Protein AF-A0A7W6GHY9-F1 (afdb_monomer)

pLDDT: mean 91.0, std 9.91, range [34.53, 98.75]

Structure (mmCIF, N/CA/C/O backbone):
data_AF-A0A7W6GHY9-F1
#
_entry.id   AF-A0A7W6GHY9-F1
#
loop_
_atom_site.group_PDB
_atom_site.id
_atom_site.type_symbol
_atom_site.label_atom_id
_atom_site.label_alt_id
_atom_site.label_comp_id
_atom_site.label_asym_id
_atom_site.label_entity_id
_atom_site.label_seq_id
_atom_site.pdbx_PDB_ins_code
_atom_site.Cartn_x
_atom_site.Cartn_y
_atom_site.Cartn_z
_atom_site.occupancy
_atom_site.B_iso_or_equiv
_atom_site.auth_seq_id
_atom_site.auth_comp_id
_atom_site.auth_asym_id
_atom_site.auth_atom_id
_atom_site.pdbx_PDB_model_num
ATOM 1 N N . MET A 1 1 ? -11.050 14.513 43.792 1.00 35.47 1 MET A N 1
ATOM 2 C CA . MET A 1 1 ? -10.380 14.255 42.507 1.00 35.47 1 MET A CA 1
ATOM 3 C C . MET A 1 1 ? -11.325 13.361 41.755 1.00 35.47 1 MET A C 1
ATOM 5 O O . MET A 1 1 ? -11.585 12.267 42.238 1.00 35.47 1 MET A O 1
ATOM 9 N N . ASP A 1 2 ? -11.940 13.890 40.706 1.00 34.53 2 ASP A N 1
ATOM 10 C CA . ASP A 1 2 ? -12.851 13.116 39.873 1.00 34.53 2 ASP A CA 1
ATOM 11 C C . ASP A 1 2 ? -12.066 11.983 39.207 1.00 34.53 2 ASP A C 1
ATOM 13 O O . ASP A 1 2 ? -10.952 12.187 38.725 1.00 34.53 2 ASP A O 1
ATOM 17 N N . ASP A 1 3 ? -12.614 10.774 39.278 1.00 39.38 3 ASP A N 1
ATOM 18 C CA . ASP A 1 3 ? -12.069 9.587 38.631 1.00 39.38 3 ASP A CA 1
ATOM 19 C C . ASP A 1 3 ? -12.097 9.810 37.104 1.00 39.38 3 ASP A C 1
ATOM 21 O O . ASP A 1 3 ? -13.182 9.983 36.551 1.00 39.38 3 ASP A O 1
ATOM 25 N N . PRO A 1 4 ? -10.958 9.800 36.388 1.00 42.59 4 PRO A N 1
ATOM 26 C CA . PRO A 1 4 ? -10.938 9.961 34.931 1.00 42.59 4 PRO A CA 1
ATOM 27 C C . PRO A 1 4 ? -11.787 8.913 34.191 1.00 42.59 4 PRO A C 1
ATOM 29 O O . PRO A 1 4 ? -12.100 9.087 33.016 1.00 42.59 4 PRO A O 1
ATOM 32 N N . SER A 1 5 ? -12.177 7.824 34.864 1.00 43.62 5 SER A N 1
ATOM 33 C CA . SER A 1 5 ? -13.034 6.779 34.314 1.00 43.62 5 SER A CA 1
ATOM 34 C C . SER A 1 5 ? -14.539 7.093 34.326 1.00 43.62 5 SER A C 1
ATOM 36 O O . SER A 1 5 ? -15.313 6.292 33.802 1.00 43.62 5 SER A O 1
ATOM 38 N N . THR A 1 6 ? -14.973 8.243 34.865 1.00 46.69 6 THR A N 1
ATOM 39 C CA . THR A 1 6 ? -16.400 8.622 34.956 1.00 46.69 6 THR A CA 1
ATOM 40 C C . THR A 1 6 ? -16.876 9.657 33.936 1.00 46.69 6 THR A C 1
ATOM 42 O O . THR A 1 6 ? -18.049 10.026 33.968 1.00 46.69 6 THR A O 1
ATOM 45 N N . GLN A 1 7 ? -16.042 10.101 32.991 1.00 56.56 7 GLN A N 1
ATOM 46 C CA . GLN A 1 7 ? -16.441 11.126 32.015 1.00 56.56 7 GLN A CA 1
ATOM 47 C C . GLN A 1 7 ? -16.541 10.599 30.578 1.00 56.56 7 GLN A C 1
ATOM 49 O O . GLN A 1 7 ? -16.052 11.204 29.627 1.00 56.56 7 GLN A O 1
ATOM 54 N N . TYR A 1 8 ? -17.215 9.464 30.405 1.00 67.75 8 TYR A N 1
ATOM 55 C CA . TYR A 1 8 ? -17.746 9.095 29.098 1.00 67.75 8 TYR A CA 1
ATOM 56 C C . TYR A 1 8 ? -19.021 9.918 28.823 1.00 67.75 8 TYR A C 1
ATOM 58 O O . TYR A 1 8 ? -19.965 9.900 29.611 1.00 67.75 8 TYR A O 1
ATOM 66 N N . SER A 1 9 ? -19.039 10.655 27.708 1.00 80.44 9 SER A N 1
ATOM 67 C CA . SER A 1 9 ? -20.234 11.323 27.176 1.00 80.44 9 SER A CA 1
ATOM 68 C C . SER A 1 9 ? -20.497 10.798 25.774 1.00 80.44 9 SER A C 1
ATOM 70 O O . SER A 1 9 ? -19.632 10.869 24.895 1.00 80.44 9 SER A O 1
ATOM 72 N N . LYS A 1 10 ? -21.719 10.309 25.564 1.00 83.62 10 LYS A N 1
ATOM 73 C CA . LYS A 1 10 ? -22.219 9.861 24.265 1.00 83.62 10 LYS A CA 1
ATOM 74 C C . LYS A 1 10 ? -22.086 10.946 23.204 1.00 83.62 10 LYS A C 1
ATOM 76 O O . LYS A 1 10 ? -21.646 10.671 22.090 1.00 83.62 10 LYS A O 1
ATOM 81 N N . GLU A 1 11 ? -22.430 12.177 23.563 1.00 85.75 11 GLU A N 1
ATOM 82 C CA . GLU A 1 11 ? -22.367 13.342 22.685 1.00 85.75 11 GLU A CA 1
ATOM 83 C C . GLU A 1 11 ? -20.916 13.643 22.299 1.00 85.75 11 GLU A C 1
ATOM 85 O O . GLU A 1 11 ? -20.621 13.840 21.122 1.00 85.75 11 GLU A O 1
ATOM 90 N N . ALA A 1 12 ? -19.993 13.603 23.267 1.00 86.38 12 ALA A N 1
ATOM 91 C CA . ALA A 1 12 ? -18.571 13.808 23.007 1.00 86.38 12 ALA A CA 1
ATOM 92 C C . ALA A 1 12 ? -17.984 12.711 22.103 1.00 86.38 12 ALA A C 1
ATOM 94 O O . ALA A 1 12 ? -17.195 13.016 21.207 1.00 86.38 12 ALA A O 1
ATOM 95 N N . MET A 1 13 ? -18.384 11.450 22.300 1.00 89.44 13 MET A N 1
ATOM 96 C CA . MET A 1 13 ? -17.990 10.334 21.436 1.00 89.44 13 MET A CA 1
ATOM 97 C C . MET A 1 13 ? -18.511 10.522 20.009 1.00 89.44 13 MET A C 1
ATOM 99 O O . MET A 1 13 ? -17.734 10.437 19.059 1.00 89.44 13 MET A O 1
ATOM 103 N N . GLN A 1 14 ? -19.807 10.799 19.840 1.00 87.12 14 GLN A N 1
ATOM 104 C CA . GLN A 1 14 ? -20.409 11.007 18.519 1.00 87.12 14 GLN A CA 1
ATOM 105 C C . GLN A 1 14 ? -19.748 12.175 17.787 1.00 87.12 14 GLN A C 1
ATOM 107 O O . GLN A 1 14 ? -19.294 12.012 16.655 1.00 87.12 14 GLN A O 1
ATOM 112 N N . GLN A 1 15 ? -19.582 13.312 18.466 1.00 88.12 15 GLN A N 1
ATOM 113 C CA . GLN A 1 15 ? -18.907 14.480 17.909 1.00 88.12 15 GLN A CA 1
ATOM 114 C C . GLN A 1 15 ? -17.454 14.168 17.520 1.00 88.12 15 GLN A C 1
ATOM 116 O O . GLN A 1 15 ? -16.977 14.618 16.475 1.00 88.12 15 GLN A O 1
ATOM 121 N N . ALA A 1 16 ? -16.730 13.393 18.330 1.00 87.19 16 ALA A N 1
ATOM 122 C CA . ALA A 1 16 ? -15.366 12.980 18.022 1.00 87.19 16 ALA A CA 1
ATOM 123 C C . ALA A 1 16 ? -15.295 12.074 16.785 1.00 87.19 16 ALA A C 1
ATOM 125 O O . ALA A 1 16 ? -14.456 12.298 15.915 1.00 87.19 16 ALA A O 1
ATOM 126 N N . LEU A 1 17 ? -16.194 11.098 16.657 1.00 87.25 17 LEU A N 1
ATOM 127 C CA . LEU A 1 17 ? -16.249 10.215 15.489 1.00 87.25 17 LEU A CA 1
ATOM 128 C C . LEU A 1 17 ? -16.669 10.969 14.216 1.00 87.25 17 LEU A C 1
ATOM 130 O O . LEU A 1 17 ? -16.133 10.698 13.140 1.00 87.25 17 LEU A O 1
ATOM 134 N N . GLU A 1 18 ? -17.545 11.968 14.330 1.00 86.69 18 GLU A N 1
ATOM 135 C CA . GLU A 1 18 ? -17.915 12.857 13.221 1.00 86.69 18 GLU A CA 1
ATOM 136 C C . GLU A 1 18 ? -16.749 13.708 12.731 1.00 86.69 18 GLU A C 1
ATOM 138 O O . GLU A 1 18 ? -16.481 13.761 11.528 1.00 86.69 18 GLU A O 1
ATOM 143 N N . THR A 1 19 ? -16.070 14.381 13.661 1.00 84.00 19 THR A N 1
ATOM 144 C CA . THR A 1 19 ? -15.132 15.468 13.341 1.00 84.00 19 THR A CA 1
ATOM 145 C C . THR A 1 19 ? -13.681 15.010 13.264 1.00 84.00 19 THR A C 1
ATOM 147 O O . THR A 1 19 ? -12.941 15.465 12.397 1.00 84.00 19 THR A O 1
ATOM 150 N N . ARG A 1 20 ? -13.272 14.099 14.151 1.00 83.50 20 ARG A N 1
ATOM 151 C CA . ARG A 1 20 ? -11.896 13.594 14.276 1.00 83.50 20 ARG A CA 1
ATOM 152 C C . ARG A 1 20 ? -11.724 12.176 13.742 1.00 83.50 20 ARG A C 1
ATOM 154 O O . ARG A 1 20 ? -10.593 11.730 13.618 1.00 83.50 20 ARG A O 1
ATOM 161 N N . GLN A 1 21 ? -12.819 11.469 13.444 1.00 89.12 21 GLN A N 1
ATOM 162 C CA . GLN A 1 21 ? -12.816 10.056 13.031 1.00 89.12 21 GLN A CA 1
ATOM 163 C C . GLN A 1 21 ? -12.210 9.096 14.067 1.00 89.12 21 GLN A C 1
ATOM 165 O O . GLN A 1 21 ? -11.970 7.936 13.750 1.00 89.12 21 GLN A O 1
ATOM 170 N N . GLN A 1 22 ? -11.989 9.548 15.300 1.00 91.12 22 GLN A N 1
ATOM 171 C CA . GLN A 1 22 ? -11.308 8.784 16.339 1.00 91.12 22 GLN A CA 1
ATOM 172 C C . GLN A 1 22 ? -11.841 9.166 17.717 1.00 91.12 22 GLN A C 1
ATOM 174 O O . GLN A 1 22 ? -12.052 10.349 18.007 1.00 91.12 22 GLN A O 1
ATOM 179 N N . TYR A 1 23 ? -12.012 8.168 18.580 1.00 88.81 23 TYR A N 1
ATOM 180 C CA . TYR A 1 23 ? -12.345 8.354 19.985 1.00 88.81 23 TYR A CA 1
ATOM 181 C C . TYR A 1 23 ? -11.716 7.255 20.851 1.00 88.81 23 TYR A C 1
ATOM 183 O O . TYR A 1 23 ? -11.972 6.071 20.630 1.00 88.81 23 TYR A O 1
ATOM 191 N N . ASP A 1 24 ? -10.914 7.646 21.844 1.00 86.25 24 ASP A N 1
ATOM 192 C CA . ASP A 1 24 ? -10.424 6.730 22.874 1.00 86.25 24 ASP A CA 1
ATOM 193 C C . ASP A 1 24 ? -11.544 6.456 23.879 1.00 86.25 24 ASP A C 1
ATOM 195 O O . ASP A 1 24 ? -12.052 7.351 24.558 1.0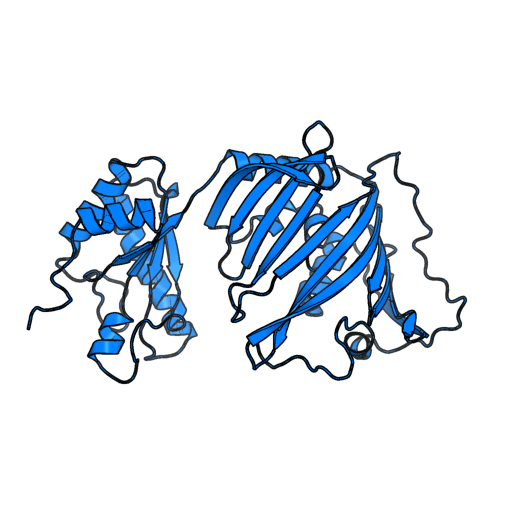0 86.25 24 ASP A O 1
ATOM 199 N N . VAL A 1 25 ? -11.943 5.193 23.956 1.00 84.06 25 VAL A N 1
ATOM 200 C CA . VAL A 1 25 ? -12.988 4.724 24.851 1.00 84.06 25 VAL A CA 1
ATOM 201 C C . VAL A 1 25 ? -12.356 4.295 26.166 1.00 84.06 25 VAL A C 1
ATOM 203 O O . VAL A 1 25 ? -11.712 3.248 26.276 1.00 84.06 25 VAL A O 1
ATOM 206 N N . HIS A 1 26 ? -12.603 5.093 27.198 1.00 77.50 26 HIS A N 1
ATOM 207 C CA . HIS A 1 26 ? -12.298 4.740 28.578 1.00 77.50 26 HIS A CA 1
ATOM 208 C C . HIS A 1 26 ? -13.533 4.091 29.220 1.00 77.50 26 HIS A C 1
ATOM 210 O O . HIS A 1 26 ? -14.640 4.606 29.098 1.00 77.50 26 HIS A O 1
ATOM 216 N N . GLY A 1 27 ? -13.357 2.946 29.888 1.00 73.94 27 GLY A N 1
ATOM 217 C CA . GLY A 1 27 ? -14.445 2.236 30.582 1.00 73.94 27 GLY A CA 1
ATOM 218 C C . GLY A 1 27 ? -14.738 0.819 30.076 1.00 73.94 27 GLY A C 1
ATOM 219 O O . GLY A 1 27 ? -15.336 0.038 30.811 1.00 73.94 27 GLY A O 1
ATOM 220 N N . LEU A 1 28 ? -14.246 0.435 28.892 1.00 82.12 28 LEU A N 1
ATOM 221 C CA . LEU A 1 28 ? -14.231 -0.966 28.450 1.00 82.12 28 LEU A CA 1
ATOM 222 C C . LEU A 1 28 ? -13.052 -1.690 29.110 1.00 82.12 28 LEU A C 1
ATOM 224 O O . LEU A 1 28 ? -11.926 -1.662 28.616 1.00 82.12 28 LEU A O 1
ATOM 228 N N . ARG A 1 29 ? -13.303 -2.265 30.290 1.00 80.69 29 ARG A N 1
ATOM 229 C CA . ARG A 1 29 ? -12.271 -2.877 31.135 1.00 80.69 29 ARG A CA 1
ATOM 230 C C . ARG A 1 29 ? -12.162 -4.381 30.909 1.00 80.69 29 ARG A C 1
ATOM 232 O O . ARG A 1 29 ? -13.163 -5.074 30.725 1.00 80.69 29 ARG A O 1
ATOM 239 N N . PHE A 1 30 ? -10.933 -4.870 31.021 1.00 82.62 30 PHE A N 1
ATOM 240 C CA . PHE A 1 30 ? -10.565 -6.278 30.940 1.00 82.62 30 PHE A CA 1
ATOM 241 C C . PHE A 1 30 ? -9.646 -6.621 32.114 1.00 82.62 30 PHE A C 1
ATOM 243 O O . PHE A 1 30 ? -8.804 -5.803 32.494 1.00 82.62 30 PHE A O 1
ATOM 250 N N . ASP A 1 31 ? -9.779 -7.825 32.670 1.00 75.00 31 ASP A N 1
ATOM 251 C CA . ASP A 1 31 ? -8.793 -8.333 33.629 1.00 75.00 31 ASP A CA 1
ATOM 252 C C . ASP A 1 31 ? -7.432 -8.555 32.941 1.00 75.00 31 ASP A C 1
ATOM 254 O O . ASP A 1 31 ? -7.344 -8.727 31.717 1.00 75.00 31 ASP A O 1
ATOM 258 N N . THR A 1 32 ? -6.365 -8.598 33.742 1.00 73.56 32 THR A N 1
ATOM 259 C CA . THR A 1 32 ? -5.019 -8.980 33.292 1.00 73.56 32 THR A CA 1
ATOM 260 C C . THR A 1 32 ? -5.060 -10.311 32.545 1.00 73.56 32 THR A C 1
ATOM 262 O O . THR A 1 32 ? -5.706 -11.254 33.001 1.00 73.56 32 THR A O 1
ATOM 265 N N . ASP A 1 33 ? -4.398 -10.362 31.387 1.00 77.62 33 ASP A N 1
ATOM 266 C CA . ASP A 1 33 ? -4.324 -11.522 30.488 1.00 77.62 33 ASP A CA 1
ATOM 267 C C . ASP A 1 33 ? -5.676 -12.091 30.020 1.00 77.62 33 ASP A C 1
ATOM 269 O O . ASP A 1 33 ? -5.745 -13.220 29.536 1.00 77.62 33 ASP A O 1
ATOM 273 N N . LYS A 1 34 ? -6.768 -11.319 30.133 1.00 84.19 34 LYS A N 1
ATOM 274 C CA . LYS A 1 34 ? -8.095 -11.713 29.640 1.00 84.19 34 LYS A CA 1
ATOM 275 C C . LYS A 1 34 ? -8.617 -10.784 28.550 1.00 84.19 34 LYS A C 1
ATOM 277 O O . LYS A 1 34 ? -8.349 -9.579 28.541 1.00 84.19 34 LYS A O 1
ATOM 282 N N . SER A 1 35 ? -9.447 -11.360 27.684 1.00 86.62 35 SER A N 1
ATOM 283 C CA . SER A 1 35 ? -10.235 -10.680 26.650 1.00 86.62 35 SER A CA 1
ATOM 284 C C . SER A 1 35 ? -11.736 -10.636 26.962 1.00 86.62 35 SER A C 1
ATOM 286 O O . SER A 1 35 ? -12.516 -10.122 26.168 1.00 86.62 35 SER A O 1
ATOM 288 N N . THR A 1 36 ? -12.165 -11.129 28.128 1.00 87.56 36 THR A N 1
ATOM 289 C CA . THR A 1 36 ? -13.555 -11.021 28.599 1.00 87.56 36 THR A CA 1
ATOM 290 C C . THR A 1 36 ? -13.816 -9.642 29.204 1.00 87.56 36 THR A C 1
ATOM 292 O O . THR A 1 36 ? -13.071 -9.207 30.086 1.00 87.56 36 THR A O 1
ATOM 295 N N . LEU A 1 37 ? -14.880 -8.972 28.753 1.00 87.00 37 LEU A N 1
ATOM 296 C CA . LEU A 1 37 ? -15.309 -7.680 29.294 1.00 87.00 37 LEU A CA 1
ATOM 297 C C . LEU A 1 37 ? -15.782 -7.811 30.747 1.00 87.00 37 LEU A C 1
ATOM 299 O O . LEU A 1 37 ? -16.507 -8.742 31.102 1.00 87.00 37 LEU A O 1
ATOM 303 N N . GLN A 1 38 ? -15.392 -6.851 31.586 1.00 83.81 38 GLN A N 1
ATOM 304 C CA . GLN A 1 38 ? -15.892 -6.754 32.956 1.00 83.81 38 GLN A CA 1
ATOM 305 C C . GLN A 1 38 ? -17.371 -6.311 32.996 1.00 83.81 38 GLN A C 1
ATOM 307 O O . GLN A 1 38 ? -17.832 -5.593 32.101 1.00 83.81 38 GLN A O 1
ATOM 312 N N . PRO A 1 39 ? -18.120 -6.668 34.060 1.00 84.19 39 PRO A N 1
ATOM 313 C CA . PRO A 1 39 ? -19.461 -6.138 34.286 1.00 84.19 39 PRO A CA 1
ATOM 314 C C . PRO A 1 39 ? -19.477 -4.604 34.306 1.00 84.19 39 PRO A C 1
ATOM 316 O O . PRO A 1 39 ? -18.587 -3.976 34.875 1.00 84.19 39 PRO A O 1
ATOM 319 N N . GLY A 1 40 ? -20.517 -4.005 33.720 1.00 83.94 40 GLY A N 1
ATOM 320 C CA . GLY A 1 40 ? -20.673 -2.547 33.630 1.00 83.94 40 GLY A CA 1
ATOM 321 C C . GLY A 1 40 ? -20.292 -1.937 32.276 1.00 83.94 40 GLY A C 1
ATOM 322 O O . GLY A 1 40 ? -20.519 -0.748 32.084 1.00 83.94 40 GLY A O 1
ATOM 323 N N . ALA A 1 41 ? -19.790 -2.733 31.324 1.00 87.81 41 ALA A N 1
ATOM 324 C CA . ALA A 1 41 ? -19.528 -2.289 29.950 1.00 87.81 41 ALA A CA 1
ATOM 325 C C . ALA A 1 41 ? -20.809 -2.038 29.121 1.00 87.81 41 ALA A C 1
ATOM 327 O O . ALA A 1 41 ? -20.765 -1.312 28.129 1.00 87.81 41 ALA A O 1
ATOM 328 N N . GLU A 1 42 ? -21.946 -2.617 29.528 1.00 90.00 42 GLU A N 1
ATOM 329 C CA . GLU A 1 42 ? -23.200 -2.616 28.757 1.00 90.00 42 GLU A CA 1
ATOM 330 C C . GLU A 1 42 ? -23.680 -1.216 28.324 1.00 90.00 42 GLU A C 1
ATOM 332 O O . GLU A 1 42 ? -23.924 -1.047 27.130 1.00 90.00 42 GLU A O 1
ATOM 337 N N . PRO A 1 43 ? -23.750 -0.184 29.198 1.00 90.19 43 PRO A N 1
ATOM 338 C CA . PRO A 1 43 ? -24.258 1.132 28.792 1.00 90.19 43 PRO A CA 1
ATOM 339 C C . PRO A 1 43 ? -23.407 1.791 27.698 1.00 90.19 43 PRO A C 1
ATOM 341 O O . PRO A 1 43 ? -23.924 2.449 26.799 1.00 90.19 43 PRO A O 1
ATOM 344 N N . LEU A 1 44 ? -22.092 1.583 27.755 1.00 90.12 44 LEU A N 1
ATOM 345 C CA . LEU A 1 44 ? -21.143 2.122 26.787 1.00 90.12 44 LEU A CA 1
ATOM 346 C C . LEU A 1 44 ? -21.270 1.416 25.432 1.00 90.12 44 LEU A C 1
ATOM 348 O O . LEU A 1 44 ? -21.303 2.068 24.390 1.00 90.12 44 LEU A O 1
ATOM 352 N N . LEU A 1 45 ? -21.412 0.088 25.439 1.00 93.75 45 LEU A N 1
ATOM 353 C CA . LEU A 1 45 ? -21.684 -0.689 24.229 1.00 93.75 45 LEU A CA 1
ATOM 354 C C . LEU A 1 45 ? -23.035 -0.313 23.601 1.00 93.75 45 LEU A C 1
ATOM 356 O O . LEU A 1 45 ? -23.135 -0.211 22.377 1.00 93.75 45 LEU A O 1
ATOM 360 N N . ASP A 1 46 ? -24.060 -0.072 24.421 1.00 94.19 46 ASP A N 1
ATOM 361 C CA . ASP A 1 46 ? -25.387 0.356 23.967 1.00 94.19 46 ASP A CA 1
ATOM 362 C C . ASP A 1 46 ? -25.336 1.720 23.277 1.00 94.19 46 ASP A C 1
ATOM 364 O O . ASP A 1 46 ? -25.988 1.935 22.249 1.00 94.19 46 ASP A O 1
ATOM 368 N N . ASP A 1 47 ? -24.530 2.642 23.792 1.00 92.31 47 ASP A N 1
ATOM 369 C CA . ASP A 1 47 ? -24.361 3.946 23.173 1.00 92.31 47 ASP A CA 1
ATOM 370 C C . ASP A 1 47 ? -23.536 3.906 21.885 1.00 92.31 47 ASP A C 1
ATOM 372 O O . ASP A 1 47 ? -23.906 4.588 20.924 1.00 92.31 47 ASP A O 1
ATOM 376 N N . ILE A 1 48 ? -22.471 3.097 21.827 1.00 93.94 48 ILE A N 1
ATOM 377 C CA . ILE A 1 48 ? -21.714 2.864 20.586 1.00 93.94 48 ILE A CA 1
ATOM 378 C C . ILE A 1 48 ? -22.653 2.283 19.522 1.00 93.94 48 ILE A C 1
ATOM 380 O O . ILE A 1 48 ? -22.720 2.791 18.400 1.00 93.94 48 ILE A O 1
ATOM 384 N N . ALA A 1 49 ? -23.447 1.270 19.881 1.00 95.88 49 ALA A N 1
ATOM 385 C CA . ALA A 1 49 ? -24.438 0.690 18.982 1.00 95.88 49 ALA A CA 1
ATOM 386 C C . ALA A 1 49 ? -25.512 1.714 18.576 1.00 95.88 49 ALA A C 1
ATOM 388 O O . ALA A 1 49 ? -25.909 1.767 17.413 1.00 95.88 49 ALA A O 1
ATOM 389 N N . THR A 1 50 ? -25.965 2.569 19.496 1.00 94.44 50 THR A N 1
ATOM 390 C CA . THR A 1 50 ? -26.915 3.646 19.178 1.00 94.44 50 THR A CA 1
ATOM 391 C C . THR A 1 50 ? -26.324 4.630 18.169 1.00 94.44 50 THR A C 1
ATOM 393 O O . THR A 1 50 ? -27.003 4.997 17.213 1.00 94.44 50 THR A O 1
ATOM 396 N N . ALA A 1 51 ? -25.061 5.033 18.334 1.00 92.06 51 ALA A N 1
ATOM 397 C CA . ALA A 1 51 ? -24.383 5.894 17.371 1.00 92.06 51 ALA A CA 1
ATOM 398 C C . ALA A 1 51 ? -24.334 5.239 15.980 1.00 92.06 51 ALA A C 1
ATOM 400 O O . ALA A 1 51 ? -24.740 5.854 14.999 1.00 92.06 51 ALA A O 1
ATOM 401 N N . LEU A 1 52 ? -23.948 3.964 15.890 1.00 93.81 52 LEU A N 1
ATOM 402 C CA . LEU A 1 52 ? -23.888 3.252 14.608 1.00 93.81 52 LEU A CA 1
ATOM 403 C C . LEU A 1 52 ? -25.258 3.032 13.956 1.00 93.81 52 LEU A C 1
ATOM 405 O O . LEU A 1 52 ? -25.353 2.987 12.728 1.00 93.81 52 LEU A O 1
ATOM 409 N N . LYS A 1 53 ? -26.328 2.919 14.746 1.00 94.50 53 LYS A N 1
ATOM 410 C CA . LYS A 1 53 ? -27.706 2.870 14.230 1.00 94.50 53 LYS A CA 1
ATOM 411 C C . LYS A 1 53 ? -28.169 4.225 13.697 1.00 94.50 53 LYS A C 1
ATOM 413 O O . LYS A 1 53 ? -28.843 4.264 12.674 1.00 94.50 53 LYS A O 1
ATOM 418 N N . ASN A 1 54 ? -27.785 5.319 14.355 1.00 92.69 54 ASN A N 1
ATOM 419 C CA . ASN A 1 54 ? -28.121 6.676 13.916 1.00 92.69 54 ASN A CA 1
ATOM 420 C C . ASN A 1 54 ? -27.352 7.095 12.654 1.00 92.69 54 ASN A C 1
ATOM 422 O O . ASN A 1 54 ? -27.863 7.889 11.868 1.00 92.69 54 ASN A O 1
ATOM 426 N N . PHE A 1 55 ? -26.151 6.550 12.453 1.00 90.62 55 PHE A N 1
ATOM 427 C CA . PHE A 1 55 ? -25.299 6.828 11.299 1.00 90.62 55 PHE A CA 1
ATOM 428 C C . PHE A 1 55 ? -25.033 5.545 10.504 1.00 90.62 55 PHE A C 1
ATOM 430 O O . PHE A 1 55 ? -23.975 4.936 10.677 1.00 90.62 55 PHE A O 1
ATOM 437 N N . PRO A 1 56 ? -25.973 5.098 9.649 1.00 89.75 56 PRO A N 1
ATOM 438 C CA . PRO A 1 56 ? -25.863 3.824 8.934 1.00 89.75 56 PRO A CA 1
ATOM 439 C C . PRO A 1 56 ? -24.643 3.742 8.004 1.00 89.75 56 PRO A C 1
ATOM 441 O O . PRO A 1 56 ? -24.125 2.650 7.794 1.00 89.75 56 PRO A O 1
ATOM 444 N N . ASP A 1 57 ? -24.132 4.880 7.532 1.00 85.69 57 ASP A N 1
ATOM 445 C CA . ASP A 1 57 ? -22.970 4.943 6.634 1.00 85.69 57 ASP A CA 1
ATOM 446 C C . ASP A 1 57 ? -21.623 4.812 7.363 1.00 85.69 57 ASP A C 1
ATOM 448 O O . ASP A 1 57 ? -20.570 4.709 6.735 1.00 85.69 57 ASP A O 1
ATOM 452 N N . TRP A 1 58 ? -21.611 4.844 8.700 1.00 89.81 58 TRP A N 1
ATOM 453 C CA . TRP A 1 58 ? -20.364 4.716 9.451 1.00 89.81 58 TRP A CA 1
ATOM 454 C C . TRP A 1 58 ? -19.947 3.260 9.574 1.00 89.81 58 TRP A C 1
ATOM 456 O O . TRP A 1 58 ? -20.752 2.399 9.920 1.00 89.81 58 TRP A O 1
ATOM 466 N N . SER A 1 59 ? -18.662 2.997 9.395 1.00 93.44 59 SER A N 1
ATOM 467 C CA . SER A 1 59 ? -18.033 1.752 9.829 1.00 93.44 59 SER A CA 1
ATOM 468 C C . SER A 1 59 ? -17.014 2.070 10.917 1.00 93.44 59 SER A C 1
ATOM 470 O O . SER A 1 59 ? -16.454 3.169 10.931 1.00 93.44 59 SER A O 1
ATOM 472 N N . LEU A 1 60 ? -16.782 1.138 11.842 1.00 95.25 60 LEU A N 1
ATOM 473 C CA . LEU A 1 60 ? -15.776 1.290 12.890 1.00 95.25 60 LEU A CA 1
ATOM 474 C C . LEU A 1 60 ? -14.697 0.222 12.784 1.00 95.25 60 LEU A C 1
ATOM 476 O O . LEU A 1 60 ? -14.993 -0.968 12.690 1.00 95.25 60 LEU A O 1
ATOM 480 N N . ARG A 1 61 ? -13.443 0.651 12.911 1.00 95.75 61 ARG A N 1
ATOM 481 C CA . ARG A 1 61 ? -12.341 -0.206 13.338 1.00 95.75 61 ARG A CA 1
ATOM 482 C C . ARG A 1 61 ? -12.146 -0.016 14.840 1.00 95.75 61 ARG A C 1
ATOM 484 O O . ARG A 1 61 ? -11.878 1.088 15.303 1.00 95.75 61 ARG A O 1
ATOM 491 N N . ILE A 1 62 ? -12.330 -1.093 15.589 1.00 96.38 62 ILE A N 1
ATOM 492 C CA . ILE A 1 62 ? -12.151 -1.178 17.036 1.00 96.38 62 ILE A CA 1
ATOM 493 C C . ILE A 1 62 ? -10.719 -1.640 17.263 1.00 96.38 62 ILE A C 1
ATOM 495 O O . ILE A 1 62 ? -10.354 -2.730 16.826 1.00 96.38 62 ILE A O 1
ATOM 499 N N . VAL A 1 63 ? -9.906 -0.814 17.908 1.00 95.31 63 VAL A N 1
ATOM 500 C CA . VAL A 1 63 ? -8.490 -1.102 18.132 1.00 95.31 63 VAL A CA 1
ATOM 501 C C . VAL A 1 63 ? -8.238 -1.300 19.616 1.00 95.31 63 VAL A C 1
ATOM 503 O O . VAL A 1 63 ? -8.463 -0.396 20.419 1.00 95.31 63 VAL A O 1
ATOM 506 N N . GLY A 1 64 ? -7.782 -2.490 19.992 1.00 93.50 64 GLY A N 1
ATOM 507 C CA . GLY A 1 64 ? -7.339 -2.763 21.353 1.00 93.50 64 GLY A CA 1
ATOM 508 C C . GLY A 1 64 ? -5.902 -2.301 21.570 1.00 93.50 64 GLY A C 1
ATOM 509 O O . GLY A 1 64 ? -5.064 -2.419 20.676 1.00 93.50 64 GLY A O 1
ATOM 510 N N . HIS A 1 65 ? -5.610 -1.831 22.781 1.00 92.31 65 HIS A N 1
ATOM 511 C CA . HIS A 1 65 ? -4.266 -1.474 23.236 1.00 92.31 65 HIS A CA 1
ATOM 512 C C . HIS A 1 65 ? -3.966 -2.168 24.574 1.00 92.31 65 HIS A C 1
ATOM 514 O O . HIS A 1 65 ? -4.863 -2.416 25.390 1.00 92.31 65 HIS A O 1
ATOM 520 N N . THR A 1 66 ? -2.699 -2.491 24.811 1.00 90.75 66 THR A N 1
ATOM 521 C CA . THR A 1 66 ? -2.188 -2.978 26.096 1.00 90.75 66 THR A CA 1
ATOM 522 C C . THR A 1 66 ? -1.229 -1.960 26.701 1.00 90.75 66 THR A C 1
ATOM 524 O O . THR A 1 66 ? -0.760 -1.030 26.047 1.00 90.75 66 THR A O 1
ATOM 527 N N . ASP A 1 67 ? -0.914 -2.149 27.979 1.00 89.69 67 ASP A N 1
ATOM 528 C CA . ASP A 1 67 ? 0.311 -1.584 28.534 1.00 89.69 67 ASP A CA 1
ATOM 529 C C . ASP A 1 67 ? 1.537 -2.421 28.126 1.00 89.69 67 ASP A C 1
ATOM 531 O O . ASP A 1 67 ? 1.408 -3.422 27.418 1.00 89.69 67 ASP A O 1
ATOM 535 N N . ALA A 1 68 ? 2.728 -1.991 28.546 1.00 91.00 68 ALA A N 1
ATOM 536 C CA . ALA A 1 68 ? 3.988 -2.640 28.179 1.00 91.00 68 ALA A CA 1
ATOM 537 C C . ALA A 1 68 ? 4.361 -3.872 29.029 1.00 91.00 68 ALA A C 1
ATOM 539 O O . ALA A 1 68 ? 5.494 -4.351 28.966 1.00 91.00 68 ALA A O 1
ATOM 540 N N . SER A 1 69 ? 3.452 -4.379 29.867 1.00 89.25 69 SER A N 1
ATOM 541 C CA . SER A 1 69 ? 3.688 -5.607 30.628 1.00 89.25 69 SER A CA 1
ATOM 542 C C . SER A 1 69 ? 3.527 -6.816 29.707 1.00 89.25 69 SER A C 1
ATOM 544 O O . SER A 1 69 ? 2.499 -6.958 29.056 1.00 89.25 69 SER A O 1
ATOM 546 N N . GLY A 1 70 ? 4.517 -7.709 29.672 1.00 88.00 70 GLY A N 1
ATOM 547 C CA . GLY A 1 70 ? 4.491 -8.912 28.831 1.00 88.00 70 GLY A CA 1
ATOM 548 C C . GLY A 1 70 ? 5.343 -8.794 27.564 1.00 88.00 70 GLY A C 1
ATOM 549 O O . GLY A 1 70 ? 6.126 -7.859 27.409 1.00 88.00 70 GLY A O 1
ATOM 550 N N . SER A 1 71 ? 5.251 -9.791 26.678 1.00 93.06 71 SER A N 1
ATOM 551 C CA . SER A 1 71 ? 5.939 -9.744 25.381 1.00 93.06 71 SER A CA 1
ATOM 552 C C . SER A 1 71 ? 5.106 -8.985 24.348 1.00 93.06 71 SER A C 1
ATOM 554 O O . SER A 1 71 ? 3.878 -9.061 24.375 1.00 93.06 71 SER A O 1
ATOM 556 N N . ALA A 1 72 ? 5.773 -8.316 23.402 1.00 91.75 72 ALA A N 1
ATOM 557 C CA . ALA A 1 72 ? 5.107 -7.594 22.314 1.00 91.75 72 ALA A CA 1
ATOM 558 C C . ALA A 1 72 ? 4.115 -8.490 21.547 1.00 91.75 72 ALA A C 1
ATOM 560 O O . ALA A 1 72 ? 2.964 -8.112 21.378 1.00 91.75 72 ALA A O 1
ATOM 561 N N . GLU A 1 73 ? 4.520 -9.718 21.207 1.00 92.25 73 GLU A N 1
ATOM 562 C CA . GLU A 1 73 ? 3.673 -10.709 20.523 1.00 92.25 73 GLU A CA 1
ATOM 563 C C . GLU A 1 73 ? 2.422 -11.088 21.337 1.00 92.25 73 GLU A C 1
ATOM 565 O O . GLU A 1 73 ? 1.310 -11.158 20.810 1.00 92.25 73 GLU A O 1
ATOM 570 N N . THR A 1 74 ? 2.574 -11.306 22.650 1.00 92.50 74 THR A N 1
ATOM 571 C CA . THR A 1 74 ? 1.429 -11.623 23.522 1.00 92.50 74 THR A CA 1
ATOM 572 C C . THR A 1 74 ? 0.469 -10.444 23.597 1.00 92.50 74 THR A C 1
ATOM 574 O O . THR A 1 74 ? -0.747 -10.632 23.552 1.00 92.50 74 THR A O 1
ATOM 577 N N . ASN A 1 75 ? 1.019 -9.236 23.690 1.00 93.19 75 ASN A N 1
ATOM 578 C CA . ASN A 1 75 ? 0.266 -7.998 23.788 1.00 93.19 75 ASN A CA 1
ATOM 579 C C . ASN A 1 75 ? -0.491 -7.678 22.499 1.00 93.19 75 ASN A C 1
ATOM 581 O O . ASN A 1 75 ? -1.665 -7.316 22.558 1.00 93.19 75 ASN A O 1
ATOM 585 N N . GLU A 1 76 ? 0.132 -7.886 21.342 1.00 92.25 76 GLU A N 1
ATOM 586 C CA . GLU A 1 76 ? -0.507 -7.757 20.036 1.00 92.25 76 GLU A CA 1
ATOM 587 C C . GLU A 1 76 ? -1.718 -8.692 19.928 1.00 92.25 76 GLU A C 1
ATOM 589 O O . GLU A 1 76 ? -2.846 -8.220 19.746 1.00 92.25 76 GLU A O 1
ATOM 594 N N . ARG A 1 77 ? -1.525 -9.994 20.183 1.00 94.25 77 ARG A N 1
ATOM 595 C CA . ARG A 1 77 ? -2.612 -10.985 20.168 1.00 94.25 77 ARG A CA 1
ATOM 596 C C . ARG A 1 77 ? -3.733 -10.635 21.150 1.00 94.25 77 ARG A C 1
ATOM 598 O O . ARG A 1 77 ? -4.900 -10.614 20.767 1.00 94.25 77 ARG A O 1
ATOM 605 N N . LEU A 1 78 ? -3.396 -10.335 22.406 1.00 93.19 78 LEU A N 1
ATOM 606 C CA . LEU A 1 78 ? -4.381 -10.014 23.445 1.00 93.19 78 LEU A CA 1
ATOM 607 C C . LEU A 1 78 ? -5.189 -8.757 23.097 1.00 93.19 78 LEU A C 1
ATOM 609 O O . LEU A 1 78 ? -6.392 -8.690 23.356 1.00 93.19 78 LEU A O 1
ATOM 613 N N . SER A 1 79 ? -4.535 -7.751 22.518 1.00 94.69 79 SER A N 1
ATOM 614 C CA . SER A 1 79 ? -5.196 -6.518 22.101 1.00 94.69 79 SER A CA 1
ATOM 615 C C . SER A 1 79 ? -6.219 -6.755 20.985 1.00 94.69 79 SER A C 1
ATOM 617 O O . SER A 1 79 ? -7.325 -6.217 21.059 1.00 94.69 79 SER A O 1
ATOM 619 N N . LEU A 1 80 ? -5.902 -7.624 20.018 1.00 95.50 80 LEU A N 1
ATOM 620 C CA . LEU A 1 80 ? -6.825 -8.028 18.958 1.00 95.50 80 LEU A CA 1
ATOM 621 C C . LEU A 1 80 ? -8.021 -8.810 19.521 1.00 95.50 80 LEU A C 1
ATOM 623 O O . LEU A 1 80 ? -9.164 -8.458 19.242 1.00 95.50 80 LEU A O 1
ATOM 627 N N . GLU A 1 81 ? -7.776 -9.796 20.389 1.00 95.38 81 GLU A N 1
ATOM 628 C CA . GLU A 1 81 ? -8.840 -10.591 21.024 1.00 95.38 81 GLU A CA 1
ATOM 629 C C . GLU A 1 81 ? -9.836 -9.713 21.802 1.00 95.38 81 GLU A C 1
ATOM 631 O O . GLU A 1 81 ? -11.042 -9.951 21.785 1.00 95.38 81 GLU A O 1
ATOM 636 N N . ARG A 1 82 ? -9.352 -8.661 22.475 1.00 94.62 82 ARG A N 1
ATOM 637 C CA . ARG A 1 82 ? -10.207 -7.688 23.177 1.00 94.62 82 ARG A CA 1
ATOM 638 C C . ARG A 1 82 ? -11.077 -6.878 22.220 1.00 94.62 82 ARG A C 1
ATOM 640 O O . ARG A 1 82 ? -12.253 -6.653 22.512 1.00 94.62 82 ARG A O 1
ATOM 647 N N . ALA A 1 83 ? -10.514 -6.443 21.094 1.00 96.19 83 ALA A N 1
ATOM 648 C CA . ALA A 1 83 ? -11.269 -5.752 20.055 1.00 96.19 83 ALA A CA 1
ATOM 649 C C . ALA A 1 83 ? -12.345 -6.661 19.439 1.00 96.19 83 ALA A C 1
ATOM 651 O O . ALA A 1 83 ? -13.477 -6.214 19.242 1.00 96.19 83 ALA A O 1
ATOM 652 N N . ASP A 1 84 ? -12.035 -7.941 19.221 1.00 96.75 84 ASP A N 1
ATOM 653 C CA . ASP A 1 84 ? -12.998 -8.937 18.744 1.00 96.75 84 ASP A CA 1
ATOM 654 C C . ASP A 1 84 ? -14.141 -9.167 19.739 1.00 96.75 84 ASP A C 1
ATOM 656 O O . ASP A 1 84 ? -15.304 -9.184 19.333 1.00 96.75 84 ASP A O 1
ATOM 660 N N . THR A 1 85 ? -13.860 -9.247 21.045 1.00 96.25 85 THR A N 1
ATOM 661 C CA . THR A 1 85 ? -14.914 -9.329 22.074 1.00 96.25 85 THR A CA 1
ATOM 662 C C . THR A 1 85 ? -15.898 -8.161 21.968 1.00 9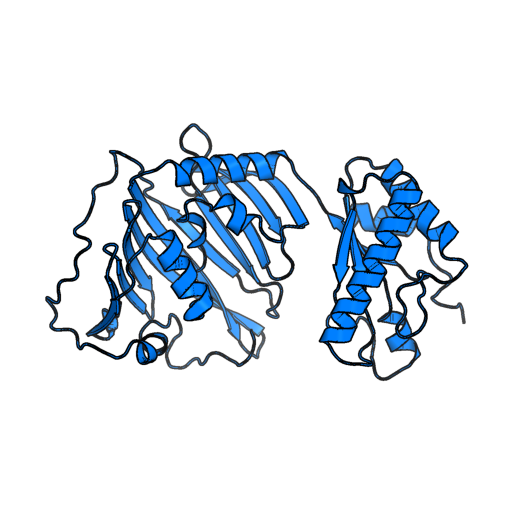6.25 85 THR A C 1
ATOM 664 O O . THR A 1 85 ? -17.112 -8.350 22.062 1.00 96.25 85 THR A O 1
ATOM 667 N N . ILE A 1 86 ? -15.397 -6.944 21.745 1.00 96.06 86 ILE A N 1
ATOM 668 C CA . ILE A 1 86 ? -16.241 -5.749 21.605 1.00 96.06 86 ILE A CA 1
ATOM 669 C C . ILE A 1 86 ? -17.024 -5.792 20.295 1.00 96.06 86 ILE A C 1
ATOM 671 O O . ILE A 1 86 ? -18.213 -5.475 20.289 1.00 96.06 86 ILE A O 1
ATOM 675 N N . LYS A 1 87 ? -16.392 -6.221 19.195 1.00 97.25 87 LYS A N 1
ATOM 676 C CA . LYS A 1 87 ? -17.070 -6.429 17.912 1.00 97.25 87 LYS A CA 1
ATOM 677 C C . LYS A 1 87 ? -18.252 -7.386 18.071 1.00 97.25 87 LYS A C 1
ATOM 679 O O . LYS A 1 87 ? -19.356 -7.029 17.672 1.00 97.25 87 LYS A O 1
ATOM 684 N N . VAL A 1 88 ? -18.047 -8.553 18.687 1.00 97.38 88 VAL A N 1
ATOM 685 C CA . VAL A 1 88 ? -19.116 -9.533 18.957 1.00 97.38 88 VAL A CA 1
ATOM 686 C C . VAL A 1 88 ? -20.236 -8.896 19.779 1.00 97.38 88 VAL A C 1
ATOM 688 O O . VAL A 1 88 ? -21.396 -8.956 19.382 1.00 97.38 88 VAL A O 1
ATOM 691 N N . ALA A 1 89 ? -19.894 -8.180 20.853 1.00 96.69 89 ALA A N 1
ATOM 692 C CA . ALA A 1 89 ? -20.884 -7.525 21.704 1.00 96.69 89 ALA A CA 1
ATOM 693 C C . ALA A 1 89 ? -21.711 -6.439 20.981 1.00 96.69 89 ALA A C 1
ATOM 695 O O . ALA A 1 89 ? -22.856 -6.180 21.364 1.00 96.69 89 ALA A O 1
ATOM 696 N N . LEU A 1 90 ? -21.154 -5.787 19.953 1.00 97.56 90 LEU A N 1
ATOM 697 C CA . LEU A 1 90 ? -21.870 -4.835 19.095 1.00 97.56 90 LEU A CA 1
ATOM 698 C C . LEU A 1 90 ? -22.726 -5.536 18.031 1.00 97.56 90 LEU A C 1
ATOM 700 O O . LEU A 1 90 ? -23.823 -5.061 17.731 1.00 97.56 90 LEU A O 1
ATOM 704 N N . VAL A 1 91 ? -22.275 -6.673 17.497 1.00 98.19 91 VAL A N 1
ATOM 705 C CA . VAL A 1 91 ? -23.084 -7.517 16.601 1.00 98.19 91 VAL A CA 1
ATOM 706 C C . VAL A 1 91 ? -24.315 -8.050 17.333 1.00 98.19 91 VAL A C 1
ATOM 708 O O . VAL A 1 91 ? -25.424 -7.944 16.811 1.00 98.19 91 VAL A O 1
ATOM 711 N N . ASP A 1 92 ? -24.164 -8.495 18.583 1.00 97.38 92 ASP A N 1
ATOM 712 C CA . ASP A 1 92 ? -25.279 -8.930 19.439 1.00 97.38 92 ASP A CA 1
ATOM 713 C C . ASP A 1 92 ? -26.304 -7.808 19.693 1.00 97.38 92 ASP A C 1
ATOM 715 O O . ASP A 1 92 ? -27.485 -8.056 19.942 1.00 97.38 92 ASP A O 1
ATOM 719 N N . ARG A 1 93 ? -25.878 -6.545 19.563 1.00 97.75 93 ARG A N 1
ATOM 720 C CA . ARG A 1 93 ? -26.738 -5.352 19.630 1.00 97.75 93 ARG A CA 1
ATOM 721 C C . ARG A 1 93 ? -27.379 -4.986 18.291 1.00 97.75 93 ARG A C 1
ATOM 723 O O . ARG A 1 93 ? -28.057 -3.956 18.205 1.00 97.75 93 ARG A O 1
ATOM 730 N N . GLY A 1 94 ? -27.203 -5.810 17.264 1.00 97.31 94 GLY A N 1
ATOM 731 C CA . GLY A 1 94 ? -27.797 -5.652 15.939 1.00 97.31 94 GLY A CA 1
ATOM 732 C C . GLY A 1 94 ? -27.024 -4.719 15.011 1.00 97.31 94 GLY A C 1
ATOM 733 O O . GLY A 1 94 ? -27.632 -4.127 14.121 1.00 97.31 94 GLY A O 1
ATOM 734 N N . ILE A 1 95 ? -25.721 -4.531 15.230 1.00 97.94 95 ILE A N 1
ATOM 735 C CA . ILE A 1 95 ? -24.855 -3.874 14.247 1.00 97.94 95 ILE A CA 1
ATOM 736 C C . ILE A 1 95 ? -24.398 -4.908 13.221 1.00 97.94 95 ILE A C 1
ATOM 738 O O . ILE A 1 95 ? -23.980 -6.005 13.581 1.00 97.94 95 ILE A O 1
ATOM 742 N N . ASP A 1 96 ? -24.471 -4.542 11.946 1.00 96.38 96 ASP A N 1
ATOM 743 C CA . ASP A 1 96 ? -23.985 -5.378 10.854 1.00 96.38 96 ASP A CA 1
ATOM 744 C C . ASP A 1 96 ? -22.478 -5.682 11.033 1.00 96.38 96 ASP A C 1
ATOM 746 O O . ASP A 1 96 ? -21.689 -4.736 11.163 1.00 96.38 96 ASP A O 1
ATOM 750 N N . PRO A 1 97 ? -22.054 -6.962 11.065 1.00 95.56 97 PRO A N 1
ATOM 751 C CA . PRO A 1 97 ? -20.646 -7.328 11.201 1.00 95.56 97 PRO A CA 1
ATOM 752 C C . PRO A 1 97 ? -19.746 -6.742 10.105 1.00 95.56 97 PRO A C 1
ATOM 754 O O . PRO A 1 97 ? -18.568 -6.511 10.385 1.00 95.56 97 PRO A O 1
ATOM 757 N N . ASP A 1 98 ? -20.274 -6.449 8.912 1.00 92.44 98 ASP A N 1
ATOM 758 C CA . ASP A 1 98 ? -19.509 -5.861 7.803 1.00 92.44 98 ASP A CA 1
ATOM 759 C C . ASP A 1 98 ? -19.132 -4.392 8.062 1.00 92.44 98 ASP A C 1
ATOM 761 O O . ASP A 1 98 ? -18.208 -3.853 7.450 1.00 92.44 98 ASP A O 1
ATOM 765 N N . ARG A 1 99 ? -19.803 -3.744 9.023 1.00 93.75 99 ARG A N 1
ATOM 766 C CA . ARG A 1 99 ? -19.499 -2.377 9.477 1.00 93.75 99 ARG A CA 1
ATOM 767 C C . ARG A 1 99 ? -18.467 -2.336 10.602 1.00 93.75 99 ARG A C 1
ATOM 769 O O . ARG A 1 99 ? -18.131 -1.248 11.073 1.00 93.75 99 ARG A O 1
ATOM 776 N N . LEU A 1 100 ? -17.993 -3.491 11.071 1.00 96.00 100 LEU A N 1
ATOM 777 C CA . LEU A 1 100 ? -17.120 -3.606 12.235 1.00 96.00 100 LEU A CA 1
ATOM 778 C C . LEU A 1 100 ? -15.841 -4.374 11.899 1.00 96.00 100 LEU A C 1
ATOM 780 O O . LEU A 1 100 ? -15.862 -5.528 11.471 1.00 96.00 100 LEU A O 1
ATOM 784 N N . MET A 1 101 ? -14.700 -3.765 12.190 1.00 95.50 101 MET A N 1
ATOM 785 C CA . MET A 1 101 ? -13.378 -4.372 12.042 1.00 95.50 101 MET A CA 1
ATOM 786 C C . MET A 1 101 ? -12.669 -4.373 13.393 1.00 95.50 101 MET A C 1
ATOM 788 O O . MET A 1 101 ? -12.793 -3.410 14.143 1.00 95.50 101 MET A O 1
ATOM 792 N N . ALA A 1 102 ? -11.919 -5.427 13.700 1.00 95.62 102 ALA A N 1
ATOM 793 C CA . ALA A 1 102 ? -11.059 -5.480 14.877 1.00 95.62 102 ALA A CA 1
ATOM 794 C C . ALA A 1 102 ? -9.597 -5.258 14.465 1.00 95.62 102 ALA A C 1
ATOM 796 O O . ALA A 1 102 ? -9.185 -5.640 13.367 1.00 95.62 102 ALA A O 1
ATOM 797 N N . GLY A 1 103 ? -8.828 -4.608 15.332 1.00 94.06 103 GLY A N 1
ATOM 798 C CA . GLY A 1 103 ? -7.390 -4.424 15.188 1.00 94.06 103 GLY A CA 1
ATOM 799 C C . GLY A 1 103 ? -6.698 -4.504 16.545 1.00 94.06 103 GLY A C 1
ATOM 800 O O . GLY A 1 103 ? -7.259 -4.092 17.561 1.00 94.06 103 GLY A O 1
ATOM 801 N N . GLY A 1 104 ? -5.477 -5.029 16.560 1.00 93.69 104 GLY A N 1
ATOM 802 C CA . GLY A 1 104 ? -4.614 -5.029 17.735 1.00 93.69 104 GLY A CA 1
ATOM 803 C C . GLY A 1 104 ? -3.454 -4.063 17.536 1.00 93.69 104 GLY A C 1
ATOM 804 O O . GLY A 1 104 ? -2.763 -4.149 16.529 1.00 93.69 104 GLY A O 1
ATOM 805 N N . ALA A 1 105 ? -3.255 -3.129 18.466 1.00 91.50 105 ALA A N 1
ATOM 806 C CA . ALA A 1 105 ? -2.085 -2.246 18.471 1.00 91.50 105 ALA A CA 1
ATOM 807 C C . ALA A 1 105 ? -1.014 -2.685 19.483 1.00 91.50 105 ALA A C 1
ATOM 809 O O . ALA A 1 105 ? 0.038 -2.052 19.576 1.00 91.50 105 ALA A O 1
ATOM 810 N N . GLY A 1 106 ? -1.297 -3.727 20.275 1.00 92.94 106 GLY A N 1
ATOM 811 C CA . GLY A 1 106 ? -0.426 -4.175 21.354 1.00 92.94 106 GLY A CA 1
ATOM 812 C C . GLY A 1 106 ? -0.011 -3.017 22.260 1.00 92.94 106 GLY A C 1
ATOM 813 O O . GLY A 1 106 ? -0.847 -2.226 22.702 1.00 92.94 106 GLY A O 1
ATOM 814 N N . GLN A 1 107 ? 1.294 -2.913 22.500 1.00 91.06 107 GLN A N 1
ATOM 815 C CA . GLN A 1 107 ? 1.909 -1.908 23.371 1.00 91.06 107 GLN A CA 1
ATOM 816 C C . GLN A 1 107 ? 2.557 -0.737 22.608 1.00 91.06 107 GLN A C 1
ATOM 818 O O . GLN A 1 107 ? 3.172 0.129 23.231 1.00 91.06 107 GLN A O 1
ATOM 823 N N . ASP A 1 108 ? 2.437 -0.695 21.278 1.00 88.38 108 ASP A N 1
ATOM 824 C CA . ASP A 1 108 ? 3.276 0.156 20.417 1.00 88.38 108 ASP A CA 1
ATOM 825 C C . ASP A 1 108 ? 2.789 1.608 20.316 1.00 88.38 108 ASP A C 1
ATOM 827 O O . ASP A 1 108 ? 3.485 2.482 19.798 1.00 88.38 108 ASP A O 1
ATOM 831 N N . ARG A 1 109 ? 1.588 1.897 20.836 1.00 88.06 109 ARG A N 1
ATOM 832 C CA . ARG A 1 109 ? 0.965 3.232 20.811 1.00 88.06 109 ARG A CA 1
ATOM 833 C C . ARG A 1 109 ? 0.551 3.699 22.216 1.00 88.06 109 ARG A C 1
ATOM 835 O O . ARG A 1 109 ? -0.648 3.905 22.464 1.00 88.06 109 ARG A O 1
ATOM 842 N N . PRO A 1 110 ? 1.509 3.859 23.155 1.00 90.50 110 PRO A N 1
ATOM 843 C CA . PRO A 1 110 ? 1.207 4.326 24.500 1.00 90.50 110 PRO A CA 1
ATOM 844 C C . PRO A 1 110 ? 0.782 5.797 24.474 1.00 90.50 110 PRO A C 1
ATOM 846 O O . PRO A 1 110 ? 1.386 6.625 23.796 1.00 90.50 110 PRO A O 1
ATOM 849 N N . ILE A 1 111 ? -0.245 6.128 25.251 1.00 88.62 111 ILE A N 1
ATOM 850 C CA . ILE A 1 111 ? -0.715 7.509 25.454 1.00 88.62 111 ILE A CA 1
ATOM 851 C C . ILE A 1 111 ? -0.285 8.072 26.812 1.00 88.62 111 ILE A C 1
ATOM 853 O O . ILE A 1 111 ? -0.419 9.267 27.066 1.00 88.62 111 ILE A O 1
ATOM 857 N N . ALA A 1 112 ? 0.240 7.214 27.686 1.00 90.75 112 ALA A N 1
ATOM 858 C CA . ALA A 1 112 ? 0.760 7.563 28.996 1.00 90.75 112 ALA A CA 1
ATOM 859 C C . ALA A 1 112 ? 2.002 6.724 29.337 1.00 90.75 112 ALA A C 1
ATOM 861 O O . ALA A 1 112 ? 2.334 5.750 28.657 1.00 90.75 112 ALA A O 1
ATOM 862 N N . SER A 1 113 ? 2.699 7.106 30.410 1.00 93.25 113 SER A N 1
ATOM 863 C CA . SER A 1 113 ? 3.878 6.381 30.894 1.00 93.25 113 SER A CA 1
ATOM 864 C C . SER A 1 113 ? 3.540 4.931 31.256 1.00 93.25 113 SER A C 1
ATOM 866 O O . SER A 1 113 ? 2.568 4.685 31.963 1.00 93.25 113 SER A O 1
ATOM 868 N N . ASN A 1 114 ? 4.367 3.972 30.836 1.00 90.75 114 ASN A N 1
ATOM 869 C CA . ASN A 1 114 ? 4.259 2.581 31.296 1.00 90.75 114 ASN A CA 1
ATOM 870 C C . ASN A 1 114 ? 4.958 2.339 32.647 1.00 90.75 114 ASN A C 1
ATOM 872 O O . ASN A 1 114 ? 4.908 1.229 33.170 1.00 90.75 114 ASN A O 1
ATOM 876 N N . GLU A 1 115 ? 5.565 3.370 33.240 1.00 93.94 115 GLU A N 1
ATOM 877 C CA . GLU A 1 115 ? 6.272 3.272 34.525 1.00 93.94 115 GLU A CA 1
ATOM 878 C C . GLU A 1 115 ? 5.341 3.399 35.742 1.00 93.94 115 GLU A C 1
ATOM 880 O O . GLU A 1 115 ? 5.742 3.091 36.863 1.00 93.94 115 GLU A O 1
ATOM 885 N N . THR A 1 116 ? 4.101 3.863 35.553 1.00 92.69 116 THR A N 1
ATOM 886 C CA . THR A 1 116 ? 3.118 4.042 36.633 1.00 92.69 116 THR A CA 1
ATOM 887 C C . THR A 1 116 ? 1.870 3.210 36.382 1.00 92.69 116 THR A C 1
ATOM 889 O O . THR A 1 116 ? 1.468 3.008 35.237 1.00 92.69 116 THR A O 1
ATOM 892 N N . GLU A 1 117 ? 1.214 2.740 37.444 1.00 88.06 117 GLU A N 1
ATOM 893 C CA . GLU A 1 117 ? -0.014 1.947 37.302 1.00 88.06 117 GLU A CA 1
ATOM 894 C C . GLU A 1 117 ? -1.162 2.766 36.703 1.00 88.06 117 GLU A C 1
ATOM 896 O O . GLU A 1 117 ? -1.949 2.242 35.912 1.00 88.06 117 GLU A O 1
ATOM 901 N N . GLU A 1 118 ? -1.215 4.067 36.992 1.00 86.75 118 GLU A N 1
ATOM 902 C CA . GLU A 1 118 ? -2.166 4.991 36.378 1.00 86.75 118 GLU A CA 1
ATOM 903 C C . GLU A 1 118 ? -1.932 5.107 34.867 1.00 86.75 118 GLU A C 1
ATOM 905 O O . GLU A 1 118 ? -2.880 5.062 34.084 1.00 86.75 118 GLU A O 1
ATOM 910 N N . GLY A 1 119 ? -0.672 5.221 34.436 1.00 89.38 119 GLY A N 1
ATOM 911 C CA . GLY A 1 119 ? -0.338 5.334 33.021 1.00 89.38 119 GLY A CA 1
ATOM 912 C C . GLY A 1 119 ? -0.561 4.024 32.263 1.00 89.38 119 GLY A C 1
ATOM 913 O O . GLY A 1 119 ? -1.164 4.030 31.189 1.00 89.38 119 GLY A O 1
ATOM 914 N N . LYS A 1 120 ? -0.220 2.878 32.865 1.00 88.44 120 LYS A N 1
ATOM 915 C CA . LYS A 1 120 ? -0.584 1.562 32.321 1.00 88.44 120 LYS A CA 1
ATOM 916 C C . LYS A 1 120 ? -2.100 1.400 32.188 1.00 88.44 120 LYS A C 1
ATOM 918 O O . LYS A 1 120 ? -2.575 0.890 31.177 1.00 88.44 120 LYS A O 1
ATOM 923 N N . ALA A 1 121 ? -2.880 1.865 33.167 1.00 84.12 121 ALA A N 1
ATOM 924 C CA . ALA A 1 121 ? -4.340 1.825 33.092 1.00 84.12 121 ALA A CA 1
ATOM 925 C C . ALA A 1 121 ? -4.900 2.648 31.923 1.00 84.12 121 ALA A C 1
ATOM 927 O O . ALA A 1 121 ? -5.860 2.210 31.295 1.00 84.12 121 ALA A O 1
ATOM 928 N N . LEU A 1 122 ? -4.287 3.789 31.597 1.00 84.62 122 LEU A N 1
ATOM 929 C CA . LEU A 1 122 ? -4.643 4.584 30.416 1.00 84.62 122 LEU A CA 1
ATOM 930 C C . LEU A 1 122 ? -4.225 3.907 29.101 1.00 84.62 122 LEU A C 1
ATOM 932 O O . LEU A 1 122 ? -4.933 4.031 28.105 1.00 84.62 122 LEU A O 1
ATOM 936 N N . ASN A 1 123 ? -3.111 3.171 29.090 1.00 87.75 123 ASN A N 1
ATOM 937 C CA . ASN A 1 123 ? -2.653 2.435 27.908 1.00 87.75 123 ASN A CA 1
ATOM 938 C C . ASN A 1 123 ? -3.515 1.195 27.612 1.00 87.75 123 ASN A C 1
ATOM 940 O O . ASN A 1 123 ? -3.738 0.882 26.444 1.00 87.75 123 ASN A O 1
ATOM 944 N N . ARG A 1 124 ? -4.082 0.543 28.640 1.00 87.31 124 ARG A N 1
ATOM 945 C CA . ARG A 1 124 ? -5.098 -0.522 28.509 1.00 87.31 124 ARG A CA 1
ATOM 946 C C . ARG A 1 124 ? -6.461 0.046 28.094 1.00 87.31 124 ARG A C 1
ATOM 948 O O . ARG A 1 124 ? -7.408 0.069 28.881 1.00 87.31 124 ARG A O 1
ATOM 955 N N . ARG A 1 125 ? -6.557 0.514 26.854 1.00 89.12 125 ARG A N 1
ATOM 956 C CA . ARG A 1 125 ? -7.749 1.170 26.304 1.00 89.12 125 ARG A CA 1
ATOM 957 C C . ARG A 1 125 ? -8.238 0.505 25.028 1.00 89.12 125 ARG A C 1
ATOM 959 O O . ARG A 1 125 ? -7.571 -0.344 24.439 1.00 89.12 125 ARG A O 1
ATOM 966 N N . VAL A 1 126 ? -9.403 0.961 24.594 1.00 91.50 126 VAL A N 1
ATOM 967 C CA . VAL A 1 126 ? -9.960 0.662 23.280 1.00 91.50 126 VAL A CA 1
ATOM 968 C C . VAL A 1 126 ? -10.098 1.974 22.536 1.00 91.50 126 VAL A C 1
ATOM 970 O O . VAL A 1 126 ? -10.566 2.961 23.090 1.00 91.50 126 VAL A O 1
ATOM 973 N N . GLU A 1 127 ? -9.720 1.978 21.275 1.00 92.69 127 GLU A N 1
ATOM 974 C CA . GLU A 1 127 ? -9.856 3.112 20.381 1.00 92.69 127 GLU A CA 1
ATOM 975 C C . GLU A 1 127 ? -10.895 2.777 19.308 1.00 92.69 127 GLU A C 1
ATOM 977 O O . GLU A 1 127 ? -10.862 1.708 18.698 1.00 92.69 127 GLU A O 1
ATOM 982 N N . LEU A 1 128 ? -11.840 3.686 19.081 1.00 94.06 128 LEU A N 1
ATOM 983 C CA . LEU A 1 128 ? -12.802 3.591 17.991 1.00 94.06 128 LEU A CA 1
ATOM 984 C C . LEU A 1 128 ? -12.359 4.502 16.858 1.00 94.06 128 LEU A C 1
ATOM 986 O O . LEU A 1 128 ? -12.287 5.718 17.029 1.00 94.06 128 LEU A O 1
ATOM 990 N N . LEU A 1 129 ? -12.120 3.914 15.692 1.00 94.06 129 LEU A N 1
ATOM 991 C CA . LEU A 1 129 ? -11.791 4.625 14.466 1.00 94.06 129 LEU A CA 1
ATOM 992 C C . LEU A 1 129 ? -12.975 4.554 13.513 1.00 94.06 129 LEU A C 1
ATOM 994 O O . LEU A 1 129 ? -13.362 3.465 13.093 1.00 94.06 129 LEU A O 1
ATOM 998 N N . ARG A 1 130 ? -13.538 5.701 13.132 1.00 93.75 130 ARG A N 1
ATOM 999 C CA . ARG A 1 130 ? -14.509 5.755 12.039 1.00 93.75 130 ARG A CA 1
ATOM 1000 C C . ARG A 1 130 ? -13.772 5.596 10.717 1.00 93.75 130 ARG A C 1
ATOM 1002 O O . ARG A 1 130 ? -12.990 6.462 10.333 1.00 93.75 130 ARG A O 1
ATOM 1009 N N . VAL A 1 131 ? -14.076 4.518 10.009 1.00 92.50 131 VAL A N 1
ATOM 1010 C CA . VAL A 1 131 ? -13.507 4.197 8.700 1.00 92.50 131 VAL A CA 1
ATOM 1011 C C . VAL A 1 131 ? -14.573 4.323 7.618 1.00 92.50 131 VAL A C 1
ATOM 1013 O O . VAL A 1 131 ? -15.772 4.187 7.873 1.00 92.50 131 VAL A O 1
ATOM 1016 N N . THR A 1 132 ? -14.132 4.630 6.406 1.00 89.56 132 THR A N 1
ATOM 1017 C CA . THR A 1 132 ? -14.959 4.663 5.201 1.00 89.56 132 THR A CA 1
ATOM 1018 C C . THR A 1 132 ? -14.703 3.384 4.419 1.00 89.56 132 THR A C 1
ATOM 1020 O O . THR A 1 132 ? -13.565 2.960 4.247 1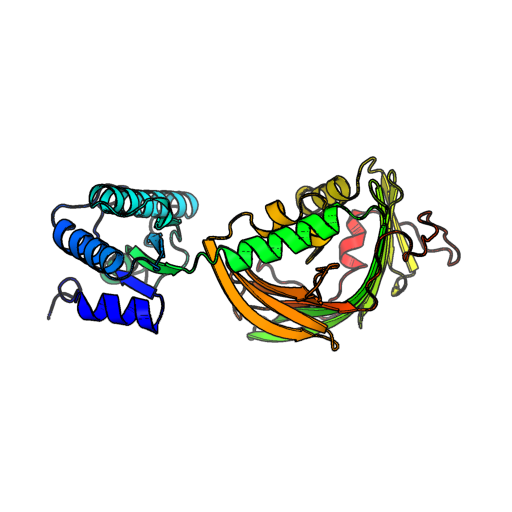.00 89.56 132 THR A O 1
ATOM 1023 N N . ASN A 1 133 ? -15.759 2.744 3.934 1.00 88.56 133 ASN A N 1
ATOM 1024 C CA . ASN A 1 133 ? -15.631 1.584 3.063 1.00 88.56 133 ASN A CA 1
ATOM 1025 C C . ASN A 1 133 ? -16.243 1.898 1.697 1.00 88.56 133 ASN A C 1
ATOM 1027 O O . ASN A 1 133 ? -17.275 1.334 1.356 1.00 88.56 133 ASN A O 1
ATOM 1031 N N . SER A 1 134 ? -15.661 2.859 0.968 1.00 92.75 134 SER A N 1
ATOM 1032 C CA . SER A 1 134 ? -16.215 3.361 -0.295 1.00 92.75 134 SER A CA 1
ATOM 1033 C C . SER A 1 134 ? -16.324 2.239 -1.340 1.00 92.75 134 SER A C 1
ATOM 1035 O O . SER A 1 134 ? -15.294 1.786 -1.862 1.00 92.75 134 SER A O 1
ATOM 1037 N N . PRO A 1 135 ? -17.548 1.794 -1.697 1.00 93.44 135 PRO A N 1
ATOM 1038 C CA . PRO A 1 135 ? -17.726 0.778 -2.730 1.00 93.44 135 PRO A CA 1
ATOM 1039 C C . PRO A 1 135 ? -17.267 1.290 -4.097 1.00 93.44 135 PRO A C 1
ATOM 1041 O O . PRO A 1 135 ? -16.695 0.532 -4.878 1.00 93.44 135 PRO A O 1
ATOM 1044 N N . GLU A 1 136 ? -17.455 2.586 -4.357 1.00 96.25 136 GLU A N 1
ATOM 1045 C CA . GLU A 1 136 ? -17.057 3.226 -5.609 1.00 96.25 136 GLU A CA 1
ATOM 1046 C C . GLU A 1 136 ? -15.529 3.265 -5.753 1.00 96.25 136 GLU A C 1
ATOM 1048 O O . GLU A 1 136 ? -15.014 2.855 -6.791 1.00 96.25 136 GLU A O 1
ATOM 1053 N N . ALA A 1 137 ? -14.783 3.604 -4.691 1.00 97.75 137 ALA A N 1
ATOM 1054 C CA . ALA A 1 137 ? -13.317 3.569 -4.728 1.00 97.75 137 ALA A CA 1
ATOM 1055 C C . ALA A 1 137 ? -12.786 2.156 -5.005 1.00 97.75 137 ALA A C 1
ATOM 1057 O O . ALA A 1 137 ? -11.905 1.962 -5.842 1.00 97.75 137 ALA A O 1
ATOM 1058 N N . ARG A 1 138 ? -13.355 1.141 -4.340 1.00 97.69 138 ARG A N 1
ATOM 1059 C CA . ARG A 1 138 ? -12.993 -0.266 -4.569 1.00 97.69 138 ARG A CA 1
ATOM 1060 C C . ARG A 1 138 ? -13.308 -0.712 -5.993 1.00 97.69 138 ARG A C 1
ATOM 1062 O O . ARG A 1 138 ? -12.512 -1.432 -6.587 1.00 97.69 138 ARG A O 1
ATOM 1069 N N . LYS A 1 139 ? -14.450 -0.294 -6.540 1.00 98.25 139 LYS A N 1
ATOM 1070 C CA . LYS A 1 139 ? -14.865 -0.593 -7.914 1.00 98.25 139 LYS A CA 1
ATOM 1071 C C . LYS A 1 139 ? -13.941 0.059 -8.941 1.00 98.25 139 LYS A C 1
ATOM 1073 O O . LYS A 1 139 ? -13.548 -0.614 -9.888 1.00 98.25 139 LYS A O 1
ATOM 1078 N N . LEU A 1 140 ? -13.573 1.326 -8.751 1.00 98.56 140 LEU A N 1
ATOM 1079 C CA . LEU A 1 140 ? -12.657 2.048 -9.639 1.00 98.56 140 LEU A CA 1
ATOM 1080 C C . LEU A 1 140 ? -11.248 1.445 -9.606 1.00 98.56 140 LEU A C 1
ATOM 1082 O O . LEU A 1 140 ? -10.667 1.194 -10.662 1.00 98.56 140 LEU A O 1
ATOM 1086 N N . LEU A 1 141 ? -10.738 1.114 -8.413 1.00 98.69 141 LEU A N 1
ATOM 1087 C CA . LEU A 1 141 ? -9.474 0.387 -8.278 1.00 98.69 141 LEU A CA 1
ATOM 1088 C C . LEU A 1 141 ? -9.540 -0.965 -8.996 1.00 98.69 141 LEU A C 1
ATOM 1090 O O . LEU A 1 141 ? -8.639 -1.292 -9.761 1.00 98.69 141 LEU A O 1
ATOM 1094 N N . LYS A 1 142 ? -10.628 -1.725 -8.805 1.00 98.56 142 LYS A N 1
ATOM 1095 C CA . LYS A 1 142 ? -10.812 -3.016 -9.473 1.00 98.56 142 LYS A CA 1
ATOM 1096 C C . LYS A 1 142 ? -10.850 -2.875 -10.992 1.00 98.56 142 LYS A C 1
ATOM 1098 O O . LYS A 1 142 ? -10.204 -3.655 -11.677 1.00 98.56 142 LYS A O 1
ATOM 1103 N N . ALA A 1 143 ? -11.564 -1.883 -11.520 1.00 98.69 143 ALA A N 1
ATOM 1104 C CA . ALA A 1 143 ? -11.640 -1.642 -12.958 1.00 98.69 143 ALA A CA 1
ATOM 1105 C C . ALA A 1 143 ? -10.257 -1.347 -13.564 1.00 98.69 143 ALA A C 1
ATOM 1107 O O . ALA A 1 143 ? -9.926 -1.882 -14.622 1.00 98.69 143 ALA A O 1
ATOM 1108 N N . MET A 1 144 ? -9.435 -0.553 -12.872 1.00 98.69 144 MET A N 1
ATOM 1109 C CA . MET A 1 144 ? -8.044 -0.308 -13.261 1.00 98.69 144 MET A CA 1
ATOM 1110 C C . MET A 1 144 ? -7.216 -1.590 -13.224 1.00 98.69 144 MET A C 1
ATOM 1112 O O . MET A 1 144 ? -6.605 -1.947 -14.227 1.00 98.69 144 MET A O 1
ATOM 1116 N N . SER A 1 145 ? -7.246 -2.330 -12.117 1.00 98.69 145 SER A N 1
ATOM 1117 C CA . SER A 1 145 ? -6.492 -3.579 -11.985 1.00 98.69 145 SER A CA 1
ATOM 1118 C C . SER A 1 145 ? -6.907 -4.634 -13.017 1.00 98.69 145 SER A C 1
ATOM 1120 O O . SER A 1 145 ? -6.041 -5.254 -13.630 1.00 98.69 145 SER A O 1
ATOM 1122 N N . ASP A 1 146 ? -8.207 -4.798 -13.275 1.00 98.62 146 ASP A N 1
ATOM 1123 C CA . ASP A 1 146 ? -8.732 -5.707 -14.301 1.00 98.62 146 ASP A CA 1
ATOM 1124 C C . ASP A 1 146 ? -8.250 -5.287 -15.701 1.00 98.62 146 ASP A C 1
ATOM 1126 O O . ASP A 1 146 ? -7.838 -6.130 -16.503 1.00 98.62 146 ASP A O 1
ATOM 1130 N N . TYR A 1 147 ? -8.246 -3.979 -15.990 1.00 98.50 147 TYR A N 1
ATOM 1131 C CA . TYR A 1 147 ? -7.687 -3.442 -17.230 1.00 98.50 147 TYR A CA 1
ATOM 1132 C C . TYR A 1 147 ? -6.197 -3.774 -17.363 1.00 98.50 147 T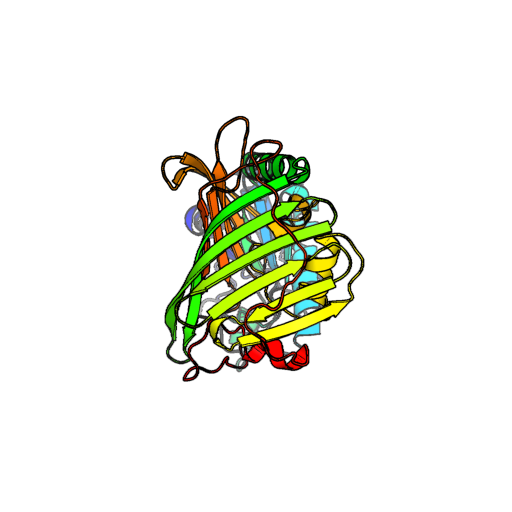YR A C 1
ATOM 1134 O O . TYR A 1 147 ? -5.801 -4.269 -18.419 1.00 98.50 147 TYR A O 1
ATOM 1142 N N . LEU A 1 148 ? -5.386 -3.567 -16.318 1.00 98.25 148 LEU A N 1
ATOM 1143 C CA . LEU A 1 148 ? -3.951 -3.891 -16.313 1.00 98.25 148 LEU A CA 1
ATOM 1144 C C . LEU A 1 148 ? -3.682 -5.389 -16.510 1.00 98.25 148 LEU A C 1
ATOM 1146 O O . LEU A 1 148 ? -2.786 -5.768 -17.270 1.00 98.25 148 LEU A O 1
ATOM 1150 N N . ALA A 1 149 ? -4.465 -6.245 -15.852 1.00 97.88 149 ALA A N 1
ATOM 1151 C CA . ALA A 1 149 ? -4.349 -7.696 -15.949 1.00 97.88 149 ALA A CA 1
ATOM 1152 C C . ALA A 1 149 ? -4.689 -8.213 -17.357 1.00 97.88 149 ALA A C 1
ATOM 1154 O O . ALA A 1 149 ? -4.052 -9.145 -17.850 1.00 97.88 149 ALA A O 1
ATOM 1155 N N . ALA A 1 150 ? -5.648 -7.576 -18.038 1.00 97.62 150 ALA A N 1
ATOM 1156 C CA . ALA A 1 150 ? -6.052 -7.941 -19.393 1.00 97.62 150 ALA A CA 1
ATOM 1157 C C . ALA A 1 150 ? -4.997 -7.609 -20.469 1.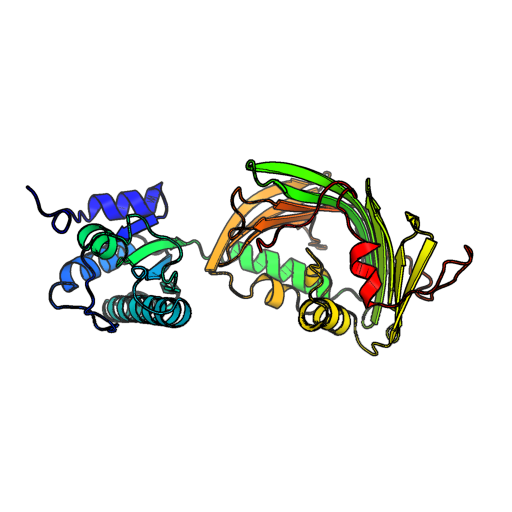00 97.62 150 ALA A C 1
ATOM 1159 O O . ALA A 1 150 ? -5.053 -8.156 -21.576 1.00 97.62 150 ALA A O 1
ATOM 1160 N N . GLN A 1 151 ? -4.030 -6.732 -20.177 1.00 97.50 151 GLN A N 1
ATOM 1161 C CA . GLN A 1 151 ? -3.033 -6.324 -21.164 1.00 97.50 151 GLN A CA 1
ATOM 1162 C C . GLN A 1 151 ? -1.924 -7.367 -21.321 1.00 97.50 151 GLN A C 1
ATOM 1164 O O . GLN A 1 151 ? -1.191 -7.680 -20.382 1.00 97.50 151 GLN A O 1
ATOM 1169 N N . LYS A 1 152 ? -1.737 -7.855 -22.554 1.00 97.19 152 LYS A N 1
ATOM 1170 C CA . LYS A 1 152 ? -0.586 -8.703 -22.919 1.00 97.19 152 LYS A CA 1
ATOM 1171 C C . LYS A 1 152 ? 0.720 -7.921 -23.002 1.00 97.19 152 LYS A C 1
ATOM 1173 O O . LYS A 1 152 ? 1.785 -8.498 -22.804 1.00 97.19 152 LYS A O 1
ATOM 1178 N N . ALA A 1 153 ? 0.634 -6.636 -23.329 1.00 98.19 153 ALA A N 1
ATOM 1179 C CA . ALA A 1 153 ? 1.771 -5.739 -23.407 1.00 98.19 153 ALA A CA 1
ATOM 1180 C C . ALA A 1 153 ? 1.404 -4.380 -22.808 1.00 98.19 153 ALA A C 1
ATOM 1182 O O . ALA A 1 153 ? 0.300 -3.879 -23.038 1.00 98.19 153 ALA A O 1
ATOM 1183 N N . LEU A 1 154 ? 2.336 -3.800 -22.056 1.00 97.62 154 LEU A N 1
ATOM 1184 C CA . LEU A 1 154 ? 2.221 -2.493 -21.412 1.00 97.62 154 LEU A CA 1
ATOM 1185 C C . LEU A 1 154 ? 3.550 -1.751 -21.551 1.00 97.62 154 LEU A C 1
ATOM 1187 O O . LEU A 1 154 ? 4.607 -2.361 -21.400 1.00 97.62 154 LEU A O 1
ATOM 1191 N N . SER A 1 155 ? 3.514 -0.444 -21.799 1.00 98.56 155 SER A N 1
ATOM 1192 C CA . SER A 1 155 ? 4.703 0.396 -21.647 1.00 98.56 155 SER A CA 1
ATOM 1193 C C . SER A 1 155 ? 4.362 1.780 -21.132 1.00 98.56 155 SER A C 1
ATOM 1195 O O . SER A 1 155 ? 3.359 2.355 -21.551 1.00 98.56 155 SER A O 1
ATOM 1197 N N . PHE A 1 156 ? 5.222 2.335 -20.289 1.00 98.44 156 PHE A N 1
ATOM 1198 C CA . PHE A 1 156 ? 5.082 3.698 -19.793 1.00 98.44 156 PHE A CA 1
ATOM 1199 C C . PHE A 1 156 ? 6.424 4.272 -19.343 1.00 98.44 156 PHE A C 1
ATOM 1201 O O . PHE A 1 156 ? 7.355 3.540 -19.001 1.00 98.44 156 PHE A O 1
ATOM 1208 N N . SER A 1 157 ? 6.495 5.598 -19.317 1.00 98.50 157 SER A N 1
ATOM 1209 C CA . SER A 1 157 ? 7.530 6.348 -18.609 1.00 98.50 157 SER A CA 1
ATOM 1210 C C . SER A 1 157 ? 7.026 6.693 -17.209 1.00 98.50 157 SER A C 1
ATOM 1212 O O . SER A 1 157 ? 5.818 6.817 -16.994 1.00 98.50 157 SER A O 1
ATOM 1214 N N . TYR A 1 158 ? 7.923 6.914 -16.256 1.00 98.25 158 TYR A N 1
ATOM 1215 C CA . TYR A 1 158 ? 7.537 7.409 -14.938 1.00 98.25 158 TYR A CA 1
ATOM 1216 C C . TYR A 1 158 ? 8.527 8.428 -14.381 1.00 98.25 158 TYR A C 1
ATOM 1218 O O . TYR A 1 158 ? 9.708 8.415 -14.724 1.00 98.25 158 TYR A O 1
ATOM 1226 N N . ASP A 1 159 ? 8.028 9.276 -13.486 1.00 97.94 159 ASP A N 1
ATOM 1227 C CA . ASP A 1 159 ? 8.819 10.090 -12.567 1.00 97.94 159 ASP A CA 1
ATOM 1228 C C . ASP A 1 159 ? 8.467 9.658 -11.142 1.00 97.94 159 ASP A C 1
ATOM 1230 O O . ASP A 1 159 ? 7.291 9.586 -10.786 1.00 97.94 159 ASP A O 1
ATOM 1234 N N . ALA A 1 160 ? 9.470 9.337 -10.336 1.00 97.00 160 ALA A N 1
ATOM 1235 C CA . ALA A 1 160 ? 9.314 8.887 -8.966 1.00 97.00 160 ALA A CA 1
ATOM 1236 C C . ALA A 1 160 ? 10.083 9.783 -7.993 1.00 97.00 160 ALA A C 1
ATOM 1238 O O . ALA A 1 160 ? 11.109 10.377 -8.324 1.00 97.00 160 ALA A O 1
ATOM 1239 N N . ASN A 1 161 ? 9.586 9.863 -6.764 1.00 95.94 161 ASN A N 1
ATOM 1240 C CA . ASN A 1 161 ? 10.285 10.500 -5.662 1.00 95.94 161 ASN A CA 1
ATOM 1241 C C . ASN A 1 161 ? 10.140 9.648 -4.403 1.00 95.94 161 ASN A C 1
ATOM 1243 O O . ASN A 1 161 ? 9.032 9.495 -3.885 1.00 95.94 161 ASN A O 1
ATOM 1247 N N . LEU A 1 162 ? 11.266 9.142 -3.907 1.00 93.50 162 LEU A N 1
ATOM 1248 C CA . LEU A 1 162 ? 11.371 8.431 -2.640 1.00 93.50 162 LEU A CA 1
ATOM 1249 C C . LEU A 1 162 ? 11.778 9.410 -1.538 1.00 93.50 162 LEU A C 1
ATOM 1251 O O . LEU A 1 162 ? 12.826 10.048 -1.627 1.00 93.50 162 LEU A O 1
ATOM 1255 N N . GLN A 1 163 ? 10.976 9.529 -0.485 1.00 93.81 163 GLN A N 1
ATOM 1256 C CA . GLN A 1 163 ? 11.382 10.258 0.710 1.00 93.81 163 GLN A CA 1
ATOM 1257 C C . GLN A 1 163 ? 12.087 9.335 1.699 1.00 93.81 163 GLN A C 1
ATOM 1259 O O . GLN A 1 163 ? 11.610 8.245 2.001 1.00 93.81 163 GLN A O 1
ATOM 1264 N N . VAL A 1 164 ? 13.180 9.826 2.272 1.00 90.81 164 VAL A N 1
ATOM 1265 C CA . VAL A 1 164 ? 13.843 9.225 3.433 1.00 90.81 164 VAL A CA 1
ATOM 1266 C C . VAL A 1 164 ? 13.869 10.227 4.580 1.00 90.81 164 VAL A C 1
ATOM 1268 O O . VAL A 1 164 ? 13.857 11.440 4.351 1.00 90.81 164 VAL A O 1
ATOM 1271 N N . VAL A 1 165 ? 13.883 9.737 5.818 1.00 90.94 165 VAL A N 1
ATOM 1272 C CA . VAL A 1 165 ? 13.887 10.580 7.022 1.00 90.94 165 VAL A CA 1
ATOM 1273 C C . VAL A 1 165 ? 15.212 10.410 7.754 1.00 90.94 165 VAL A C 1
ATOM 1275 O O . VAL A 1 165 ? 15.652 9.290 7.995 1.00 90.94 165 VAL A O 1
ATOM 1278 N N . THR A 1 166 ? 15.868 11.517 8.097 1.00 89.81 166 THR A N 1
ATOM 1279 C CA . THR A 1 166 ? 17.094 11.490 8.905 1.00 89.81 166 THR A CA 1
ATOM 1280 C C . THR A 1 166 ? 16.780 11.287 10.390 1.00 89.81 166 THR A C 1
ATOM 1282 O O . THR A 1 166 ? 15.672 11.551 10.851 1.00 89.81 166 THR A O 1
ATOM 1285 N N . ASN A 1 167 ? 17.792 10.935 11.190 1.00 87.06 167 ASN A N 1
ATOM 1286 C CA . ASN A 1 167 ? 17.662 10.858 12.655 1.00 87.06 167 ASN A CA 1
ATOM 1287 C C . ASN A 1 167 ? 17.311 12.207 13.316 1.00 87.06 167 ASN A C 1
ATOM 1289 O O . ASN A 1 167 ? 16.871 12.236 14.460 1.00 87.06 167 ASN A O 1
ATOM 1293 N N . THR A 1 168 ? 17.510 13.324 12.609 1.00 90.25 168 THR A N 1
ATOM 1294 C CA . THR A 1 168 ? 17.076 14.668 13.026 1.00 90.25 168 THR A CA 1
ATOM 1295 C C . THR A 1 168 ? 15.726 15.056 12.416 1.00 90.25 168 THR A C 1
ATOM 1297 O O . THR A 1 168 ? 15.409 16.240 12.345 1.00 90.25 168 THR A O 1
ATOM 1300 N N . GLU A 1 169 ? 14.958 14.074 11.937 1.00 89.88 169 GLU A N 1
ATOM 1301 C CA . GLU A 1 169 ? 13.592 14.208 11.413 1.00 89.88 169 GLU A CA 1
ATOM 1302 C C . GLU A 1 169 ? 13.474 15.064 10.141 1.00 89.88 169 GLU A C 1
ATOM 1304 O O . GLU A 1 169 ? 12.393 15.531 9.780 1.00 89.88 169 GLU A O 1
ATOM 1309 N N . GLN A 1 170 ? 14.578 15.248 9.411 1.00 92.94 170 GLN A N 1
ATOM 1310 C CA . GLN A 1 170 ? 14.550 15.916 8.115 1.00 92.94 170 GLN A CA 1
ATOM 1311 C C . GLN A 1 170 ? 14.099 14.933 7.033 1.00 92.94 170 GLN A C 1
ATOM 1313 O O . GLN A 1 170 ? 14.690 13.866 6.882 1.00 92.94 170 GLN A O 1
ATOM 1318 N N . LYS A 1 171 ? 13.105 15.323 6.229 1.00 93.38 171 LYS A N 1
ATOM 1319 C CA . LYS A 1 171 ? 12.733 14.593 5.010 1.00 93.38 171 LYS A CA 1
ATOM 1320 C C . LYS A 1 171 ? 13.628 14.992 3.843 1.00 93.38 171 LYS A C 1
ATOM 1322 O O . LYS A 1 171 ? 13.751 16.179 3.539 1.00 93.38 171 LYS A O 1
ATOM 1327 N N . LEU A 1 172 ? 14.206 14.005 3.171 1.00 92.75 172 LEU A N 1
ATOM 1328 C CA . LEU A 1 172 ? 15.005 14.169 1.958 1.00 92.75 172 LEU A CA 1
ATOM 1329 C C . LEU A 1 172 ? 14.303 13.451 0.804 1.00 92.75 172 LEU A C 1
ATOM 1331 O O . LEU A 1 172 ? 13.961 12.282 0.944 1.00 92.75 172 LEU A O 1
ATOM 1335 N N . GLY A 1 173 ? 14.078 14.142 -0.314 1.00 93.75 173 GLY A N 1
ATOM 1336 C CA . GLY A 1 173 ? 13.490 13.561 -1.525 1.00 93.75 173 GLY A CA 1
ATOM 1337 C C . GLY A 1 173 ? 14.562 13.117 -2.517 1.00 93.75 173 GLY A C 1
ATOM 1338 O O . GLY A 1 173 ? 15.453 13.896 -2.856 1.00 93.75 173 GLY A O 1
ATOM 1339 N N . LEU A 1 174 ? 14.465 11.874 -2.976 1.00 93.06 174 LEU A N 1
ATOM 1340 C CA . LEU A 1 174 ? 15.331 11.263 -3.976 1.00 93.06 174 LEU A CA 1
ATOM 1341 C C . LEU A 1 174 ? 14.508 11.074 -5.248 1.00 93.06 174 LEU A C 1
ATOM 1343 O O . LEU A 1 174 ? 13.639 10.206 -5.317 1.00 93.06 174 LEU A O 1
ATOM 1347 N N . ALA A 1 175 ? 14.754 11.933 -6.235 1.00 95.44 175 ALA A N 1
ATOM 1348 C CA . ALA A 1 175 ? 14.061 11.880 -7.512 1.00 95.44 175 ALA A CA 1
ATOM 1349 C C . ALA A 1 175 ? 14.722 10.867 -8.454 1.00 95.44 175 ALA A C 1
ATOM 1351 O O . ALA A 1 175 ? 15.950 10.843 -8.609 1.00 95.44 175 ALA A O 1
ATOM 1352 N N . SER A 1 176 ? 13.893 10.080 -9.128 1.00 95.94 176 SER A N 1
ATOM 1353 C CA . SER A 1 176 ? 14.291 9.205 -10.223 1.00 95.94 176 SER A CA 1
ATOM 1354 C C . SER A 1 176 ? 13.235 9.218 -11.326 1.00 95.94 176 SER A C 1
ATOM 1356 O O . SER A 1 176 ? 12.095 9.620 -11.120 1.00 95.94 176 SER A O 1
ATOM 1358 N N . SER A 1 177 ? 13.610 8.809 -12.526 1.00 97.50 177 SER A N 1
ATOM 1359 C CA . SER A 1 177 ? 12.698 8.603 -13.645 1.00 97.50 177 SER A CA 1
ATOM 1360 C C . SER A 1 177 ? 13.107 7.359 -14.409 1.00 97.50 177 SER A C 1
ATOM 1362 O O . SER A 1 177 ? 14.209 6.838 -14.232 1.00 97.50 177 SER A O 1
ATOM 1364 N N . GLY A 1 178 ? 12.212 6.830 -15.226 1.00 97.31 178 GLY A N 1
ATOM 1365 C CA . GLY A 1 178 ? 12.474 5.561 -15.875 1.00 97.31 178 GLY A CA 1
ATOM 1366 C C . GLY A 1 178 ? 11.407 5.155 -16.860 1.00 97.31 178 GLY A C 1
ATOM 1367 O O . GLY A 1 178 ? 10.477 5.908 -17.158 1.00 97.31 178 GLY A O 1
ATOM 1368 N N . THR A 1 179 ? 11.561 3.942 -17.368 1.00 98.00 179 THR A N 1
ATOM 1369 C CA . THR A 1 179 ? 10.600 3.319 -18.273 1.00 98.00 179 THR A CA 1
ATOM 1370 C C . THR A 1 179 ? 10.318 1.899 -17.831 1.00 98.00 179 THR A C 1
ATOM 1372 O O . THR A 1 179 ? 11.161 1.254 -17.208 1.00 98.00 179 THR A O 1
ATOM 1375 N N . VAL A 1 180 ? 9.128 1.421 -18.164 1.00 98.19 180 VAL A N 1
ATOM 1376 C CA . VAL A 1 180 ? 8.722 0.029 -18.005 1.00 98.19 180 VAL A CA 1
ATOM 1377 C C . VAL A 1 180 ? 8.169 -0.435 -19.340 1.00 98.19 180 VAL A C 1
ATOM 1379 O O . VAL A 1 180 ? 7.335 0.247 -19.934 1.00 98.19 180 VAL A O 1
ATOM 1382 N N . ILE A 1 181 ? 8.620 -1.597 -19.799 1.00 98.44 181 ILE A N 1
ATOM 1383 C CA . ILE A 1 181 ? 8.037 -2.347 -20.908 1.00 98.44 181 ILE A CA 1
ATOM 1384 C C . ILE A 1 181 ? 7.783 -3.758 -20.393 1.00 98.44 181 ILE A C 1
ATOM 1386 O O . ILE A 1 181 ? 8.701 -4.448 -19.963 1.00 98.44 181 ILE A O 1
ATOM 1390 N N . LEU A 1 182 ? 6.531 -4.190 -20.428 1.00 98.19 182 LEU A N 1
ATOM 1391 C CA . LEU A 1 182 ? 6.073 -5.486 -19.948 1.00 98.19 182 LEU A CA 1
ATOM 1392 C C . LEU A 1 182 ? 5.444 -6.242 -21.116 1.00 98.19 182 LEU A C 1
ATOM 1394 O O . LEU A 1 182 ? 4.596 -5.701 -21.825 1.00 98.19 182 LEU A O 1
ATOM 1398 N N . SER A 1 183 ? 5.831 -7.501 -21.293 1.00 98.12 183 SER A N 1
ATOM 1399 C CA . SER A 1 183 ? 5.174 -8.456 -22.180 1.00 98.12 183 SER A CA 1
ATOM 1400 C C . SER A 1 183 ? 4.853 -9.717 -21.390 1.00 98.12 183 SER A C 1
ATOM 1402 O O . SER A 1 183 ? 5.734 -10.484 -21.001 1.00 98.12 183 SER A O 1
ATOM 1404 N N . ARG A 1 184 ? 3.564 -9.913 -21.113 1.00 97.50 184 ARG A N 1
ATOM 1405 C CA . ARG A 1 184 ? 3.081 -11.054 -20.341 1.00 97.50 184 ARG A CA 1
ATOM 1406 C C . ARG A 1 184 ? 3.253 -12.362 -21.128 1.00 97.50 184 ARG A C 1
ATOM 1408 O O . ARG A 1 184 ? 3.093 -12.370 -22.350 1.00 97.50 184 ARG A O 1
ATOM 1415 N N . PRO A 1 185 ? 3.486 -13.483 -20.428 1.00 97.88 185 PRO A N 1
ATOM 1416 C CA . PRO A 1 185 ? 3.473 -13.605 -18.967 1.00 97.88 185 PRO A CA 1
ATOM 1417 C C . PRO A 1 185 ? 4.819 -13.318 -18.293 1.00 97.88 185 PRO A C 1
ATOM 1419 O O . PRO A 1 185 ? 4.864 -13.267 -17.071 1.00 97.88 185 PRO A O 1
ATOM 1422 N N . ASP A 1 186 ? 5.902 -13.168 -19.051 1.00 97.81 186 ASP A N 1
ATOM 1423 C CA . ASP A 1 186 ? 7.233 -13.519 -18.556 1.00 97.81 186 ASP A CA 1
ATOM 1424 C C . ASP A 1 186 ? 8.352 -12.546 -18.940 1.00 97.81 186 ASP A C 1
ATOM 1426 O O . ASP A 1 186 ? 9.505 -12.824 -18.645 1.00 97.81 186 ASP A O 1
ATOM 1430 N N . LYS A 1 187 ? 8.060 -11.397 -19.561 1.00 98.31 187 LYS A N 1
ATOM 1431 C CA . LYS A 1 187 ? 9.106 -10.438 -19.940 1.00 98.31 187 LYS A CA 1
ATOM 1432 C C . LYS A 1 187 ? 8.864 -9.068 -19.360 1.00 98.31 187 LYS A C 1
ATOM 1434 O O . LYS A 1 187 ? 7.792 -8.497 -19.541 1.00 98.31 187 LYS A O 1
ATOM 1439 N N . VAL A 1 188 ? 9.884 -8.505 -18.731 1.00 97.75 188 VAL A N 1
ATOM 1440 C CA . VAL A 1 188 ? 9.860 -7.112 -18.292 1.00 97.75 188 VAL A CA 1
ATOM 1441 C C . VAL A 1 188 ? 11.229 -6.483 -18.506 1.00 97.75 188 VAL A C 1
ATOM 1443 O O . VAL A 1 188 ? 12.255 -7.091 -18.221 1.00 97.75 188 VAL A O 1
ATOM 1446 N N . HIS A 1 189 ? 11.236 -5.271 -19.041 1.00 97.88 189 HIS A N 1
ATOM 1447 C CA . HIS A 1 189 ? 12.404 -4.416 -19.138 1.00 97.88 189 HIS A CA 1
ATOM 1448 C C . HIS A 1 189 ? 12.074 -3.123 -18.394 1.00 97.88 189 HIS A C 1
ATOM 1450 O O . HIS A 1 189 ? 11.094 -2.449 -18.719 1.00 97.88 189 HIS A O 1
ATOM 1456 N N . THR A 1 190 ? 12.858 -2.795 -17.370 1.00 96.25 190 THR A N 1
ATOM 1457 C CA . THR A 1 190 ? 12.746 -1.525 -16.657 1.00 96.25 190 THR A CA 1
ATOM 1458 C C . THR A 1 190 ? 14.062 -0.772 -16.668 1.00 96.25 190 THR A C 1
ATOM 1460 O O . THR A 1 190 ? 15.145 -1.350 -16.583 1.00 96.25 190 THR A O 1
ATOM 1463 N N . THR A 1 191 ? 13.965 0.548 -16.746 1.00 95.88 191 THR A N 1
ATOM 1464 C CA . THR A 1 191 ? 15.097 1.451 -16.553 1.00 95.88 191 THR A CA 1
ATOM 1465 C C . THR A 1 191 ? 14.786 2.399 -15.417 1.00 95.88 191 THR A C 1
ATOM 1467 O O . THR A 1 191 ? 13.628 2.741 -15.185 1.00 95.88 191 THR A O 1
ATOM 1470 N N . ARG A 1 192 ? 15.827 2.841 -14.718 1.00 95.00 192 ARG A N 1
ATOM 1471 C CA . ARG A 1 192 ? 15.725 3.859 -13.680 1.00 95.00 192 ARG A CA 1
ATOM 1472 C C . ARG A 1 192 ? 16.981 4.712 -13.674 1.00 95.00 192 ARG A C 1
ATOM 1474 O O . ARG A 1 192 ? 18.088 4.191 -13.582 1.00 95.00 192 ARG A O 1
ATOM 1481 N N . SER A 1 193 ? 16.799 6.017 -13.712 1.00 95.38 193 SER A N 1
ATOM 1482 C CA . SER A 1 193 ? 17.853 7.020 -13.667 1.00 95.38 193 SER A CA 1
ATOM 1483 C C . SER A 1 193 ? 17.511 8.032 -12.583 1.00 95.38 193 SER A C 1
ATOM 1485 O O . SER A 1 193 ? 16.418 8.585 -12.556 1.00 95.38 193 SER A O 1
ATOM 1487 N N . GLY A 1 194 ? 18.442 8.280 -11.674 1.00 91.81 194 GLY A N 1
ATOM 1488 C CA . GLY A 1 194 ? 18.321 9.270 -10.610 1.00 91.81 194 GLY A CA 1
ATOM 1489 C C . GLY A 1 194 ? 19.680 9.881 -10.293 1.00 91.81 194 GLY A C 1
ATOM 1490 O O . GLY A 1 194 ? 20.673 9.594 -10.957 1.00 91.81 194 GLY A O 1
ATOM 1491 N N . GLY A 1 195 ? 19.749 10.712 -9.252 1.00 86.88 195 GLY A N 1
ATOM 1492 C CA . GLY A 1 195 ? 21.001 11.388 -8.879 1.00 86.88 195 GLY A CA 1
ATOM 1493 C C . GLY A 1 195 ? 22.148 10.444 -8.483 1.00 86.88 195 GLY A C 1
ATOM 1494 O O . GLY A 1 195 ? 23.312 10.816 -8.611 1.00 86.88 195 GLY A O 1
ATOM 1495 N N . PHE A 1 196 ? 21.826 9.232 -8.019 1.00 85.56 196 PHE A N 1
ATOM 1496 C CA . PHE A 1 196 ? 22.790 8.274 -7.453 1.00 85.56 196 PHE A CA 1
ATOM 1497 C C . PHE A 1 196 ? 22.670 6.859 -8.031 1.00 85.56 196 PHE A C 1
ATOM 1499 O O . PHE A 1 196 ? 23.514 6.010 -7.757 1.00 85.56 196 PHE A O 1
ATOM 1506 N N . VAL A 1 197 ? 21.652 6.616 -8.860 1.00 86.75 197 VAL 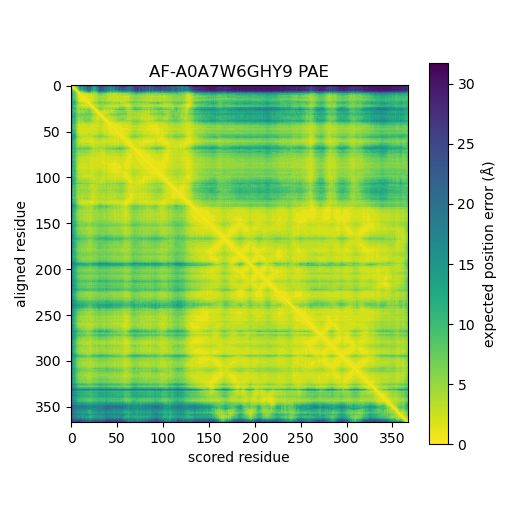A N 1
ATOM 1507 C CA . VAL A 1 197 ? 21.381 5.316 -9.471 1.00 86.75 197 VAL A CA 1
ATOM 1508 C C . VAL A 1 197 ? 21.205 5.484 -10.972 1.00 86.75 197 VAL A C 1
ATOM 1510 O O . VAL A 1 197 ? 20.492 6.373 -11.433 1.00 86.75 197 VAL A O 1
ATOM 1513 N N . GLU A 1 198 ? 21.825 4.602 -11.740 1.00 92.88 198 GLU A N 1
ATOM 1514 C CA . GLU A 1 198 ? 21.465 4.398 -13.134 1.00 92.88 198 GLU A CA 1
ATOM 1515 C C . GLU A 1 198 ? 21.403 2.897 -13.357 1.00 92.88 198 GLU A C 1
ATOM 1517 O O . GLU A 1 198 ? 22.428 2.218 -13.346 1.00 92.88 198 GLU A O 1
ATOM 1522 N N . SER A 1 199 ? 20.193 2.363 -13.469 1.00 92.69 199 SER A N 1
ATOM 1523 C CA . SER A 1 199 ? 19.958 0.929 -13.457 1.00 92.69 199 SER A CA 1
ATOM 1524 C C . SER A 1 199 ? 19.036 0.471 -14.570 1.00 92.69 199 SER A C 1
ATOM 1526 O O . SER A 1 199 ? 18.149 1.199 -15.014 1.00 92.69 199 SER A O 1
ATOM 1528 N N . GLU A 1 200 ? 19.236 -0.770 -14.983 1.00 94.50 200 GLU A N 1
ATOM 1529 C CA . GLU A 1 200 ? 18.408 -1.477 -15.950 1.00 94.50 200 GLU A CA 1
ATOM 1530 C C . GLU A 1 200 ? 18.133 -2.885 -15.424 1.00 94.50 200 GLU A C 1
ATOM 1532 O O . GLU A 1 200 ? 19.038 -3.546 -14.911 1.00 94.50 200 GLU A O 1
ATOM 1537 N N . ALA A 1 201 ? 16.886 -3.330 -15.523 1.00 94.38 201 ALA A N 1
ATOM 1538 C CA . ALA A 1 201 ? 16.478 -4.684 -15.195 1.00 94.38 201 ALA A CA 1
ATOM 1539 C C . ALA A 1 201 ? 15.828 -5.317 -16.421 1.00 94.38 201 ALA A C 1
ATOM 1541 O O . ALA A 1 201 ? 14.896 -4.746 -16.983 1.00 94.38 201 ALA A O 1
ATOM 1542 N N . LEU A 1 202 ? 16.296 -6.500 -16.811 1.00 96.94 202 LEU A N 1
ATOM 1543 C CA . LEU A 1 202 ? 15.704 -7.293 -17.883 1.00 96.94 202 LEU A CA 1
ATOM 1544 C C . LEU A 1 202 ? 15.324 -8.663 -17.344 1.00 96.94 202 LEU A C 1
ATOM 1546 O O . LEU A 1 202 ? 16.126 -9.313 -16.680 1.00 96.94 202 LEU A O 1
ATOM 1550 N N . PHE A 1 203 ? 14.127 -9.118 -17.667 1.00 97.75 203 PHE A N 1
ATOM 1551 C CA . PHE A 1 203 ? 13.669 -10.470 -17.407 1.00 97.75 203 PHE A CA 1
ATOM 1552 C C . PHE A 1 203 ? 13.081 -11.048 -18.687 1.00 97.75 203 PHE A C 1
ATOM 1554 O O . PHE A 1 203 ? 12.275 -10.388 -19.343 1.00 97.75 203 PHE A O 1
ATOM 1561 N N . ASP A 1 204 ? 13.493 -12.264 -19.038 1.00 96.56 204 ASP A N 1
ATOM 1562 C CA . ASP A 1 204 ? 13.098 -12.950 -20.275 1.00 96.56 204 ASP A CA 1
ATOM 1563 C C . ASP A 1 204 ? 12.236 -14.206 -20.039 1.00 96.56 204 ASP A C 1
ATOM 1565 O O . ASP A 1 204 ? 11.973 -14.963 -20.977 1.00 96.56 204 ASP A O 1
ATOM 1569 N N . GLY A 1 205 ? 11.816 -14.432 -18.790 1.00 97.19 205 GLY A N 1
ATOM 1570 C CA . GLY A 1 205 ? 11.046 -15.595 -18.344 1.00 97.19 205 GLY A CA 1
ATOM 1571 C C . GLY A 1 205 ? 11.900 -16.722 -17.781 1.00 97.19 205 GLY A C 1
ATOM 1572 O O . GLY A 1 205 ? 11.376 -17.692 -17.232 1.00 97.19 205 GLY A O 1
ATOM 1573 N N . LYS A 1 206 ? 13.225 -16.601 -17.903 1.00 96.94 206 LYS A N 1
ATOM 1574 C CA . LYS A 1 206 ? 14.197 -17.540 -17.346 1.00 96.94 206 LYS A CA 1
ATOM 1575 C C . LYS A 1 206 ? 15.257 -16.848 -16.503 1.00 96.94 206 LYS A C 1
ATOM 1577 O O . LYS A 1 206 ? 15.697 -17.411 -15.505 1.00 96.94 206 LYS A O 1
ATOM 1582 N N . MET A 1 207 ? 15.724 -15.682 -16.922 1.00 96.06 207 MET A N 1
ATOM 1583 C CA . MET A 1 207 ? 16.873 -15.010 -16.343 1.00 96.06 207 MET A CA 1
ATOM 1584 C C . MET A 1 207 ? 16.534 -13.560 -16.039 1.00 96.06 207 MET A C 1
ATOM 1586 O O . MET A 1 207 ? 16.200 -12.788 -16.934 1.00 96.06 207 MET A O 1
ATOM 1590 N N . LEU A 1 208 ? 16.674 -13.182 -14.772 1.00 95.62 208 LEU A N 1
ATOM 1591 C CA . LEU A 1 208 ? 16.694 -11.788 -14.360 1.00 95.62 208 LEU A CA 1
ATOM 1592 C C . LEU A 1 208 ? 18.123 -11.270 -14.497 1.00 95.62 208 LEU A C 1
ATOM 1594 O O . LEU A 1 208 ? 19.040 -11.810 -13.881 1.00 95.62 208 LEU A O 1
ATOM 1598 N N . THR A 1 209 ? 18.313 -10.210 -15.270 1.00 95.44 209 THR A N 1
ATOM 1599 C CA . THR A 1 209 ? 19.559 -9.452 -15.337 1.00 95.44 209 THR A CA 1
ATOM 1600 C C . THR A 1 209 ? 19.352 -8.085 -14.708 1.00 95.44 209 THR A C 1
ATOM 1602 O O . THR A 1 209 ? 18.440 -7.363 -15.094 1.00 95.44 209 THR A O 1
ATOM 1605 N N . LEU A 1 210 ? 20.218 -7.719 -13.767 1.00 93.62 210 LEU A N 1
ATOM 1606 C CA . LEU A 1 210 ? 20.217 -6.407 -13.122 1.00 93.62 210 LEU A CA 1
ATOM 1607 C C . LEU A 1 210 ? 21.547 -5.724 -13.424 1.00 93.62 210 LEU A C 1
ATOM 1609 O O . LEU A 1 210 ? 22.607 -6.282 -13.145 1.00 93.62 210 LEU A O 1
ATOM 1613 N N . VAL A 1 211 ? 21.491 -4.533 -14.009 1.00 93.56 211 VAL A N 1
ATOM 1614 C CA . VAL A 1 211 ? 22.648 -3.766 -14.478 1.00 93.56 211 VAL A CA 1
ATOM 1615 C C . VAL A 1 211 ? 22.697 -2.446 -13.722 1.00 93.56 211 VAL A C 1
ATOM 1617 O O . VAL A 1 211 ? 21.738 -1.681 -13.751 1.00 93.56 211 VAL A O 1
ATOM 1620 N N . GLY A 1 212 ? 23.821 -2.159 -13.069 1.00 93.06 212 GLY A N 1
ATOM 1621 C CA . GLY A 1 212 ? 24.162 -0.832 -1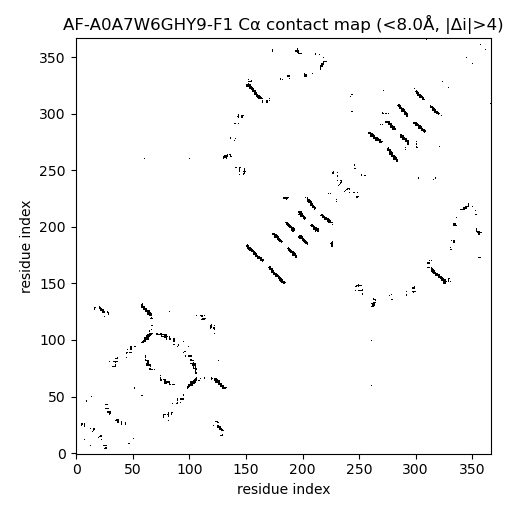2.560 1.00 93.06 212 GLY A CA 1
ATOM 1622 C C . GLY A 1 212 ? 25.053 -0.125 -13.576 1.00 93.06 212 GLY A C 1
ATOM 1623 O O . GLY A 1 212 ? 26.260 -0.368 -13.619 1.00 93.06 212 GLY A O 1
ATOM 1624 N N . LYS A 1 213 ? 24.464 0.728 -14.417 1.00 91.88 213 LYS A N 1
ATOM 1625 C CA . LYS A 1 213 ? 25.154 1.445 -15.501 1.00 91.88 213 LYS A CA 1
ATOM 1626 C C . LYS A 1 213 ? 26.202 2.413 -14.962 1.00 91.88 213 LYS A C 1
ATOM 1628 O O . LYS A 1 213 ? 27.327 2.426 -15.453 1.00 91.88 213 LYS A O 1
ATOM 1633 N N . ASN A 1 214 ? 25.872 3.142 -13.898 1.00 89.62 214 ASN A N 1
ATOM 1634 C CA . ASN A 1 214 ? 26.768 4.100 -13.244 1.00 89.62 214 ASN A CA 1
ATOM 1635 C C . ASN A 1 214 ? 28.018 3.448 -12.624 1.00 89.62 214 ASN A C 1
ATOM 1637 O O . ASN A 1 214 ? 29.061 4.091 -12.534 1.00 89.62 214 ASN A O 1
ATOM 1641 N N . VAL A 1 215 ? 27.930 2.177 -12.220 1.00 90.62 215 VAL A N 1
ATOM 1642 C CA . VAL A 1 215 ? 29.057 1.403 -11.663 1.00 90.62 215 VAL A CA 1
ATOM 1643 C C . VAL A 1 215 ? 29.654 0.394 -12.654 1.00 90.62 215 VAL A C 1
ATOM 1645 O O . VAL A 1 215 ? 30.595 -0.312 -12.303 1.00 90.62 215 VAL A O 1
ATOM 1648 N N . ASN A 1 216 ? 29.122 0.326 -13.880 1.00 93.31 216 ASN A N 1
ATOM 1649 C CA . ASN A 1 216 ? 29.473 -0.633 -14.933 1.00 93.31 216 ASN A CA 1
ATOM 1650 C C . ASN A 1 216 ? 29.545 -2.096 -14.446 1.00 93.31 216 ASN A C 1
ATOM 1652 O O . ASN A 1 216 ? 30.501 -2.823 -14.734 1.00 93.31 216 ASN A O 1
ATOM 1656 N N . LYS A 1 217 ? 28.530 -2.525 -13.691 1.00 94.31 217 LYS A N 1
ATOM 1657 C CA . LYS A 1 217 ? 28.412 -3.883 -13.139 1.00 94.31 217 LYS A CA 1
ATOM 1658 C C . LYS A 1 217 ? 27.057 -4.486 -13.465 1.00 94.31 217 LYS A C 1
ATOM 1660 O O . LYS A 1 217 ? 26.075 -3.764 -13.617 1.00 94.31 217 LYS A O 1
ATOM 1665 N N . TYR A 1 218 ? 26.991 -5.809 -13.535 1.00 94.94 218 TYR A N 1
ATOM 1666 C CA . TYR A 1 218 ? 25.733 -6.529 -13.692 1.00 94.94 218 TYR A CA 1
ATOM 1667 C C . TYR A 1 218 ? 25.718 -7.830 -12.896 1.00 94.94 218 TYR A C 1
ATOM 1669 O O . TYR A 1 218 ? 26.759 -8.395 -12.567 1.00 94.94 218 TYR A O 1
ATOM 1677 N N . THR A 1 219 ? 24.528 -8.343 -12.622 1.00 93.50 219 THR A N 1
ATOM 1678 C CA . THR A 1 219 ? 24.338 -9.697 -12.105 1.00 93.50 219 THR A CA 1
ATOM 1679 C C . THR A 1 219 ? 23.220 -10.400 -12.858 1.00 93.50 219 THR A C 1
ATOM 1681 O O . THR A 1 219 ? 22.409 -9.757 -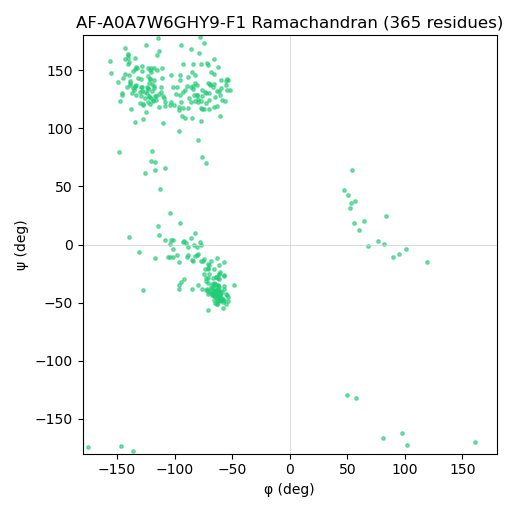13.527 1.00 93.50 219 THR A O 1
ATOM 1684 N N . GLN A 1 220 ? 23.204 -11.727 -12.779 1.00 94.19 220 GLN A N 1
ATOM 1685 C CA . GLN A 1 220 ? 22.190 -12.563 -13.409 1.00 94.19 220 GLN A CA 1
ATOM 1686 C C . GLN A 1 220 ? 21.717 -13.627 -12.434 1.00 94.19 220 GLN A C 1
ATOM 1688 O O . GLN A 1 220 ? 22.541 -14.323 -11.839 1.00 94.19 220 GLN A O 1
ATOM 1693 N N . VAL A 1 221 ? 20.404 -13.777 -12.335 1.00 92.50 221 VAL A N 1
ATOM 1694 C CA . VAL A 1 221 ? 19.738 -14.749 -11.475 1.00 92.50 221 VAL A CA 1
ATOM 1695 C C . VAL A 1 221 ? 18.851 -15.619 -12.356 1.00 92.50 221 VAL A C 1
ATOM 1697 O O . VAL A 1 221 ? 18.011 -15.109 -13.095 1.00 92.50 221 VAL A O 1
ATOM 1700 N N . GLU A 1 222 ? 19.063 -16.934 -12.319 1.00 94.81 222 GLU A N 1
ATOM 1701 C CA . GLU A 1 222 ? 18.176 -17.880 -12.995 1.00 94.81 222 GLU A CA 1
ATOM 1702 C C . GLU A 1 222 ? 16.900 -18.039 -12.167 1.00 94.81 222 GLU A C 1
ATOM 1704 O O . GLU A 1 222 ? 16.940 -18.477 -11.020 1.00 94.81 222 GLU A O 1
ATOM 1709 N N . MET A 1 223 ? 15.778 -17.647 -12.758 1.00 91.88 223 MET A N 1
ATOM 1710 C CA . MET A 1 223 ? 14.463 -17.622 -12.138 1.00 91.88 223 MET A CA 1
ATOM 1711 C C . MET A 1 223 ? 13.394 -17.904 -13.203 1.00 91.88 223 MET A C 1
ATOM 1713 O O . MET A 1 223 ? 12.793 -16.980 -13.745 1.00 91.88 223 MET A O 1
ATOM 1717 N N . PRO A 1 224 ? 13.176 -19.177 -13.570 1.00 96.38 224 PRO A N 1
ATOM 1718 C CA . PRO A 1 224 ? 12.148 -19.534 -14.535 1.00 96.38 224 PRO A CA 1
ATOM 1719 C C . PRO A 1 224 ? 10.758 -19.216 -13.993 1.00 96.38 224 PRO A C 1
ATOM 1721 O O . PRO A 1 224 ? 10.401 -19.686 -12.912 1.00 96.38 224 PRO A O 1
ATOM 1724 N N . GLY A 1 225 ? 9.960 -18.467 -14.749 1.00 97.56 225 GLY A N 1
ATOM 1725 C CA . GLY A 1 225 ? 8.617 -18.120 -14.311 1.00 97.56 225 GLY A CA 1
ATOM 1726 C C . GLY A 1 225 ? 8.004 -16.922 -15.018 1.00 97.56 225 GLY A C 1
ATOM 1727 O O . GLY A 1 225 ? 8.490 -16.422 -16.028 1.00 97.56 225 GLY A O 1
ATOM 1728 N N . THR A 1 226 ? 6.884 -16.493 -14.459 1.00 98.38 226 THR A N 1
ATOM 1729 C CA . THR A 1 226 ? 6.139 -15.301 -14.868 1.00 98.38 226 THR A CA 1
ATOM 1730 C C . THR A 1 226 ? 6.679 -14.045 -14.182 1.00 98.38 226 THR A C 1
ATOM 1732 O O . THR A 1 226 ? 7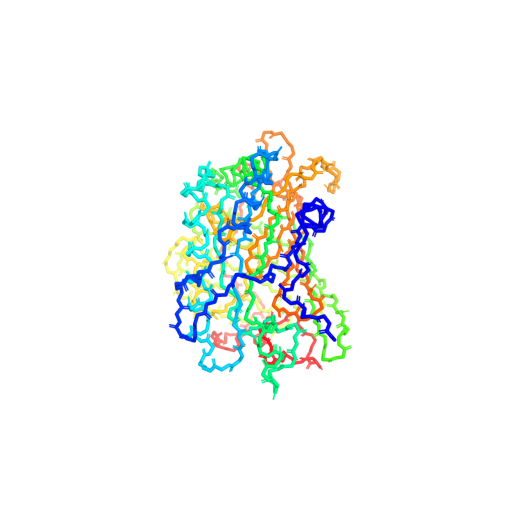.442 -14.126 -13.222 1.00 98.38 226 THR A O 1
ATOM 1735 N N . VAL A 1 227 ? 6.257 -12.870 -14.649 1.00 97.75 227 VAL A N 1
ATOM 1736 C CA . VAL A 1 227 ? 6.564 -11.588 -13.996 1.00 97.75 227 VAL A CA 1
ATOM 1737 C C . VAL A 1 227 ? 5.974 -11.519 -12.585 1.00 97.75 227 VAL A C 1
ATOM 1739 O O . VAL A 1 227 ? 6.619 -10.979 -11.696 1.00 97.75 227 VAL A O 1
ATOM 1742 N N . ASP A 1 228 ? 4.805 -12.113 -12.355 1.00 97.31 228 ASP A N 1
ATOM 1743 C CA . ASP A 1 228 ? 4.192 -12.176 -11.025 1.00 97.31 228 ASP A CA 1
ATOM 1744 C C . ASP A 1 228 ? 5.101 -12.968 -10.064 1.00 97.31 228 ASP A C 1
ATOM 1746 O O . ASP A 1 228 ? 5.498 -12.461 -9.021 1.00 97.31 228 ASP A O 1
ATOM 1750 N N . GLN A 1 229 ? 5.568 -14.149 -10.491 1.00 97.31 229 GLN A N 1
ATOM 1751 C CA . GLN A 1 229 ? 6.515 -14.965 -9.715 1.00 97.31 229 GLN A CA 1
ATOM 1752 C C . GLN A 1 229 ? 7.867 -14.273 -9.495 1.00 97.31 229 GLN A C 1
ATOM 1754 O O . GLN A 1 229 ? 8.485 -14.457 -8.450 1.00 97.31 229 GLN A O 1
ATOM 1759 N N . LEU A 1 230 ? 8.335 -13.487 -10.471 1.00 95.88 230 LEU A N 1
ATOM 1760 C CA . LEU A 1 230 ? 9.532 -12.661 -10.319 1.00 95.88 230 LEU A CA 1
ATOM 1761 C C . LEU A 1 230 ? 9.347 -11.625 -9.202 1.00 95.88 230 LEU A C 1
ATOM 1763 O O . LEU A 1 230 ? 10.242 -11.459 -8.375 1.00 95.88 230 LEU A O 1
ATOM 1767 N N . ILE A 1 231 ? 8.217 -10.914 -9.192 1.00 95.50 231 ILE A N 1
ATOM 1768 C CA . ILE A 1 231 ? 7.927 -9.877 -8.193 1.00 95.50 231 ILE A CA 1
ATOM 1769 C C . ILE A 1 231 ? 7.850 -10.500 -6.795 1.00 95.50 231 ILE A C 1
ATOM 1771 O O . ILE A 1 231 ? 8.523 -10.001 -5.890 1.00 95.50 231 ILE A O 1
ATOM 1775 N N . ASP A 1 232 ? 7.134 -11.617 -6.646 1.00 93.75 232 ASP A N 1
ATOM 1776 C CA . ASP A 1 232 ? 7.030 -12.358 -5.383 1.00 93.75 232 ASP A CA 1
ATOM 1777 C C . ASP A 1 232 ? 8.408 -12.802 -4.872 1.00 93.75 232 ASP A C 1
ATOM 1779 O O . ASP A 1 232 ? 8.760 -12.561 -3.719 1.00 93.75 232 ASP A O 1
ATOM 1783 N N . GLU A 1 233 ? 9.251 -13.389 -5.731 1.00 91.75 233 GLU A N 1
ATOM 1784 C CA . GLU A 1 233 ? 10.590 -13.842 -5.335 1.00 91.75 233 GLU A CA 1
ATOM 1785 C C . GLU A 1 233 ? 11.469 -12.671 -4.858 1.00 91.75 233 GLU A C 1
ATOM 1787 O O . GLU A 1 233 ? 12.163 -12.765 -3.837 1.00 91.75 233 GLU A O 1
ATOM 1792 N N . LEU A 1 234 ? 11.446 -11.547 -5.584 1.00 88.06 234 LEU A N 1
ATOM 1793 C CA . LEU A 1 234 ? 12.237 -10.366 -5.239 1.00 88.06 234 LEU A CA 1
ATOM 1794 C C . LEU A 1 234 ? 11.772 -9.729 -3.922 1.00 88.06 234 LEU A C 1
ATOM 1796 O O . LEU A 1 234 ? 12.615 -9.317 -3.116 1.00 88.06 234 LEU A O 1
ATOM 1800 N N . LYS A 1 235 ? 10.459 -9.681 -3.687 1.00 85.94 235 LYS A N 1
ATOM 1801 C CA . LYS A 1 235 ? 9.845 -9.137 -2.471 1.00 85.94 235 LYS A CA 1
ATOM 1802 C C . LYS A 1 235 ? 10.086 -10.056 -1.272 1.00 85.94 235 LYS A C 1
ATOM 1804 O O . LYS A 1 235 ? 10.711 -9.635 -0.299 1.00 85.94 235 LYS A O 1
ATOM 1809 N N . ASP A 1 236 ? 9.693 -11.320 -1.377 1.00 85.88 236 ASP A N 1
ATOM 1810 C CA . ASP A 1 236 ? 9.591 -12.228 -0.232 1.00 85.88 236 ASP A CA 1
ATOM 1811 C C . ASP A 1 236 ? 10.915 -12.912 0.111 1.00 85.88 236 ASP A C 1
ATOM 1813 O O . ASP A 1 236 ? 11.238 -13.090 1.288 1.00 85.88 236 ASP A O 1
ATOM 1817 N N . LYS A 1 237 ? 11.717 -13.294 -0.894 1.00 83.81 237 LYS A N 1
ATOM 1818 C CA . LYS A 1 237 ? 12.981 -14.017 -0.653 1.00 83.81 237 LYS A CA 1
ATOM 1819 C C . LYS A 1 237 ? 14.197 -13.112 -0.621 1.00 83.81 237 LYS A C 1
ATOM 1821 O O . LYS A 1 237 ? 15.132 -13.370 0.136 1.00 83.81 237 LYS A O 1
ATOM 1826 N N . HIS A 1 238 ? 14.206 -12.061 -1.436 1.00 79.50 238 HIS A N 1
ATOM 1827 C CA . HIS A 1 238 ? 15.342 -11.141 -1.511 1.00 79.50 238 HIS A CA 1
ATOM 1828 C C . HIS A 1 238 ? 15.149 -9.865 -0.680 1.00 79.50 238 HIS A C 1
ATOM 1830 O O . HIS A 1 238 ? 16.120 -9.119 -0.482 1.00 79.50 238 HIS A O 1
ATOM 1836 N N . GLY A 1 239 ? 13.943 -9.629 -0.145 1.00 74.56 239 GLY A N 1
ATOM 1837 C CA . GLY A 1 239 ? 13.633 -8.463 0.682 1.00 74.56 239 GLY A CA 1
ATOM 1838 C C . GLY A 1 239 ? 13.939 -7.161 -0.050 1.00 74.56 239 GLY A C 1
ATOM 1839 O O . GLY A 1 239 ? 14.531 -6.249 0.532 1.00 74.56 239 GLY A O 1
ATOM 1840 N N . LEU A 1 240 ? 13.683 -7.126 -1.360 1.00 76.88 240 LEU A N 1
ATOM 1841 C CA . LEU A 1 240 ? 13.849 -5.926 -2.164 1.00 76.88 240 LEU A CA 1
ATOM 1842 C C . LEU A 1 240 ? 12.541 -5.139 -2.106 1.00 76.88 240 LEU A C 1
ATOM 1844 O O . LEU A 1 240 ? 11.517 -5.644 -2.568 1.00 76.88 240 LEU A O 1
ATOM 1848 N N . PRO A 1 241 ? 12.545 -3.910 -1.563 1.00 72.94 241 PRO A N 1
ATOM 1849 C CA . PRO A 1 241 ? 11.376 -3.062 -1.666 1.00 72.94 241 PRO A CA 1
ATOM 1850 C C . PRO A 1 241 ? 11.183 -2.721 -3.144 1.00 72.94 241 PRO A C 1
ATOM 1852 O O . PRO A 1 241 ? 12.043 -2.094 -3.767 1.00 72.94 241 PRO A O 1
ATOM 1855 N N . LEU A 1 242 ? 10.047 -3.136 -3.698 1.00 85.69 242 LEU A N 1
ATOM 1856 C CA . LEU A 1 242 ? 9.629 -2.835 -5.063 1.00 85.69 242 LEU A CA 1
ATOM 1857 C C . LEU A 1 242 ? 8.339 -2.003 -5.030 1.00 85.69 242 LEU A C 1
ATOM 1859 O O . LEU A 1 242 ? 7.264 -2.519 -5.346 1.00 85.69 242 LEU A O 1
ATOM 1863 N N . PRO A 1 243 ? 8.405 -0.721 -4.618 1.00 86.12 243 PRO A N 1
ATOM 1864 C CA . PRO A 1 243 ? 7.223 0.125 -4.590 1.00 86.12 243 PRO A CA 1
ATOM 1865 C C . PRO A 1 243 ? 6.570 0.166 -5.972 1.00 86.12 243 PRO A C 1
ATOM 1867 O O . PRO A 1 243 ? 7.261 0.286 -6.983 1.00 86.12 243 PRO A O 1
ATOM 1870 N N . ALA A 1 244 ? 5.242 0.078 -6.006 1.00 92.56 244 ALA A N 1
ATOM 1871 C CA . ALA A 1 244 ? 4.432 0.072 -7.225 1.00 92.56 244 ALA A CA 1
ATOM 1872 C C . ALA A 1 244 ? 4.571 -1.163 -8.140 1.00 92.56 244 ALA A C 1
ATOM 1874 O O . ALA A 1 244 ? 3.850 -1.229 -9.135 1.00 92.56 244 ALA A O 1
ATOM 1875 N N . ALA A 1 245 ? 5.420 -2.152 -7.828 1.00 94.69 245 ALA A N 1
ATOM 1876 C CA . ALA A 1 245 ? 5.517 -3.368 -8.643 1.00 94.69 245 ALA A CA 1
ATOM 1877 C C . ALA A 1 245 ? 4.222 -4.191 -8.633 1.00 94.69 245 ALA A C 1
ATOM 1879 O O . ALA A 1 245 ? 3.902 -4.802 -9.649 1.00 94.69 245 ALA A O 1
ATOM 1880 N N . ASP A 1 246 ? 3.427 -4.115 -7.559 1.00 94.12 246 ASP A N 1
ATOM 1881 C CA . ASP A 1 246 ? 2.117 -4.773 -7.472 1.00 94.12 246 ASP A CA 1
ATOM 1882 C C . ASP A 1 246 ? 1.170 -4.334 -8.616 1.00 94.12 246 ASP A C 1
ATOM 1884 O O . ASP A 1 246 ? 0.330 -5.111 -9.061 1.00 94.12 246 ASP A O 1
ATOM 1888 N N . LEU A 1 247 ? 1.341 -3.123 -9.180 1.00 96.94 247 LEU A N 1
ATOM 1889 C CA . LEU A 1 247 ? 0.574 -2.664 -10.353 1.00 96.94 247 LEU A CA 1
ATOM 1890 C C . LEU A 1 247 ? 0.869 -3.478 -11.623 1.00 96.94 247 LEU A C 1
ATOM 1892 O O . LEU A 1 247 ? 0.079 -3.460 -12.565 1.00 96.94 247 LEU A O 1
ATOM 1896 N N . LEU A 1 248 ? 2.013 -4.158 -11.687 1.00 97.12 248 LEU A N 1
ATOM 1897 C CA . LEU A 1 248 ? 2.419 -4.962 -12.839 1.00 97.12 248 LEU A CA 1
ATOM 1898 C C . LEU A 1 248 ? 1.922 -6.409 -12.746 1.00 97.12 248 LEU A C 1
ATOM 1900 O O . LEU A 1 248 ? 1.978 -7.127 -13.747 1.00 97.12 248 LEU A O 1
ATOM 1904 N N . MET A 1 249 ? 1.401 -6.838 -11.599 1.00 97.19 249 MET A N 1
ATOM 1905 C CA . MET A 1 249 ? 0.937 -8.209 -11.386 1.00 97.19 249 MET A CA 1
ATOM 1906 C C . MET A 1 249 ? -0.432 -8.457 -12.032 1.00 97.19 249 MET A C 1
ATOM 1908 O O . MET A 1 249 ? -1.207 -7.526 -12.266 1.00 97.19 249 MET A O 1
ATOM 1912 N N . THR A 1 250 ? -0.752 -9.711 -12.362 1.00 97.88 250 THR A N 1
ATOM 1913 C CA . THR A 1 250 ? -2.081 -10.056 -12.906 1.00 97.88 250 THR A CA 1
ATOM 1914 C C . THR A 1 250 ? -3.184 -10.036 -11.847 1.00 97.88 250 THR A C 1
ATOM 1916 O O . THR A 1 250 ? -4.350 -9.849 -12.186 1.00 97.88 250 THR A O 1
ATOM 1919 N N . ASN A 1 251 ? -2.823 -10.158 -10.569 1.00 97.56 251 ASN A N 1
ATOM 1920 C CA . ASN A 1 251 ? -3.702 -10.076 -9.402 1.00 97.56 251 ASN A CA 1
ATOM 1921 C C . ASN A 1 251 ? -3.564 -8.737 -8.645 1.00 97.56 251 ASN A C 1
ATOM 1923 O O . ASN A 1 251 ? -3.850 -8.677 -7.452 1.00 97.56 251 ASN A O 1
ATOM 1927 N N . ALA A 1 252 ? -3.164 -7.652 -9.323 1.00 97.56 252 ALA A N 1
ATOM 1928 C CA . ALA A 1 252 ? -2.872 -6.349 -8.710 1.00 97.56 252 ALA A CA 1
ATOM 1929 C C . ALA A 1 252 ? -3.953 -5.836 -7.735 1.00 97.56 252 ALA A C 1
ATOM 1931 O O . ALA A 1 252 ? -3.634 -5.184 -6.744 1.00 97.56 252 ALA A O 1
ATOM 1932 N N . TYR A 1 253 ? -5.236 -6.117 -8.000 1.00 98.50 253 TYR A N 1
ATOM 1933 C CA . TYR A 1 253 ? -6.320 -5.727 -7.093 1.00 98.50 253 TYR A CA 1
ATOM 1934 C C . TYR A 1 253 ? -6.185 -6.391 -5.722 1.00 98.50 253 TYR A C 1
ATOM 1936 O O . TYR A 1 253 ? -6.313 -5.713 -4.705 1.00 98.50 253 TYR A O 1
ATOM 1944 N N . ASP A 1 254 ? -5.922 -7.697 -5.700 1.00 97.56 254 ASP A N 1
ATOM 1945 C CA . ASP A 1 254 ? -5.844 -8.479 -4.470 1.00 97.56 254 ASP A CA 1
ATOM 1946 C C . ASP A 1 254 ? -4.629 -8.043 -3.640 1.00 97.56 254 ASP A C 1
ATOM 1948 O O . ASP A 1 254 ? -4.773 -7.789 -2.445 1.00 97.56 254 ASP A O 1
ATOM 1952 N N . GLU A 1 255 ? -3.477 -7.827 -4.285 1.00 95.62 255 GLU A N 1
ATOM 1953 C CA . GLU A 1 255 ? -2.252 -7.312 -3.648 1.00 95.62 255 GLU A CA 1
ATOM 1954 C C . GLU A 1 255 ? -2.458 -5.914 -3.036 1.00 95.62 255 GLU A C 1
ATOM 1956 O O . GLU A 1 255 ? -2.153 -5.648 -1.865 1.00 95.62 255 GLU A O 1
ATOM 1961 N N . LEU A 1 256 ? -3.047 -4.991 -3.805 1.00 96.69 256 LEU A N 1
ATOM 1962 C CA . LEU A 1 256 ? -3.297 -3.629 -3.333 1.00 96.69 256 LEU A CA 1
ATOM 1963 C C . LEU A 1 256 ? -4.354 -3.593 -2.225 1.00 96.69 256 LEU A C 1
ATOM 1965 O O . LEU A 1 256 ? -4.214 -2.813 -1.282 1.00 96.69 256 LEU A O 1
ATOM 1969 N N . MET A 1 257 ? -5.381 -4.442 -2.296 1.00 97.31 257 MET A N 1
ATOM 1970 C CA . MET A 1 257 ? -6.470 -4.477 -1.317 1.00 97.31 257 MET A CA 1
ATOM 1971 C C . MET A 1 257 ? -6.173 -5.320 -0.079 1.00 97.31 257 MET A C 1
ATOM 1973 O O . MET A 1 257 ? -6.885 -5.185 0.923 1.00 97.31 257 MET A O 1
ATOM 1977 N N . GLN A 1 258 ? -5.127 -6.148 -0.097 1.00 94.69 258 GLN A N 1
ATOM 1978 C CA . GLN A 1 258 ? -4.718 -6.921 1.068 1.00 94.69 258 GLN A CA 1
ATOM 1979 C C . GLN A 1 258 ? -4.464 -5.989 2.261 1.00 94.69 258 GLN A C 1
ATOM 1981 O O . GLN A 1 258 ? -3.672 -5.048 2.177 1.00 94.69 258 GLN A O 1
ATOM 1986 N N . GLY A 1 259 ? -5.160 -6.242 3.373 1.00 93.19 259 GLY A N 1
ATOM 1987 C CA . GLY A 1 259 ? -5.033 -5.465 4.612 1.00 93.19 259 GLY A CA 1
ATOM 1988 C C . GLY A 1 259 ? -5.726 -4.095 4.612 1.00 93.19 259 GLY A C 1
ATOM 1989 O O . GLY A 1 259 ? -5.627 -3.373 5.603 1.00 93.19 259 GLY A O 1
ATOM 1990 N N . VAL A 1 260 ? -6.444 -3.715 3.548 1.00 95.56 260 VAL A N 1
ATOM 1991 C CA . VAL A 1 260 ? -7.156 -2.427 3.492 1.00 95.56 260 VAL A CA 1
ATOM 1992 C C . VAL A 1 260 ? -8.385 -2.437 4.401 1.00 95.56 260 VAL A C 1
ATOM 1994 O O . VAL A 1 260 ? -9.323 -3.211 4.190 1.00 95.56 260 VAL A O 1
ATOM 1997 N N . TYR A 1 261 ? -8.421 -1.504 5.354 1.00 92.81 261 TYR A N 1
ATOM 1998 C CA . TYR A 1 261 ? -9.541 -1.326 6.288 1.00 92.81 261 TYR A CA 1
ATOM 1999 C C . TYR A 1 261 ? -10.257 0.031 6.167 1.00 92.81 261 TYR A C 1
ATOM 2001 O O . TYR A 1 261 ? -11.331 0.207 6.737 1.00 92.81 261 TYR A O 1
ATOM 2009 N N . ASP A 1 262 ? -9.692 0.993 5.434 1.00 94.31 262 ASP A N 1
ATOM 2010 C CA . ASP A 1 262 ? -10.328 2.279 5.115 1.00 94.31 262 ASP A CA 1
ATOM 2011 C C . ASP A 1 262 ? -10.081 2.603 3.634 1.00 94.31 262 ASP A C 1
ATOM 2013 O O . ASP A 1 262 ? -8.983 2.402 3.116 1.00 94.31 262 ASP A O 1
ATOM 2017 N N . SER A 1 263 ? -11.128 3.039 2.938 1.00 96.19 263 SER A N 1
ATOM 2018 C CA . SER A 1 263 ? -11.147 3.327 1.502 1.00 96.19 263 SER A CA 1
ATOM 2019 C C . SER A 1 263 ? -12.081 4.497 1.211 1.00 96.19 263 SER A C 1
ATOM 2021 O O . SER A 1 263 ? -13.234 4.522 1.652 1.00 96.19 263 SER A O 1
ATOM 2023 N N . LYS A 1 264 ? -11.583 5.475 0.460 1.00 95.56 264 LYS A N 1
ATOM 2024 C CA . LYS A 1 264 ? -12.251 6.744 0.175 1.00 95.56 264 LYS A CA 1
ATOM 2025 C C . LYS A 1 264 ? -12.150 7.051 -1.309 1.00 95.56 264 LYS A C 1
ATOM 2027 O O . LYS A 1 264 ? -11.093 6.890 -1.913 1.00 95.56 264 LYS A O 1
ATOM 2032 N N . ASP A 1 265 ? -13.263 7.515 -1.854 1.00 96.56 265 ASP A N 1
ATOM 2033 C CA . ASP A 1 265 ? -13.305 8.190 -3.145 1.00 96.56 265 ASP A CA 1
ATOM 2034 C C . ASP A 1 265 ? -13.256 9.693 -2.856 1.00 96.56 265 ASP A C 1
ATOM 2036 O O . ASP A 1 265 ? -14.130 10.219 -2.161 1.00 96.56 265 ASP A O 1
ATOM 2040 N N . LEU A 1 266 ? -12.186 10.357 -3.290 1.00 96.50 266 LEU A N 1
ATOM 2041 C CA . LEU A 1 266 ? -11.976 11.792 -3.090 1.00 96.50 266 LEU A CA 1
ATOM 2042 C C . LEU A 1 266 ? -12.511 12.619 -4.272 1.00 96.50 266 LEU A C 1
ATOM 2044 O O . LEU A 1 266 ? -12.379 13.844 -4.267 1.00 96.50 266 LEU A O 1
ATOM 2048 N N . GLY A 1 267 ? -13.128 11.964 -5.259 1.00 96.44 267 GLY A N 1
ATOM 2049 C CA . GLY A 1 267 ? -13.589 12.560 -6.501 1.00 96.44 267 GLY A CA 1
ATOM 2050 C C . GLY A 1 267 ? -12.470 12.717 -7.528 1.00 96.44 267 GLY A C 1
ATOM 2051 O O . GLY A 1 267 ? -11.377 12.163 -7.405 1.00 96.44 267 GLY A O 1
ATOM 2052 N N . SER A 1 268 ? -12.747 13.493 -8.570 1.00 95.81 268 SER A N 1
ATOM 2053 C CA . SER A 1 268 ? -11.851 13.617 -9.716 1.00 95.81 268 SER A CA 1
ATOM 2054 C C . SER A 1 268 ? -10.802 14.719 -9.531 1.00 95.81 268 SER A C 1
ATOM 2056 O O . SER A 1 268 ? -11.058 15.787 -8.974 1.00 95.81 268 SER A O 1
ATOM 2058 N N . GLY A 1 269 ? -9.605 14.463 -10.045 1.00 93.44 269 GLY A N 1
ATOM 2059 C CA . GLY A 1 269 ? -8.499 15.406 -10.153 1.00 93.44 269 GLY A CA 1
ATOM 2060 C C . GLY A 1 269 ? -7.830 15.310 -11.522 1.00 93.44 269 GLY A C 1
ATOM 2061 O O . GLY A 1 269 ? -8.258 14.550 -12.385 1.00 93.44 269 GLY A O 1
ATOM 2062 N N . VAL A 1 270 ? -6.764 16.086 -11.728 1.00 96.19 270 VAL A N 1
ATOM 2063 C CA . VAL A 1 270 ? -6.013 16.088 -12.991 1.00 96.19 270 VAL A CA 1
ATOM 2064 C C . VAL A 1 270 ? -4.550 15.748 -12.735 1.00 96.19 270 VAL A C 1
ATOM 2066 O O . VAL A 1 270 ? -3.884 16.402 -11.931 1.00 96.19 270 VAL A O 1
ATOM 2069 N N . VAL A 1 271 ? -4.029 14.751 -13.452 1.00 96.44 271 VAL A N 1
ATOM 2070 C CA . VAL A 1 271 ? -2.620 14.337 -13.410 1.00 96.44 271 VAL A CA 1
ATOM 2071 C C . VAL A 1 271 ? -2.081 14.312 -14.836 1.00 96.44 271 VAL A C 1
ATOM 2073 O O . VAL A 1 271 ? -2.603 13.601 -15.685 1.00 96.44 271 VAL A O 1
ATOM 2076 N N . ASN A 1 272 ? -1.042 15.103 -15.125 1.00 92.62 272 ASN A N 1
ATOM 2077 C CA . ASN A 1 272 ? -0.463 15.227 -16.476 1.00 92.62 272 ASN A CA 1
ATOM 2078 C C . ASN A 1 272 ? -1.487 15.557 -17.583 1.00 92.62 272 ASN A C 1
ATOM 2080 O O . ASN A 1 272 ? -1.321 15.146 -18.726 1.00 92.62 272 ASN A O 1
ATOM 2084 N N . GLY A 1 273 ? -2.545 16.300 -17.248 1.00 93.50 273 GLY A N 1
ATOM 2085 C CA . GLY A 1 273 ? -3.614 16.645 -18.191 1.00 93.50 273 GLY A CA 1
ATOM 2086 C C . GLY A 1 273 ? -4.671 15.555 -18.394 1.00 93.50 273 GLY A C 1
ATOM 2087 O O . GLY A 1 273 ? -5.614 15.786 -19.142 1.00 93.50 273 GLY A O 1
ATOM 2088 N N . HIS A 1 274 ? -4.555 14.409 -17.719 1.00 95.25 274 HIS A N 1
ATOM 2089 C CA . HIS A 1 274 ? -5.596 13.384 -17.673 1.00 95.25 274 HIS A CA 1
ATOM 2090 C C . HIS A 1 274 ? -6.524 13.624 -16.483 1.00 95.25 274 HIS A C 1
ATOM 2092 O O . HIS A 1 274 ? -6.044 13.844 -15.369 1.00 95.25 274 HIS A O 1
ATOM 2098 N N . GLU A 1 275 ? -7.835 13.565 -16.713 1.00 97.69 275 GLU A N 1
ATOM 2099 C CA . GLU A 1 275 ? -8.823 13.458 -15.637 1.00 97.69 275 GLU A CA 1
ATOM 2100 C C . GLU A 1 275 ? -8.718 12.064 -15.008 1.00 97.69 275 GLU A C 1
ATOM 2102 O O . GLU A 1 275 ? -8.755 11.048 -15.709 1.00 97.69 275 GLU A O 1
ATOM 2107 N N . CYS A 1 276 ? -8.516 12.027 -13.692 1.00 98.19 276 CYS A N 1
ATOM 2108 C CA . CYS A 1 276 ? -8.320 10.799 -12.935 1.00 98.19 276 CYS A CA 1
ATOM 2109 C C . CYS A 1 276 ? -9.092 10.860 -11.610 1.00 98.19 276 CYS A C 1
ATOM 2111 O O . CYS A 1 276 ? -9.023 11.871 -10.908 1.00 98.19 276 CYS A O 1
ATOM 2113 N N . ASP A 1 277 ? -9.760 9.778 -11.215 1.00 98.50 277 ASP A N 1
ATOM 2114 C CA . ASP A 1 277 ? -10.366 9.665 -9.884 1.00 98.50 277 ASP A CA 1
ATOM 2115 C C . ASP A 1 277 ? -9.291 9.459 -8.824 1.00 98.50 277 ASP A C 1
ATOM 2117 O O . ASP A 1 277 ? -8.402 8.623 -8.985 1.00 98.50 277 ASP A O 1
ATOM 2121 N N . SER A 1 278 ? -9.358 10.238 -7.748 1.00 98.25 278 SER A N 1
ATOM 2122 C CA . SER A 1 278 ? -8.427 10.203 -6.628 1.00 98.25 278 SER A CA 1
ATOM 2123 C C . SER A 1 278 ? -8.967 9.283 -5.544 1.00 98.25 278 SER A C 1
ATOM 2125 O O . SER A 1 278 ? -9.953 9.582 -4.873 1.00 98.25 278 SER A O 1
ATOM 2127 N N . LEU A 1 279 ? -8.305 8.147 -5.367 1.00 98.62 279 LEU A N 1
ATOM 2128 C CA . LEU A 1 279 ? -8.710 7.113 -4.429 1.00 98.62 279 LEU A CA 1
ATOM 2129 C C . LEU A 1 279 ? -7.694 7.046 -3.295 1.00 98.62 279 LEU A C 1
ATOM 2131 O O . LEU A 1 279 ? -6.489 7.055 -3.547 1.00 98.62 279 LEU A O 1
ATOM 2135 N N . ALA A 1 280 ? -8.165 6.953 -2.055 1.00 98.31 280 ALA A N 1
ATOM 2136 C CA . ALA A 1 280 ? -7.309 6.826 -0.881 1.00 98.31 280 ALA A CA 1
ATOM 2137 C C . ALA A 1 280 ? -7.656 5.565 -0.097 1.00 98.31 280 ALA A C 1
ATOM 2139 O O . ALA A 1 280 ? -8.824 5.288 0.170 1.00 98.31 280 ALA A O 1
ATOM 2140 N N . PHE A 1 281 ? -6.630 4.830 0.300 1.00 98.19 281 PHE A N 1
ATOM 2141 C CA . PHE A 1 281 ? -6.734 3.561 0.995 1.00 98.19 281 PHE A CA 1
ATOM 2142 C C . PHE A 1 281 ? -5.763 3.535 2.167 1.00 98.19 281 PHE A C 1
ATOM 2144 O O . PHE A 1 281 ? -4.710 4.174 2.144 1.00 98.19 281 PHE A O 1
ATOM 2151 N N . ARG A 1 282 ? -6.115 2.779 3.199 1.00 96.88 282 ARG A N 1
ATOM 2152 C CA . ARG A 1 282 ? -5.312 2.669 4.411 1.00 96.88 282 ARG A CA 1
ATOM 2153 C C . ARG A 1 282 ? -5.226 1.223 4.881 1.00 96.88 282 ARG A C 1
ATOM 2155 O O . ARG A 1 282 ? -6.243 0.533 5.000 1.00 96.88 282 ARG A O 1
ATOM 2162 N N . LYS A 1 283 ? -3.986 0.818 5.147 1.00 94.25 283 LYS A N 1
ATOM 2163 C CA . LYS A 1 283 ? -3.545 -0.445 5.746 1.00 94.25 283 LYS A CA 1
ATOM 2164 C C . LYS A 1 283 ? -2.906 -0.153 7.103 1.00 94.25 283 LYS A C 1
ATOM 2166 O O . LYS A 1 283 ? -2.840 1.006 7.525 1.00 94.25 283 LYS A O 1
ATOM 2171 N N . ASP A 1 284 ? -2.481 -1.181 7.832 1.00 89.75 284 ASP A N 1
ATOM 2172 C CA . ASP A 1 284 ? -1.864 -0.996 9.151 1.00 89.75 284 ASP A CA 1
ATOM 2173 C C . ASP A 1 284 ? -0.489 -0.310 9.062 1.00 89.75 284 ASP A C 1
ATOM 2175 O O . ASP A 1 284 ? -0.228 0.607 9.847 1.00 89.75 284 ASP A O 1
ATOM 2179 N N . ASP A 1 285 ? 0.292 -0.649 8.040 1.00 90.12 285 ASP A N 1
ATOM 2180 C CA . ASP A 1 285 ? 1.669 -0.222 7.771 1.00 90.12 285 ASP A CA 1
ATOM 2181 C C . ASP A 1 285 ? 1.776 0.994 6.832 1.00 90.12 285 ASP A C 1
ATOM 2183 O O . ASP A 1 285 ? 2.671 1.829 6.988 1.00 90.12 285 ASP A O 1
ATOM 2187 N N . VAL A 1 286 ? 0.844 1.144 5.883 1.00 94.75 286 VAL A N 1
ATOM 2188 C CA . VAL A 1 286 ? 0.861 2.228 4.886 1.00 94.75 286 VAL A CA 1
ATOM 2189 C C . VAL A 1 286 ? -0.504 2.882 4.667 1.00 94.75 286 VAL A C 1
ATOM 2191 O O . VAL A 1 286 ? -1.554 2.244 4.743 1.00 94.75 286 VAL A O 1
ATOM 2194 N N . ASP A 1 287 ? -0.480 4.169 4.334 1.00 97.44 287 ASP A N 1
ATOM 2195 C CA . ASP A 1 287 ? -1.556 4.829 3.594 1.00 97.44 287 ASP A CA 1
ATOM 2196 C C . ASP A 1 287 ? -1.141 4.867 2.121 1.00 97.44 287 ASP A C 1
ATOM 2198 O O . ASP A 1 287 ? 0.003 5.200 1.820 1.00 97.44 287 ASP A O 1
ATOM 2202 N N . PHE A 1 288 ? -2.037 4.551 1.186 1.00 98.25 288 PHE A N 1
ATOM 2203 C CA . PHE A 1 288 ? -1.751 4.750 -0.233 1.00 98.25 288 PHE A CA 1
ATOM 2204 C C . PHE A 1 288 ? -2.865 5.508 -0.943 1.00 98.25 288 PHE A C 1
ATOM 2206 O O . PHE A 1 288 ? -4.051 5.319 -0.675 1.00 98.25 288 PHE A O 1
ATOM 2213 N N . GLN A 1 289 ? -2.476 6.380 -1.866 1.00 98.44 289 GLN A N 1
ATOM 2214 C CA . GLN A 1 289 ? -3.384 7.073 -2.769 1.00 98.44 289 GLN A CA 1
ATOM 2215 C C . GLN A 1 289 ? -3.042 6.736 -4.206 1.00 98.44 289 GLN A C 1
ATOM 2217 O O . GLN A 1 289 ? -1.874 6.715 -4.586 1.00 98.44 289 GLN A O 1
ATOM 2222 N N . ILE A 1 290 ? -4.063 6.514 -5.019 1.00 98.69 290 ILE A N 1
ATOM 2223 C CA . ILE A 1 290 ? -3.914 6.198 -6.433 1.00 98.69 290 ILE A CA 1
ATOM 2224 C C . ILE A 1 290 ? -4.897 7.026 -7.247 1.00 98.69 290 ILE A C 1
ATOM 2226 O O . ILE A 1 290 ? -6.057 7.190 -6.874 1.00 98.69 290 ILE A O 1
ATOM 2230 N N . TRP A 1 291 ? -4.409 7.566 -8.356 1.00 98.69 291 TRP A N 1
ATOM 2231 C CA . TRP A 1 291 ? -5.211 8.313 -9.313 1.00 98.69 291 TRP A CA 1
ATOM 2232 C C . TRP A 1 291 ? -5.470 7.423 -10.517 1.00 98.69 291 TRP A C 1
ATOM 2234 O O . TRP A 1 291 ? -4.512 6.990 -11.151 1.00 98.69 291 TRP A O 1
ATOM 2244 N N . VAL A 1 292 ? -6.730 7.143 -10.829 1.00 98.75 292 VAL A N 1
ATOM 2245 C CA . VAL A 1 292 ? -7.126 6.229 -11.912 1.00 98.75 292 VAL A CA 1
ATOM 2246 C C . VAL A 1 292 ? -7.710 7.025 -13.070 1.00 98.75 292 VAL A C 1
ATOM 2248 O O . VAL A 1 292 ? -8.670 7.760 -12.867 1.00 98.75 292 VAL A O 1
ATOM 2251 N N . ALA A 1 293 ? -7.143 6.889 -14.269 1.00 98.50 293 ALA A N 1
ATOM 2252 C CA . ALA A 1 293 ? -7.602 7.612 -15.453 1.00 98.50 293 ALA A CA 1
ATOM 2253 C C . ALA A 1 293 ? -9.069 7.299 -15.777 1.00 98.50 293 ALA A C 1
ATOM 2255 O O . ALA A 1 293 ? -9.514 6.154 -15.679 1.00 98.50 293 ALA A O 1
ATOM 2256 N N . HIS A 1 294 ? -9.814 8.312 -16.212 1.00 97.19 294 HIS A N 1
ATOM 2257 C CA . HIS A 1 294 ? -11.174 8.127 -16.714 1.00 97.19 294 HIS A CA 1
ATOM 2258 C C . HIS A 1 294 ? -11.200 7.444 -18.088 1.00 97.19 294 HIS A C 1
ATOM 2260 O O . HIS A 1 294 ? -10.270 7.554 -18.889 1.00 97.19 294 HIS A O 1
ATOM 2266 N N . GLY A 1 295 ? -12.330 6.806 -18.401 1.00 93.88 295 GLY A N 1
ATOM 2267 C CA . GLY A 1 295 ? -12.625 6.258 -19.727 1.00 93.88 295 GLY A CA 1
ATOM 2268 C C . GLY A 1 295 ? -12.336 4.763 -19.875 1.00 93.88 295 GLY A C 1
ATOM 2269 O O . GLY A 1 295 ? -12.243 4.023 -18.901 1.00 93.88 295 GLY A O 1
ATOM 2270 N N . GLU A 1 296 ? -12.234 4.304 -21.126 1.00 93.19 296 GLU A N 1
ATOM 2271 C CA . GLU A 1 296 ? -12.101 2.875 -21.467 1.00 93.19 296 GLU A CA 1
ATOM 2272 C C . GLU A 1 296 ? -10.709 2.291 -21.171 1.00 93.19 296 GLU A C 1
ATOM 2274 O O . GLU A 1 296 ? -10.528 1.076 -21.195 1.00 93.19 296 GLU A O 1
ATOM 2279 N N . GLN A 1 297 ? -9.725 3.148 -20.888 1.00 95.50 297 GLN A N 1
ATOM 2280 C CA . GLN A 1 297 ? -8.356 2.762 -20.546 1.00 95.50 297 GLN A CA 1
ATOM 2281 C C . GLN A 1 297 ? -7.999 3.288 -19.147 1.00 95.50 297 GLN A C 1
ATOM 2283 O O . GLN A 1 297 ? -7.226 4.241 -19.043 1.00 95.50 297 GLN A O 1
ATOM 2288 N N . PRO A 1 298 ? -8.560 2.711 -18.068 1.00 97.88 298 PRO A N 1
ATOM 2289 C CA . PRO A 1 298 ? -8.357 3.206 -16.711 1.00 97.88 298 PRO A CA 1
ATOM 2290 C C . PRO A 1 298 ? -6.973 2.814 -16.186 1.00 97.88 298 PRO A C 1
ATOM 2292 O O . PRO A 1 298 ? -6.837 1.887 -15.399 1.00 97.88 298 PRO A O 1
ATOM 2295 N N . PHE A 1 299 ? -5.916 3.480 -16.648 1.00 97.94 299 PHE A N 1
ATOM 2296 C CA . PHE A 1 299 ? -4.551 3.260 -16.165 1.00 97.94 299 PHE A CA 1
ATOM 2297 C C . PHE A 1 299 ? -4.266 4.072 -14.885 1.00 97.94 299 PHE A C 1
ATOM 2299 O O . PHE A 1 299 ? -4.901 5.104 -14.650 1.00 97.94 299 PHE A O 1
ATOM 2306 N N . PRO A 1 300 ? -3.304 3.651 -14.044 1.00 98.19 300 PRO A N 1
ATOM 2307 C CA . PRO A 1 300 ? -2.876 4.444 -12.897 1.00 98.19 300 PRO A CA 1
ATOM 2308 C C . PRO A 1 300 ? -2.101 5.688 -13.361 1.00 98.19 300 PRO A C 1
ATOM 2310 O O . PRO A 1 300 ? -1.031 5.580 -13.948 1.00 98.19 300 PRO A O 1
ATOM 2313 N N . CYS A 1 301 ? -2.616 6.885 -13.090 1.00 98.50 301 CYS A N 1
ATOM 2314 C CA . CYS A 1 301 ? -1.965 8.160 -13.401 1.00 98.50 301 CYS A CA 1
ATOM 2315 C C . CYS A 1 301 ? -0.830 8.484 -12.413 1.00 98.50 301 CYS A C 1
ATOM 2317 O O . CYS A 1 301 ? 0.207 9.042 -12.779 1.00 98.50 301 CYS A O 1
ATOM 2319 N N . ARG A 1 302 ? -1.043 8.169 -11.132 1.00 98.56 302 ARG A N 1
ATOM 2320 C CA . ARG A 1 302 ? -0.099 8.384 -10.029 1.00 98.56 302 ARG A CA 1
ATOM 2321 C C . ARG A 1 302 ? -0.404 7.400 -8.903 1.00 98.56 302 ARG A C 1
ATOM 2323 O O . ARG A 1 302 ? -1.570 7.090 -8.677 1.00 98.56 302 ARG A O 1
ATOM 2330 N N . LEU A 1 303 ? 0.624 6.978 -8.180 1.00 98.56 303 LEU A N 1
ATOM 2331 C CA . LEU A 1 303 ? 0.529 6.265 -6.910 1.00 98.56 303 LEU A CA 1
ATOM 2332 C C . LEU A 1 303 ? 1.413 6.980 -5.879 1.00 98.56 303 LEU A C 1
ATOM 2334 O O . LEU A 1 303 ? 2.541 7.364 -6.183 1.00 98.56 303 LEU A O 1
ATOM 2338 N N . ALA A 1 304 ? 0.895 7.162 -4.673 1.00 98.31 304 ALA A N 1
ATOM 2339 C CA . ALA A 1 304 ? 1.614 7.664 -3.512 1.00 98.31 304 ALA A CA 1
ATOM 2340 C C . ALA A 1 304 ? 1.444 6.661 -2.369 1.00 98.31 304 ALA A C 1
ATOM 2342 O O . ALA A 1 304 ? 0.327 6.225 -2.107 1.00 98.31 304 ALA A O 1
ATOM 2343 N N . ILE A 1 305 ? 2.536 6.280 -1.716 1.00 97.94 305 ILE A N 1
ATOM 2344 C CA . ILE A 1 305 ? 2.562 5.339 -0.594 1.00 97.94 305 ILE A CA 1
ATOM 2345 C C . ILE A 1 305 ? 3.258 6.045 0.562 1.00 97.94 305 ILE A C 1
ATOM 2347 O O . ILE A 1 305 ? 4.445 6.352 0.480 1.00 97.94 305 ILE A O 1
ATOM 2351 N N . THR A 1 306 ? 2.528 6.305 1.634 1.00 97.50 306 THR A N 1
ATOM 2352 C CA . THR A 1 306 ? 3.026 6.931 2.855 1.00 97.50 306 THR A CA 1
ATOM 2353 C C . THR A 1 306 ? 3.205 5.869 3.935 1.00 97.50 306 THR A C 1
ATOM 2355 O O . THR A 1 306 ? 2.244 5.194 4.306 1.00 97.50 306 THR A O 1
ATOM 2358 N N . SER A 1 307 ? 4.417 5.736 4.477 1.00 94.19 307 SER A N 1
ATOM 2359 C CA . SER A 1 307 ? 4.661 4.841 5.615 1.00 94.19 307 SER A CA 1
ATOM 2360 C C . SER A 1 307 ? 3.991 5.376 6.880 1.00 94.19 307 SER A C 1
ATOM 2362 O O . SER A 1 307 ? 4.051 6.573 7.174 1.00 94.19 307 SER A O 1
ATOM 2364 N N . ARG A 1 308 ? 3.369 4.477 7.643 1.00 92.00 308 ARG A N 1
ATOM 2365 C CA . ARG A 1 308 ? 2.780 4.752 8.962 1.00 92.00 308 ARG A CA 1
ATOM 2366 C C . ARG A 1 308 ? 3.664 4.266 10.108 1.00 92.00 308 ARG A C 1
ATOM 2368 O O . ARG A 1 308 ? 3.403 4.617 11.256 1.00 92.00 308 ARG A O 1
ATOM 2375 N N . GLU A 1 309 ? 4.693 3.485 9.796 1.00 87.38 309 GLU A N 1
ATOM 2376 C CA . GLU A 1 309 ? 5.629 2.911 10.767 1.00 87.38 309 GLU A CA 1
ATOM 2377 C C . GLU A 1 309 ? 6.853 3.811 10.982 1.00 87.38 309 GLU A C 1
ATOM 2379 O O . GLU A 1 309 ? 7.398 3.880 12.084 1.00 87.38 309 GLU A O 1
ATOM 2384 N N . VAL A 1 310 ? 7.249 4.575 9.959 1.00 86.94 310 VAL A N 1
ATOM 2385 C CA . VAL A 1 310 ? 8.401 5.477 10.039 1.00 86.94 310 VAL A CA 1
ATOM 2386 C C . VAL A 1 310 ? 7.982 6.840 10.587 1.00 86.94 310 VAL A C 1
ATOM 2388 O O . VAL A 1 310 ? 7.117 7.527 10.031 1.00 86.94 310 VAL A O 1
ATOM 2391 N N . LYS A 1 311 ? 8.660 7.295 11.649 1.00 86.94 311 LYS A N 1
ATOM 2392 C CA . LYS A 1 311 ? 8.466 8.643 12.200 1.00 86.94 311 LYS A CA 1
ATOM 2393 C C . LYS A 1 311 ? 8.646 9.702 11.109 1.00 86.94 311 LYS A C 1
ATOM 2395 O O . LYS A 1 311 ? 9.607 9.690 10.349 1.00 86.94 311 LYS A O 1
ATOM 2400 N N . GLY A 1 312 ? 7.714 10.648 11.059 1.00 90.38 312 GLY A N 1
ATOM 2401 C CA . GLY A 1 312 ? 7.671 11.675 10.023 1.00 90.38 312 GLY A CA 1
ATOM 2402 C C . GLY A 1 312 ? 6.860 11.270 8.793 1.00 90.38 312 GLY A C 1
ATOM 2403 O O . GLY A 1 312 ? 6.541 12.156 8.010 1.00 90.38 312 GLY A O 1
ATOM 2404 N N . ALA A 1 313 ? 6.457 10.004 8.642 1.00 93.56 313 ALA A N 1
ATOM 2405 C CA . ALA A 1 313 ? 5.622 9.524 7.539 1.00 93.56 313 ALA A CA 1
ATOM 2406 C C . ALA A 1 313 ? 6.214 9.872 6.154 1.00 93.56 313 ALA A C 1
ATOM 2408 O O . ALA A 1 313 ? 5.677 10.733 5.443 1.00 93.56 313 ALA A O 1
ATOM 2409 N N . PRO A 1 314 ? 7.392 9.322 5.796 1.00 94.69 314 PRO A N 1
ATOM 2410 C CA . PRO A 1 314 ? 7.944 9.469 4.458 1.00 94.69 314 PRO A CA 1
ATOM 2411 C C . PRO A 1 314 ? 7.019 8.841 3.419 1.00 94.69 314 PRO A C 1
ATOM 2413 O O . PRO A 1 314 ? 6.279 7.896 3.694 1.00 94.69 314 PRO A O 1
ATOM 2416 N N . GLU A 1 315 ? 7.101 9.377 2.212 1.00 96.44 315 GLU A N 1
ATOM 2417 C CA . GLU A 1 315 ? 6.292 8.964 1.079 1.00 96.44 315 GLU A CA 1
ATOM 2418 C C . GLU A 1 315 ? 7.161 8.516 -0.101 1.00 96.44 315 GLU A C 1
ATOM 2420 O O . GLU A 1 315 ? 8.155 9.162 -0.439 1.00 96.44 315 GLU A O 1
ATOM 2425 N N . TYR A 1 316 ? 6.752 7.436 -0.760 1.00 96.62 316 TYR A N 1
ATOM 2426 C CA . TYR A 1 316 ? 7.155 7.113 -2.121 1.00 96.62 316 TYR A CA 1
ATOM 2427 C C . TYR A 1 316 ? 6.053 7.552 -3.083 1.00 96.62 316 TYR A C 1
ATOM 2429 O O . TYR A 1 316 ? 4.894 7.185 -2.909 1.00 96.62 316 TYR A O 1
ATOM 2437 N N . THR A 1 317 ? 6.408 8.301 -4.122 1.00 98.06 317 THR A N 1
ATOM 2438 C CA . THR A 1 317 ? 5.477 8.674 -5.194 1.00 98.06 317 THR A CA 1
ATOM 2439 C C . THR A 1 317 ? 5.995 8.189 -6.530 1.00 98.06 317 THR A C 1
ATOM 2441 O O . THR A 1 317 ? 7.194 8.257 -6.788 1.00 98.06 317 THR A O 1
ATOM 2444 N N . VAL A 1 318 ? 5.086 7.742 -7.390 1.00 98.19 318 VAL A N 1
ATOM 2445 C CA . VAL A 1 318 ? 5.349 7.464 -8.799 1.00 98.19 318 VAL A CA 1
ATOM 2446 C C . VAL A 1 318 ? 4.238 8.071 -9.641 1.00 98.19 318 VAL A C 1
ATOM 2448 O O . VAL A 1 318 ? 3.051 7.882 -9.381 1.00 98.19 318 VAL A O 1
ATOM 2451 N N . GLN A 1 319 ? 4.624 8.840 -10.647 1.00 98.38 319 GLN A N 1
ATOM 2452 C CA . GLN A 1 319 ? 3.735 9.485 -11.593 1.00 98.38 319 GLN A CA 1
ATOM 2453 C C . GLN A 1 319 ? 3.993 8.914 -12.980 1.00 98.38 319 GLN A C 1
ATOM 2455 O O . GLN A 1 319 ? 5.117 8.941 -13.475 1.00 98.38 319 GLN A O 1
ATOM 2460 N N . ILE A 1 320 ? 2.937 8.398 -13.597 1.00 98.25 320 ILE A N 1
ATOM 2461 C CA . ILE A 1 320 ? 3.005 7.646 -14.845 1.00 98.25 320 ILE A CA 1
ATOM 2462 C C . ILE A 1 320 ? 2.734 8.585 -16.025 1.00 98.25 320 ILE A C 1
ATOM 2464 O O . ILE A 1 320 ? 1.921 9.515 -15.956 1.00 98.25 320 ILE A O 1
ATOM 2468 N N . ARG A 1 321 ? 3.472 8.364 -17.113 1.00 97.75 321 ARG A N 1
ATOM 2469 C CA . ARG A 1 321 ? 3.424 9.122 -18.366 1.00 97.75 321 ARG A CA 1
ATOM 2470 C C . ARG A 1 321 ? 3.551 8.186 -19.559 1.00 97.75 321 ARG A C 1
ATOM 2472 O O . ARG A 1 321 ? 4.012 7.058 -19.431 1.00 97.75 321 ARG A O 1
ATOM 2479 N N . ASP A 1 322 ? 3.187 8.690 -20.735 1.00 97.25 322 ASP A N 1
ATOM 2480 C CA . ASP A 1 322 ? 3.390 8.002 -22.016 1.00 97.25 322 ASP A CA 1
ATOM 2481 C C . ASP A 1 322 ? 2.810 6.575 -22.041 1.00 97.25 322 ASP A C 1
ATOM 2483 O O . ASP A 1 322 ? 3.398 5.668 -22.633 1.00 97.25 322 ASP A O 1
ATOM 2487 N N . TRP A 1 323 ? 1.669 6.375 -21.371 1.00 97.81 323 TRP A N 1
ATOM 2488 C CA . TRP A 1 323 ? 1.029 5.069 -21.238 1.00 97.81 323 TRP A CA 1
ATOM 2489 C C . TRP A 1 323 ? 0.636 4.491 -22.597 1.00 97.81 323 TRP A C 1
ATOM 2491 O O . TRP A 1 323 ? -0.001 5.156 -23.416 1.00 97.81 323 TRP A O 1
ATOM 2501 N N . LYS A 1 324 ? 0.978 3.222 -22.815 1.00 98.06 324 LYS A N 1
ATOM 2502 C CA . LYS A 1 324 ? 0.562 2.428 -23.973 1.00 98.06 324 LYS A CA 1
ATOM 2503 C C . LYS A 1 324 ? 0.224 1.014 -23.529 1.00 98.06 324 LYS A C 1
ATOM 2505 O O . LYS A 1 324 ? 0.874 0.454 -22.645 1.00 98.06 324 LYS A O 1
ATOM 2510 N N . SER A 1 325 ? -0.762 0.423 -24.187 1.00 97.06 325 SER A N 1
ATOM 2511 C CA . SER A 1 325 ? -1.229 -0.937 -23.938 1.00 97.06 325 SER A CA 1
ATOM 2512 C C . SER A 1 325 ? -1.535 -1.663 -25.248 1.00 97.06 325 SER A C 1
ATOM 2514 O O . SER A 1 325 ? -1.759 -1.037 -26.289 1.00 97.06 325 SER A O 1
ATOM 2516 N N . GLY A 1 326 ? -1.507 -2.996 -25.203 1.00 94.81 326 GLY A N 1
ATOM 2517 C CA . GLY A 1 326 ? -1.823 -3.845 -26.351 1.00 94.81 326 GLY A CA 1
ATOM 2518 C C . GLY A 1 326 ? -0.933 -3.552 -27.562 1.00 94.81 326 GLY A C 1
ATOM 2519 O O . GLY A 1 326 ? 0.286 -3.442 -27.433 1.00 94.81 326 GLY A O 1
ATOM 2520 N N . ASP A 1 327 ? -1.549 -3.396 -28.733 1.00 93.75 327 ASP A N 1
ATOM 2521 C CA . ASP A 1 327 ? -0.850 -3.217 -30.016 1.00 93.75 327 ASP A CA 1
ATOM 2522 C C . ASP A 1 327 ? -0.101 -1.877 -30.134 1.00 93.75 327 ASP A C 1
ATOM 2524 O O . ASP A 1 327 ? 0.734 -1.708 -31.021 1.00 93.75 327 ASP A O 1
ATOM 2528 N N . ALA A 1 328 ? -0.371 -0.915 -29.244 1.00 96.12 328 ALA A N 1
ATOM 2529 C CA . ALA A 1 328 ? 0.357 0.353 -29.211 1.00 96.12 328 ALA A CA 1
ATOM 2530 C C . ALA A 1 328 ? 1.771 0.215 -28.613 1.00 96.12 328 ALA A C 1
ATOM 2532 O O . ALA A 1 328 ? 2.584 1.138 -28.731 1.00 96.12 328 ALA A O 1
ATOM 2533 N N . VAL A 1 329 ? 2.071 -0.906 -27.951 1.00 97.31 329 VAL A N 1
ATOM 2534 C CA . VAL A 1 329 ? 3.362 -1.145 -27.302 1.00 97.31 329 VAL A CA 1
ATOM 2535 C C . VAL A 1 329 ? 4.386 -1.625 -28.324 1.00 97.31 329 VAL A C 1
ATOM 2537 O O . VAL A 1 329 ? 4.207 -2.645 -28.986 1.00 97.31 329 VAL A O 1
ATOM 2540 N N . MET A 1 330 ? 5.505 -0.910 -28.417 1.00 94.88 330 MET A N 1
ATOM 2541 C CA . MET A 1 330 ? 6.677 -1.381 -29.152 1.00 94.88 330 MET A CA 1
ATOM 2542 C C . MET A 1 330 ? 7.502 -2.270 -28.222 1.00 94.88 330 MET A C 1
ATOM 2544 O O . MET A 1 330 ? 8.082 -1.776 -27.257 1.00 94.88 330 MET A O 1
ATOM 2548 N N . LEU A 1 331 ? 7.509 -3.577 -28.489 1.00 92.12 331 LEU A N 1
ATOM 2549 C CA . LEU A 1 331 ? 8.276 -4.542 -27.705 1.00 92.12 331 LEU A CA 1
ATOM 2550 C C . LEU A 1 331 ? 9.777 -4.390 -27.962 1.00 92.12 331 LEU A C 1
ATOM 2552 O O . LEU A 1 331 ? 10.203 -4.214 -29.104 1.00 92.12 331 LEU A O 1
ATOM 2556 N N . ASP A 1 332 ? 10.549 -4.491 -26.886 1.00 84.31 332 ASP A N 1
ATOM 2557 C CA . ASP A 1 332 ? 12.007 -4.424 -26.910 1.00 84.31 332 ASP A CA 1
ATOM 2558 C C . ASP A 1 332 ? 12.640 -5.826 -26.981 1.00 84.31 332 ASP A C 1
ATOM 2560 O O . ASP A 1 332 ? 11.965 -6.853 -26.861 1.00 84.31 332 ASP A O 1
ATOM 2564 N N . ASP A 1 333 ? 13.955 -5.871 -27.176 1.00 88.12 333 ASP A N 1
ATOM 2565 C CA . ASP A 1 333 ? 14.759 -7.066 -26.955 1.00 88.12 333 ASP A CA 1
ATOM 2566 C C . ASP A 1 333 ? 14.992 -7.255 -25.448 1.00 88.12 333 ASP A C 1
ATOM 2568 O O . ASP A 1 333 ? 15.779 -6.545 -24.832 1.00 88.12 333 ASP A O 1
ATOM 2572 N N . PHE A 1 334 ? 14.310 -8.231 -24.847 1.00 93.56 334 PHE A N 1
ATOM 2573 C CA . PHE A 1 334 ? 14.428 -8.535 -23.414 1.00 93.56 334 PHE A CA 1
ATOM 2574 C C . PHE A 1 334 ? 15.698 -9.328 -23.056 1.00 93.56 334 PHE A C 1
ATOM 2576 O O . PHE A 1 334 ? 15.890 -9.697 -21.898 1.00 93.56 334 PHE A O 1
ATOM 2583 N N . SER A 1 335 ? 16.563 -9.621 -24.035 1.00 91.12 335 SER A N 1
ATOM 2584 C CA . SER A 1 335 ? 17.828 -10.318 -23.804 1.00 91.12 335 SER A CA 1
ATOM 2585 C C . SER A 1 335 ? 18.947 -9.355 -23.407 1.00 91.12 335 SER A C 1
ATOM 2587 O O . SER A 1 335 ? 19.168 -8.312 -24.023 1.00 91.12 335 SER A O 1
ATOM 2589 N N . PHE A 1 336 ? 19.718 -9.732 -22.385 1.00 93.62 336 PHE A N 1
ATOM 2590 C CA . PHE A 1 336 ? 20.870 -8.941 -21.975 1.00 93.62 336 PHE A CA 1
ATOM 2591 C C . PHE A 1 336 ? 22.000 -9.000 -23.008 1.00 93.62 336 PHE A C 1
ATOM 2593 O O . PHE A 1 336 ? 22.471 -10.072 -23.401 1.00 93.62 336 PHE A O 1
ATOM 2600 N N . LYS A 1 337 ? 22.509 -7.822 -23.369 1.00 93.19 337 LYS A N 1
ATOM 2601 C CA . LYS A 1 337 ? 23.758 -7.640 -24.113 1.00 93.19 337 LYS A CA 1
ATOM 2602 C C . LYS A 1 337 ? 24.720 -6.850 -23.236 1.00 93.19 337 LYS A C 1
ATOM 2604 O O . LYS A 1 337 ? 24.309 -5.895 -22.588 1.00 93.19 337 LYS A O 1
ATOM 2609 N N . ASN A 1 338 ? 26.006 -7.203 -23.266 1.00 94.25 338 ASN A N 1
ATOM 2610 C CA . ASN A 1 338 ? 27.049 -6.522 -22.493 1.00 94.25 338 ASN A CA 1
ATOM 2611 C C . ASN A 1 338 ? 27.981 -5.668 -23.383 1.00 94.25 338 ASN A C 1
ATOM 2613 O O . ASN A 1 338 ? 29.158 -6.003 -23.529 1.00 94.25 338 ASN A O 1
ATOM 2617 N N . PRO A 1 339 ? 27.490 -4.590 -24.030 1.00 93.75 339 PRO A N 1
ATOM 2618 C CA . PRO A 1 339 ? 28.308 -3.787 -24.939 1.00 93.75 339 PRO A CA 1
ATOM 2619 C C . PRO A 1 339 ? 29.380 -2.958 -24.216 1.00 93.75 339 PRO A C 1
ATOM 2621 O O . PRO A 1 339 ? 30.359 -2.560 -24.842 1.00 93.75 339 PRO A O 1
ATOM 2624 N N . THR A 1 340 ? 29.215 -2.692 -22.917 1.00 94.06 340 THR A N 1
ATOM 2625 C CA . THR A 1 340 ? 30.146 -1.884 -22.109 1.00 94.06 340 THR A CA 1
ATOM 2626 C C . THR A 1 340 ? 31.214 -2.719 -21.401 1.00 94.06 340 THR A C 1
ATOM 2628 O O . THR A 1 340 ? 32.026 -2.164 -20.660 1.00 94.06 340 THR A O 1
ATOM 2631 N N . ASN A 1 341 ? 31.229 -4.042 -21.616 1.00 96.12 341 ASN A N 1
ATOM 2632 C CA . ASN A 1 341 ? 32.059 -4.986 -20.866 1.00 96.12 341 ASN A CA 1
ATOM 2633 C C . ASN A 1 341 ? 31.915 -4.803 -19.343 1.00 96.12 341 ASN A C 1
ATOM 2635 O O . ASN A 1 341 ? 32.907 -4.817 -18.614 1.00 96.12 341 ASN A O 1
ATOM 2639 N N . ALA A 1 342 ? 30.682 -4.604 -18.873 1.00 95.38 342 ALA A N 1
ATOM 2640 C CA . ALA A 1 342 ? 30.350 -4.545 -17.460 1.00 95.38 342 ALA A CA 1
ATOM 2641 C C . ALA A 1 342 ? 30.846 -5.801 -16.731 1.00 95.38 342 ALA A C 1
ATOM 2643 O O . ALA A 1 342 ? 30.792 -6.912 -17.271 1.00 95.38 342 ALA A O 1
ATOM 2644 N N . GLU A 1 343 ? 31.315 -5.620 -15.501 1.00 95.62 343 GLU A N 1
ATOM 2645 C CA . GLU A 1 343 ? 31.799 -6.703 -14.647 1.00 95.62 343 GLU A CA 1
ATOM 2646 C C . GLU A 1 343 ? 30.614 -7.491 -14.066 1.00 95.62 343 GLU A C 1
ATOM 2648 O O . GLU A 1 343 ? 29.659 -6.900 -13.558 1.00 95.62 343 GLU A O 1
ATOM 2653 N N . LYS A 1 344 ? 30.672 -8.830 -14.124 1.00 95.44 344 LYS A N 1
ATOM 2654 C CA . LYS A 1 344 ? 29.670 -9.681 -13.470 1.00 95.44 344 LYS A CA 1
ATOM 2655 C C . LYS A 1 344 ? 29.976 -9.779 -11.977 1.00 95.44 344 LYS A C 1
ATOM 2657 O O . LYS A 1 344 ? 31.066 -10.218 -11.622 1.00 95.44 344 LYS A O 1
ATOM 2662 N N . ILE A 1 345 ? 29.009 -9.439 -11.133 1.00 92.81 345 ILE A N 1
ATOM 2663 C CA . ILE A 1 345 ? 29.117 -9.510 -9.669 1.00 92.81 345 ILE A CA 1
ATOM 2664 C C . ILE A 1 345 ? 28.144 -10.528 -9.067 1.00 92.81 345 ILE A C 1
ATOM 2666 O O . ILE A 1 345 ? 27.171 -10.940 -9.712 1.00 92.81 345 ILE A O 1
ATOM 2670 N N . ASP A 1 346 ? 28.405 -10.919 -7.818 1.00 89.12 346 ASP A N 1
ATOM 2671 C CA . ASP A 1 346 ? 27.479 -11.735 -7.037 1.00 89.12 346 ASP A CA 1
ATOM 2672 C C . ASP A 1 346 ? 26.187 -10.955 -6.751 1.00 89.12 346 ASP A C 1
ATOM 2674 O O . ASP A 1 346 ? 26.193 -9.732 -6.587 1.00 89.12 346 ASP A O 1
ATOM 2678 N N . VAL A 1 347 ? 25.056 -11.659 -6.699 1.00 80.75 347 VAL A N 1
ATOM 2679 C CA . VAL A 1 347 ? 23.748 -11.039 -6.447 1.00 80.75 347 VAL A CA 1
ATOM 2680 C C . VAL A 1 347 ? 23.690 -10.352 -5.076 1.00 80.75 347 VAL A C 1
ATOM 2682 O O . VAL A 1 347 ? 23.006 -9.342 -4.923 1.00 80.75 347 VAL A O 1
ATOM 2685 N N . ASN A 1 348 ? 24.446 -10.839 -4.089 1.00 79.88 348 ASN A N 1
ATOM 2686 C CA . ASN A 1 348 ? 24.476 -10.261 -2.746 1.00 79.88 348 ASN A CA 1
ATOM 2687 C C . ASN A 1 348 ? 25.160 -8.887 -2.709 1.00 79.88 348 ASN A C 1
ATOM 2689 O O . ASN A 1 348 ? 24.815 -8.051 -1.872 1.00 79.88 348 ASN A O 1
ATOM 2693 N N . ASP A 1 349 ? 26.059 -8.608 -3.655 1.00 78.94 349 ASP A N 1
ATOM 2694 C CA . ASP A 1 349 ? 26.728 -7.310 -3.764 1.00 78.94 349 ASP A CA 1
ATOM 2695 C C . ASP A 1 349 ? 25.811 -6.245 -4.389 1.00 78.94 349 ASP A C 1
ATOM 2697 O O . ASP A 1 349 ? 26.079 -5.044 -4.317 1.00 78.94 349 ASP A O 1
ATOM 2701 N N . LEU A 1 350 ? 24.694 -6.651 -4.994 1.00 67.44 350 LEU A N 1
ATOM 2702 C CA . LEU A 1 350 ? 23.854 -5.773 -5.800 1.00 67.44 350 LEU A CA 1
ATOM 2703 C C . LEU A 1 350 ? 23.178 -4.656 -4.995 1.00 67.44 350 LEU A C 1
ATOM 2705 O O . LEU A 1 350 ? 23.085 -3.530 -5.485 1.00 67.44 350 LEU A O 1
ATOM 2709 N N . LYS A 1 351 ? 22.742 -4.930 -3.756 1.00 66.25 351 LYS A N 1
ATOM 2710 C CA . LYS A 1 351 ? 22.045 -3.937 -2.912 1.00 66.25 351 LYS A CA 1
ATOM 2711 C C . LYS A 1 351 ? 22.885 -2.674 -2.692 1.00 66.25 351 LYS A C 1
ATOM 2713 O O . LYS A 1 351 ? 22.347 -1.573 -2.684 1.00 66.25 351 LYS A O 1
ATOM 2718 N N . GLN A 1 352 ? 24.205 -2.822 -2.580 1.00 69.44 352 GLN A N 1
ATOM 2719 C CA . GLN A 1 352 ? 25.129 -1.693 -2.433 1.00 69.44 352 GLN A CA 1
ATOM 2720 C C . GLN A 1 352 ? 25.333 -0.921 -3.745 1.00 69.44 352 GLN A C 1
ATOM 2722 O O . GLN A 1 352 ? 25.655 0.262 -3.720 1.00 69.44 352 GLN A O 1
ATOM 2727 N N . ASN A 1 353 ? 25.137 -1.577 -4.891 1.00 67.69 353 ASN A N 1
ATOM 2728 C CA . ASN A 1 353 ? 25.438 -1.037 -6.217 1.00 67.69 353 ASN A CA 1
ATOM 2729 C C . ASN A 1 353 ? 24.217 -0.417 -6.928 1.00 67.69 353 ASN A C 1
ATOM 2731 O O . ASN A 1 353 ? 24.397 0.312 -7.898 1.00 67.69 353 ASN A O 1
ATOM 2735 N N . LEU A 1 354 ? 22.993 -0.681 -6.451 1.00 74.75 354 LEU A N 1
ATOM 2736 C CA . LEU A 1 354 ? 21.737 -0.134 -6.994 1.00 74.75 354 LEU A CA 1
ATOM 2737 C C . LEU A 1 354 ? 21.005 0.814 -6.028 1.00 74.75 354 LEU A C 1
ATOM 2739 O O . LEU A 1 354 ? 19.814 1.084 -6.206 1.00 74.75 354 LEU A O 1
ATOM 2743 N N . SER A 1 355 ? 21.699 1.290 -4.994 1.00 76.94 355 SER A N 1
ATOM 2744 C CA . SER A 1 355 ? 21.125 2.183 -3.988 1.00 76.94 355 SER A CA 1
ATOM 2745 C C . SER A 1 355 ? 20.769 3.547 -4.584 1.00 76.94 355 SER A C 1
ATOM 2747 O O . SER A 1 355 ? 21.566 4.149 -5.301 1.00 76.94 355 SER A O 1
ATOM 2749 N N . GLU A 1 356 ? 19.587 4.064 -4.243 1.00 79.19 356 GLU A N 1
ATOM 2750 C CA . GLU A 1 356 ? 19.209 5.453 -4.542 1.00 79.19 356 GLU A CA 1
ATOM 2751 C C . GLU A 1 356 ? 19.818 6.454 -3.549 1.00 79.19 356 GLU A C 1
ATOM 2753 O O . GLU A 1 356 ? 19.710 7.664 -3.748 1.00 79.19 356 GLU A O 1
ATOM 2758 N N . LEU A 1 357 ? 20.453 5.973 -2.474 1.00 82.56 357 LEU A N 1
ATOM 2759 C CA . LEU A 1 357 ? 21.055 6.841 -1.473 1.00 82.56 357 LEU A CA 1
ATOM 2760 C C . LEU A 1 357 ? 22.449 7.328 -1.896 1.00 82.56 357 LEU A C 1
ATOM 2762 O O . LEU A 1 357 ? 23.267 6.533 -2.363 1.00 82.56 357 LEU A O 1
ATOM 2766 N N . PRO A 1 358 ? 22.769 8.609 -1.640 1.00 80.44 358 PRO A N 1
ATOM 2767 C CA . PRO A 1 358 ? 24.138 9.104 -1.682 1.00 80.44 358 PRO A CA 1
ATOM 2768 C C . PRO A 1 358 ? 25.060 8.266 -0.787 1.00 80.44 358 PRO A C 1
ATOM 2770 O O . PRO A 1 358 ? 24.693 7.940 0.340 1.00 80.44 358 PRO A O 1
ATOM 2773 N N . GLY A 1 359 ? 26.297 8.007 -1.220 1.00 79.25 359 GLY A N 1
ATOM 2774 C CA . GLY A 1 359 ? 27.256 7.192 -0.455 1.00 79.25 359 GLY A CA 1
ATOM 2775 C C . GLY A 1 359 ? 27.675 7.765 0.910 1.00 79.25 359 GLY A C 1
ATOM 2776 O O . GLY A 1 359 ? 28.294 7.064 1.703 1.00 79.25 359 GLY A O 1
ATOM 2777 N N . ASN A 1 360 ? 27.352 9.029 1.204 1.00 81.00 360 ASN A N 1
ATOM 2778 C CA . ASN A 1 360 ? 27.551 9.648 2.518 1.00 81.00 360 ASN A CA 1
ATOM 2779 C C . ASN A 1 360 ? 26.344 9.491 3.463 1.00 81.00 360 ASN A C 1
ATOM 2781 O O . ASN A 1 360 ? 26.379 10.025 4.572 1.00 81.00 360 ASN A O 1
ATOM 2785 N N . LEU A 1 361 ? 25.281 8.809 3.028 1.00 81.88 361 LEU A N 1
ATOM 2786 C CA . LEU A 1 361 ? 24.146 8.408 3.851 1.00 81.88 361 LEU A CA 1
ATOM 2787 C C . LEU A 1 361 ? 24.146 6.888 4.013 1.00 81.88 361 LEU A C 1
ATOM 2789 O O . LEU A 1 361 ? 24.474 6.145 3.092 1.00 81.88 361 LEU A O 1
ATOM 2793 N N . VAL A 1 362 ? 23.759 6.433 5.200 1.00 81.00 362 VAL A N 1
ATOM 2794 C CA . VAL A 1 362 ? 23.641 5.013 5.538 1.00 81.00 362 VAL A CA 1
ATOM 2795 C C . VAL A 1 362 ? 22.217 4.781 6.022 1.00 81.00 362 VAL A C 1
ATOM 2797 O O . VAL A 1 362 ? 21.691 5.596 6.783 1.00 81.00 362 VAL A O 1
ATOM 2800 N N . LEU A 1 363 ? 21.589 3.700 5.559 1.00 78.25 363 LEU A N 1
ATOM 2801 C CA . LEU A 1 363 ? 20.294 3.269 6.082 1.00 78.25 363 LEU A CA 1
ATOM 2802 C C . LEU A 1 363 ? 20.442 2.960 7.574 1.00 78.25 363 LEU A C 1
ATOM 2804 O O . LEU A 1 363 ? 21.362 2.245 7.968 1.00 78.25 363 LEU A O 1
ATOM 2808 N N . GLY A 1 364 ? 19.566 3.537 8.394 1.00 71.25 364 GLY A N 1
ATOM 2809 C CA . GLY A 1 364 ? 19.484 3.183 9.808 1.00 71.25 364 GLY A CA 1
ATOM 2810 C C . GLY A 1 364 ? 18.812 1.824 10.009 1.00 71.25 364 GLY A C 1
ATOM 2811 O O . GLY A 1 364 ? 18.262 1.249 9.075 1.00 71.25 364 GLY A O 1
ATOM 2812 N N . ASP A 1 365 ? 18.805 1.351 11.253 1.00 62.84 365 ASP A N 1
ATOM 2813 C CA . ASP A 1 365 ? 18.159 0.086 11.640 1.00 62.84 365 ASP A CA 1
ATOM 2814 C C . ASP A 1 365 ? 16.622 0.190 11.757 1.00 62.84 365 ASP A C 1
ATOM 2816 O O . ASP A 1 365 ? 15.951 -0.782 12.102 1.00 62.84 365 ASP A O 1
ATOM 2820 N N . GLY A 1 366 ? 16.054 1.379 11.521 1.00 55.75 366 GLY A N 1
ATOM 2821 C CA . GLY A 1 366 ? 14.607 1.592 11.509 1.00 55.75 366 GLY A CA 1
ATOM 2822 C C . GLY A 1 366 ? 13.981 0.985 10.254 1.00 55.75 366 GLY A C 1
ATOM 2823 O O . GLY A 1 366 ? 14.484 1.226 9.157 1.00 55.75 366 GLY A O 1
ATOM 2824 N N . LYS A 1 367 ? 12.913 0.199 10.439 1.00 44.59 367 LYS A N 1
ATOM 2825 C CA . LYS A 1 367 ? 12.067 -0.308 9.349 1.00 44.59 367 LYS A CA 1
ATOM 2826 C C . LYS A 1 367 ? 11.416 0.829 8.581 1.00 44.59 367 LYS A C 1
ATOM 2828 O O . LYS A 1 367 ? 10.970 1.776 9.266 1.00 44.59 367 LYS A O 1
#

Solvent-accessible surface area (backbone atoms only — not comparable to full-atom values): 19529 Å² total; per-residue (Å²): 130,83,63,87,69,73,74,75,45,69,67,60,45,52,52,26,38,72,75,68,28,41,40,79,43,66,63,66,46,58,56,88,101,46,46,58,74,47,92,81,36,60,69,59,49,53,46,54,43,49,51,46,66,76,37,74,87,57,24,38,37,28,32,13,29,27,36,72,75,77,52,66,69,59,25,26,54,49,10,25,48,34,15,41,45,52,48,51,59,33,36,78,70,71,44,63,64,93,40,50,42,63,35,46,51,7,46,81,75,62,84,43,54,71,87,41,73,70,24,26,54,60,18,44,30,36,35,43,30,53,30,43,79,34,65,64,30,54,50,53,50,39,53,26,29,53,52,53,39,68,41,53,23,38,28,32,36,37,44,33,35,43,40,46,64,45,99,85,71,47,77,46,78,44,56,33,34,35,39,41,39,38,38,63,67,24,32,37,38,37,39,39,43,40,93,56,27,34,37,40,37,29,22,60,28,39,40,40,36,44,32,22,63,79,75,42,31,30,30,77,46,85,53,74,45,37,50,52,58,49,52,50,46,38,40,74,76,64,66,43,89,60,85,72,51,53,68,75,24,70,57,22,45,59,65,69,49,58,69,54,71,28,29,36,62,74,47,75,44,74,51,98,86,39,55,16,40,33,29,40,38,29,38,88,57,35,38,38,36,40,24,35,28,62,73,99,66,30,46,69,39,31,41,35,40,30,38,65,74,37,82,86,45,40,36,40,36,39,37,50,38,79,74,32,49,45,90,70,37,83,84,77,82,46,68,92,76,71,89,81,68,48,46,82,49,63,72,84,59,40,67,79,64,62,32,70,60,54,90,93,59,75,88,68,94,72,112

Secondary structure (DSSP, 8-state):
---GGG---HHHHHHHHHHTSEEEE----B-TT--SBPTT-HHHHHHHHHHHHH-TT-EEEEEE---SSS-HHHHHHHHHHHHHHHHHHHHTTT--GGGEEEEE-TTSS-SS-TTSHHHHHHHS-EEEEEE-B-HHHHHHHHHHHHHHHH-SEEEEEEEEEEEEE-TT--EEEEEEEEEEEEETTTEEEEEEEESS-EEEEEE-SSEEEEEETTTTEEEEEE--S-HHHHHHIIIIIT----TTGGGGSTTHHHHHHTT--EEEEEEEEEETTEEEEEEEEE-SSEEEEEEEE-SSS--EEEEEEEESSSTT--EEEEEEEEEEEGGG------S---TT-PEE--GGGHHHHS-SS-TT----S--

InterPro domains:
  IPR006664 Outer membrane protein, bacterial [PR01021] (30-52)
  IPR006664 Outer membrane protein, bacterial [PR01021] (60-75)
  IPR006664 Outer membrane protein, bacterial [PR01021] (75-91)
  IPR006665 OmpA-like domain [PF00691] (29-124)
  IPR006665 OmpA-like domain [PS51123] (17-134)
  IPR006665 OmpA-like domain [cd07185] (28-128)
  IPR019207 Protein of unknown function DUF2092, periplasmic [PF09865] (137-347)
  IPR029046 Lipoprotein localisation LolA/LolB/LppX [SSF89392] (141-347)
  IPR036737 OmpA-like domain superfamily [G3DSA:3.30.1330.60] (2-133)
  IPR036737 OmpA-like domain superfamily [SSF103088] (20-128)
  IPR050330 Bacterial Outer Membrane Structural/Functional [PTHR30329] (19-133)

Mean predicted aligned error: 6.05 Å

Foldseek 3Di:
DDDPLPPDDLVVVLVCCVPVLKDWDRPQDDPPLDLDTDPPCVVVLLSVLVSCVVPVQWAKEKEFFAAPPDDQVSQQVSRQSNQVNSLVSSVVVVDDSVSYHYGYPGHVDQPADSVDPVSRSSRRTMMIGTFGDDPVLLVLLVLQLQLLLPFQKKKWKKKKWFWDADPVGDTDIWIKIKMWIDGPFWWIWIFIDTPQFTWIWFTDQFKIKIAGPVQLAIEIDGDHHGLQSVVCCCCPVVVDDDPPSLSNDSPSSCVVCVQWDHKDFPQWDAAPNFIWTWIWTDGPFWTKIWTFGDDPNGHTQKIKIWTPQDPNTIIMIMGIGPIDTHPRDDDDDSDDDSPVVRHYDDPVCVCVSRDSDDPVDDDDPRD

Radius of gyration: 24.33 Å; Cα contacts (8 Å, |Δi|>4): 760; chains: 1; bounding box: 60×36×72 Å

Sequence (367 aa):
MDDPSTQYSKEAMQQALETRQQYDVHGLRFDTDKSTLQPGAEPLLDDIATALKNFPDWSLRIVGHTDASGSAETNERLSLERADTIKVALVDRGIDPDRLMAGGAGQDRPIASNETEEGKALNRRVELLRVTNSPEARKLLKAMSDYLAAQKALSFSYDANLQVVTNTEQKLGLASSGTVILSRPDKVHTTRSGGFVESEALFDGKMLTLVGKNVNKYTQVEMPGTVDQLIDELKDKHGLPLPAADLLMTNAYDELMQGVYDSKDLGSGVVNGHECDSLAFRKDDVDFQIWVAHGEQPFPCRLAITSREVKGAPEYTVQIRDWKSGDAVMLDDFSFKNPTNAEKIDVNDLKQNLSELPGNLVLGDGK

Nearest PDB structures (foldseek):
  5wtl-assembly4_D  TM=9.410E-01  e=2.533E-10  Capnocytophaga gingivalis ATCC 33624
  5wtp-assembly2_B  TM=8.321E-01  e=2.274E-10  Capnocytophaga gingivalis ATCC 33624
  6jfw-assembly2_B  TM=8.204E-01  e=1.558E-10  Pseudomonas aeruginosa PAO1
  5eb1-assembly2_D  TM=8.353E-01  e=1.454E-08  Pseudomonas aeruginosa PAO1
  4pwt-assembly1_A  TM=7.758E-01  e=8.183E-08  Yersinia pestis CO92

Organism: NCBI:txid1636188